Protein 9AVH (pdb70)

Foldseek 3Di:
DAAADPVPDPAQEFQEEEEALALQRLLLLQLQCVVLPHFYEYEAQAEEPPPPCCQWWQQNLCVPPDHDRQKDWDWAQQQPLLVRDTFIFIWTRYRHTRLSRALFFDFQFAQLLQVVLCVQFVNCCSHSVNLLVLQQAAEAEDEELQNDDCVQQADRVSHHDYQQYKYFHNADFPVVVLQCVQAPDVPRPFHDDNHSNNRFNAGKGFTIGSFDLLTRCGSCNRGVPVSVVRPNYHYHYLKAFLEFEWDDDDPNFIARQKTWIANDLVGDIDIGGHPFFYEYANAQQRRLLRCLLHQHEQVVQSVVQPRDHDHHQHLFFWFKAFKKKFKWKFFWPDPRFCACLVQPVVNVVVVVVVCVVRNDDPSSDGFFGMKHAAADDPPDPCCVPDPQLASDGSFHQKMWTKGRAQDDGLDDDDNDGGIIITMIMRLRDPFIGGWADPHSRSNDDIHDHRSPPVDPVNLVRSLVSSVVVVVSCPDDSNPNITDAIDDQQRVFDSDSVRNSSSCSPRMHTSNLTAQNQEEGYPPDSNHQAHSLQHGPRYPRYGYQYRNHHNGRRSDDCSSNSSSSSSVNSVSSCVVVVD

Secondary structure (DSSP, 8-state):
--B-SGGG-S-SEEEEEEE--STTHHHHHHHHTTTS-S-EEEE-SSB--TT-HHHH-GGGGGGGSSS-TTEEEEEPSPBGGGTTB--EEEEE-BTTGGGGTS--B-----HHHHHHHHHHHT-GGGSHHHHHHHHHHHEEE---TT----BTTB-GGG----SEEEB--SS--SSHHHHHHHHHSTT-SS-B-S-TTSS--BEEEE--BSEETTEE--HIIIIIHHHTTSTTEEEE-S-EEEEEEEEEEETTEEEEEEEEEESSTTSPPEEEEEEEEEEE-SHHHHHHHHHHHTTEE-HHHHHHHT---SEE-TTTTEEEB--EEEEEEEEES-S-SSHHHHH-HHHHHHHHHHHHHHS-SGGG--S-SEEEEEPPPTT-GGGGTS---S-STT--SEEEEEESS---SSS---SS--EEEEEEEESS----EEEE-S-S-TTSPPEEE--TT-SHHHHHHHHHHHHHHHHHTTSHHHHTTEEEEEHHHHTS-S-HHHHHHHHHHH-EE-S--B-TT-B--TT-SSSSB-TTSBBTT-BSEEE-SGGG-SS--SS-SHHHHHHHHHHHHHHHHHHHT-

B-factor: mean 24.91, std 9.13, range [13.62, 105.34]

Nearest PDB structures (foldseek):
  3fim-assembly1_B  TM=9.823E-01  e=3.870E-81  Pleurotus eryngii
  5oc1-assembly1_A  TM=9.824E-01  e=1.717E-80  Pleurotus eryngii
  4h7u-assembly1_A  TM=9.313E-01  e=2.466E-66  Macropsalliota meleagris
  8bxl-assembly3_E  TM=9.093E-01  e=8.106E-56  Penicillium expansum
  5ncc-assembly4_D  TM=8.676E-01  e=2.692E-47  Chlorella variabilis

Radius of gyration: 22.84 Å; Cα contacts (8 Å, |Δi|>4): 1502; chains: 1; bounding box: 56×47×68 Å

Structure (mmCIF, N/CA/C/O backbone):
data_9AVH
#
_entry.id   9AVH
#
_cell.length_a   56.035
_cell.length_b   82.746
_cell.length_c   116.837
_cell.angle_alpha   90.000
_cell.angle_beta   90.000
_cell.angle_gamma   90.000
#
_symmetry.space_group_name_H-M   'P 21 21 21'
#
loop_
_entity.id
_entity.type
_entity.pdbx_description
1 polymer 'Aryl Alcohol Oxidase'
2 non-polymer 'FLAVIN-ADENINE DINUCLEOTIDE'
3 non-polymer '4-METHOXYBENZOIC ACID'
4 non-polymer GLYCEROL
5 non-polymer 'SULFATE ION'
6 water water
#
loop_
_atom_site.group_PDB
_atom_site.id
_atom_site.type_symbol
_atom_site.label_atom_id
_atom_site.label_alt_id
_atom_site.label_comp_id
_atom_site.label_asym_id
_atom_site.label_entity_id
_atom_site.label_seq_id
_atom_site.pdbx_PDB_ins_code
_atom_site.Cartn_x
_atom_site.Cartn_y
_atom_site.Cartn_z
_atom_site.occupancy
_atom_site.B_iso_or_equiv
_atom_site.auth_seq_id
_atom_site.auth_comp_id
_atom_site.auth_asym_id
_atom_site.auth_atom_id
_atom_site.pdbx_PDB_model_num
ATOM 1 N N . THR A 1 3 ? 12.522 8.844 -44.825 1.000 53.507 2 THR A N 1
ATOM 2 C CA . THR A 1 3 ? 12.318 10.124 -45.556 1.000 49.711 2 THR A CA 1
ATOM 3 C C . THR A 1 3 ? 10.990 10.105 -46.323 1.000 40.940 2 THR A C 1
ATOM 4 O O . THR A 1 3 ? 10.462 9.069 -46.723 1.000 40.562 2 THR A O 1
ATOM 8 N N . PHE A 1 4 ? 10.498 11.320 -46.566 1.000 34.507 3 PHE A N 1
ATOM 9 C CA . PHE A 1 4 ? 9.163 11.589 -47.062 1.000 26.332 3 PHE A CA 1
ATOM 10 C C . PHE A 1 4 ? 9.285 12.395 -48.339 1.000 25.630 3 PHE A C 1
ATOM 11 O O . PHE A 1 4 ? 10.265 13.094 -48.475 1.000 26.954 3 PHE A O 1
ATOM 19 N N . PHE A 1 5 ? 8.271 12.421 -49.189 1.000 26.370 4 PHE A N 1
ATOM 20 C CA . PHE A 1 5 ? 8.253 13.405 -50.259 1.000 25.455 4 PHE A CA 1
ATOM 21 C C . PHE A 1 5 ? 7.885 14.770 -49.689 1.000 24.826 4 PHE A C 1
ATOM 22 O O . PHE A 1 5 ? 7.115 14.818 -48.738 1.000 22.674 4 PHE A O 1
ATOM 30 N N . THR A 1 6 ? 8.392 15.862 -50.290 1.000 22.722 5 THR A N 1
ATOM 31 C CA . THR A 1 6 ? 8.069 17.217 -49.842 1.000 24.632 5 THR A CA 1
ATOM 32 C C . THR A 1 6 ? 7.417 18.044 -50.951 1.000 24.693 5 THR A C 1
ATOM 33 O O . THR A 1 6 ? 7.003 19.177 -50.707 1.000 22.503 5 THR A O 1
ATOM 37 N N . ASP A 1 7 ? 7.299 17.478 -52.154 1.000 27.646 6 ASP A N 1
ATOM 38 C CA . ASP A 1 7 ? 6.709 18.186 -53.273 1.000 32.414 6 ASP A CA 1
ATOM 39 C C . ASP A 1 7 ? 6.047 17.206 -54.239 1.000 28.703 6 ASP A C 1
ATOM 40 O O . ASP A 1 7 ? 6.543 16.102 -54.477 1.000 30.000 6 ASP A O 1
ATOM 45 N N . ALA A 1 8 ? 4.964 17.695 -54.838 1.000 29.796 7 ALA A N 1
ATOM 46 C CA . ALA A 1 8 ? 4.115 16.947 -55.750 1.000 31.594 7 ALA A CA 1
ATOM 47 C C . ALA A 1 8 ? 4.926 16.385 -56.918 1.000 31.321 7 ALA A C 1
ATOM 48 O O . ALA A 1 8 ? 4.608 15.303 -57.408 1.000 29.166 7 ALA A O 1
ATOM 50 N N . SER A 1 9 ? 5.971 17.123 -57.334 1.000 32.664 8 SER A N 1
ATOM 51 C CA . SER A 1 9 ? 6.773 16.748 -58.491 1.000 34.725 8 SER A CA 1
ATOM 52 C C . SER A 1 9 ? 7.580 15.480 -58.212 1.000 33.928 8 SER A C 1
ATOM 53 O O . SER A 1 9 ? 8.049 14.838 -59.149 1.000 36.836 8 SER A O 1
ATOM 56 N N . GLN A 1 10 ? 7.719 15.098 -56.936 1.000 29.981 9 GLN A N 1
ATOM 57 C CA . GLN A 1 10 ? 8.448 13.885 -56.580 1.000 27.149 9 GLN A CA 1
ATOM 58 C C . GLN A 1 10 ? 7.554 12.641 -56.605 1.000 26.976 9 GLN A C 1
ATOM 59 O O . GLN A 1 10 ? 8.076 11.540 -56.552 1.000 28.934 9 GLN A O 1
ATOM 65 N N . LEU A 1 11 ? 6.224 12.784 -56.646 1.000 26.456 10 LEU A N 1
ATOM 66 C CA . LEU A 1 11 ? 5.343 11.633 -56.448 1.000 26.834 10 LEU A CA 1
ATOM 67 C C . LEU A 1 11 ? 5.448 10.674 -57.627 1.000 30.519 10 LEU A C 1
ATOM 68 O O . LEU A 1 11 ? 5.572 11.116 -58.751 1.000 28.602 10 LEU A O 1
ATOM 73 N N . PRO A 1 12 ? 5.263 9.352 -57.444 1.000 32.332 11 PRO A N 1
ATOM 74 C CA . PRO A 1 12 ? 5.312 8.434 -58.581 1.000 33.712 11 PRO A CA 1
ATOM 75 C C . PRO A 1 12 ? 4.046 8.403 -59.441 1.000 34.183 11 PRO A C 1
ATOM 76 O O . PRO A 1 12 ? 4.086 7.879 -60.549 1.000 38.708 11 PRO A O 1
ATOM 80 N N . ALA A 1 13 ? 2.944 8.979 -58.950 1.000 28.388 12 ALA A N 1
ATOM 81 C CA . ALA A 1 13 ? 1.643 8.945 -59.604 1.000 27.113 12 ALA A CA 1
ATOM 82 C C . ALA A 1 13 ? 0.824 10.156 -59.165 1.000 27.389 12 ALA A C 1
ATOM 83 O O . ALA A 1 13 ? 1.135 10.746 -58.118 1.000 26.951 12 ALA A O 1
ATOM 85 N N . THR A 1 14 ? -0.277 10.432 -59.890 1.000 24.646 13 THR A N 1
ATOM 86 C CA . THR A 1 14 ? -1.250 11.435 -59.490 1.000 26.830 13 THR A CA 1
ATOM 87 C C . THR A 1 14 ? -2.593 10.788 -59.167 1.000 26.892 13 THR A C 1
ATOM 88 O O . THR A 1 14 ? -3.526 11.509 -58.827 1.000 25.700 13 THR A O 1
ATOM 92 N N . VAL A 1 15 ? -2.666 9.448 -59.256 1.000 23.938 14 VAL A N 1
ATOM 93 C CA . VAL A 1 15 ? -3.885 8.695 -59.007 1.000 24.312 14 VAL A CA 1
ATOM 94 C C . VAL A 1 15 ? -3.555 7.549 -58.049 1.000 22.532 14 VAL A C 1
ATOM 95 O O . VAL A 1 15 ? -2.579 6.831 -58.236 1.000 22.581 14 VAL A O 1
ATOM 99 N N . TYR A 1 16 ? -4.395 7.394 -57.032 1.000 20.707 15 TYR A N 1
ATOM 100 C CA . TYR A 1 16 ? -4.205 6.423 -55.973 1.000 19.461 15 TYR A CA 1
ATOM 101 C C . TYR A 1 16 ? -5.568 5.842 -55.622 1.000 19.473 15 TYR A C 1
ATOM 102 O O . TYR A 1 16 ? -6.607 6.441 -55.883 1.000 18.521 15 TYR A O 1
ATOM 111 N N . ASP A 1 17 ? -5.569 4.626 -55.032 1.000 19.594 16 ASP A N 1
ATOM 112 C CA . ASP A 1 17 ? -6.814 4.038 -54.562 1.000 20.292 16 ASP A CA 1
ATOM 113 C C . ASP A 1 17 ? -7.435 4.935 -53.491 1.000 19.338 16 ASP A C 1
ATOM 114 O O . ASP A 1 17 ? -8.629 5.225 -53.508 1.000 18.071 16 ASP A O 1
ATOM 119 N N . PHE A 1 18 ? -6.626 5.292 -52.497 1.000 18.760 17 PHE A N 1
ATOM 120 C CA . PHE A 1 18 ? -7.092 6.143 -51.405 1.000 18.638 17 PHE A CA 1
ATOM 121 C C . PHE A 1 18 ? -6.132 7.307 -51.213 1.000 17.918 17 PHE A C 1
ATOM 122 O O . PHE A 1 18 ? -4.921 7.167 -51.393 1.000 17.837 17 PHE A O 1
ATOM 130 N N . ILE A 1 19 ? -6.702 8.451 -50.849 1.000 17.448 18 ILE A N 1
ATOM 131 C CA . ILE A 1 19 ? -5.932 9.567 -50.342 1.000 19.815 18 ILE A CA 1
ATOM 132 C C . ILE A 1 19 ? -6.387 9.834 -48.913 1.000 17.397 18 ILE A C 1
ATOM 133 O O . ILE A 1 19 ? -7.588 9.941 -48.641 1.000 19.794 18 ILE A O 1
ATOM 138 N N . VAL A 1 20 ? -5.425 9.844 -48.004 1.000 17.984 19 VAL A N 1
ATOM 139 C CA . VAL A 1 20 ? -5.678 10.159 -46.595 1.000 17.002 19 VAL A CA 1
ATOM 140 C C . VAL A 1 20 ? -5.032 11.500 -46.311 1.000 17.326 19 VAL A C 1
ATOM 141 O O . VAL A 1 20 ? -3.836 11.703 -46.567 1.000 18.114 19 VAL A O 1
ATOM 145 N N . VAL A 1 21 ? -5.830 12.408 -45.748 1.000 18.373 20 VAL A N 1
ATOM 146 C CA . VAL A 1 21 ? -5.351 13.734 -45.441 1.000 16.661 20 VAL A CA 1
ATOM 147 C C . VAL A 1 21 ? -5.103 13.825 -43.941 1.000 16.391 20 VAL A C 1
ATOM 148 O O . VAL A 1 21 ? -6.056 13.736 -43.196 1.000 18.654 20 VAL A O 1
ATOM 152 N N . GLY A 1 22 ? -3.843 13.981 -43.533 1.000 17.936 21 GLY A N 1
ATOM 153 C CA . GLY A 1 22 ? -3.488 14.181 -42.130 1.000 18.577 21 GLY A CA 1
ATOM 154 C C . GLY A 1 22 ? -2.778 12.958 -41.568 1.000 18.089 21 GLY A C 1
A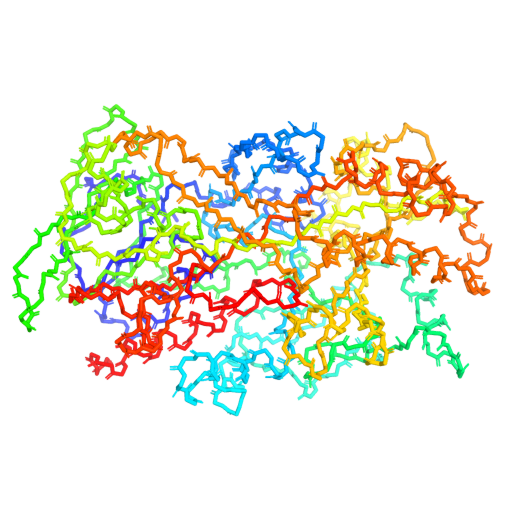TOM 155 O O . GLY A 1 22 ? -3.428 11.934 -41.319 1.000 20.266 21 GLY A O 1
ATOM 156 N N . ALA A 1 23 ? -1.441 13.056 -41.412 1.000 16.225 22 ALA A N 1
ATOM 157 C CA . ALA A 1 23 ? -0.617 11.974 -40.884 1.000 14.816 22 ALA A CA 1
ATOM 158 C C . ALA A 1 23 ? -0.585 12.035 -39.360 1.000 16.833 22 ALA A C 1
ATOM 159 O O . ALA A 1 23 ? 0.481 12.066 -38.755 1.000 17.124 22 ALA A O 1
ATOM 161 N N . GLY A 1 24 ? -1.769 12.026 -38.760 1.000 16.553 23 GLY A N 1
ATOM 162 C CA . GLY A 1 24 ? -1.897 12.284 -37.342 1.000 17.604 23 GLY A CA 1
ATOM 163 C C . GLY A 1 24 ? -2.293 11.023 -36.588 1.000 18.244 23 GLY A C 1
ATOM 164 O O . GLY A 1 24 ? -2.007 9.898 -37.004 1.000 16.645 23 GLY A O 1
ATOM 165 N N . ASN A 1 25 ? -2.959 11.240 -35.463 1.000 20.112 24 ASN A N 1
ATOM 166 C CA . ASN A 1 25 ? -3.317 10.175 -34.532 1.000 19.969 24 ASN A CA 1
ATOM 167 C C . ASN A 1 25 ? -4.112 9.090 -35.256 1.000 20.285 24 ASN A C 1
ATOM 168 O O . ASN A 1 25 ? -3.738 7.908 -35.183 1.000 20.668 24 ASN A O 1
ATOM 173 N N . ALA A 1 26 ? -5.153 9.502 -36.009 1.000 18.506 25 ALA A N 1
ATOM 174 C CA . ALA A 1 26 ? -6.009 8.573 -36.740 1.000 16.813 25 ALA A CA 1
ATOM 175 C C . ALA A 1 26 ? -5.477 8.270 -38.136 1.000 16.965 25 ALA A C 1
ATOM 176 O O . ALA A 1 26 ? -5.546 7.118 -38.618 1.000 16.685 25 ALA A O 1
ATOM 178 N N . GLY A 1 27 ? -4.972 9.298 -38.803 1.000 17.763 26 GLY A N 1
ATOM 179 C CA . GLY A 1 27 ? -4.649 9.179 -40.218 1.000 16.159 26 GLY A CA 1
ATOM 180 C C . GLY A 1 27 ? -3.549 8.151 -40.447 1.000 16.352 26 GLY A C 1
ATOM 181 O O . GLY A 1 27 ? -3.541 7.450 -41.466 1.000 16.114 26 GLY A O 1
ATOM 182 N N . ASN A 1 28 ? -2.590 8.098 -39.533 1.000 16.828 27 ASN A N 1
ATOM 183 C CA . ASN A 1 28 ? -1.504 7.137 -39.699 1.000 18.466 27 ASN A CA 1
ATOM 184 C C . ASN A 1 28 ? -2.026 5.713 -39.521 1.000 17.885 27 ASN A C 1
ATOM 185 O O . ASN A 1 28 ? -1.476 4.788 -40.117 1.000 17.668 27 ASN A O 1
ATOM 190 N N . VAL A 1 29 ? -2.992 5.510 -38.616 1.000 17.828 28 VAL A N 1
ATOM 191 C CA . VAL A 1 29 ? -3.670 4.222 -38.484 1.000 16.653 28 VAL A CA 1
ATOM 192 C C . VAL A 1 29 ? -4.282 3.831 -39.832 1.000 17.646 28 VAL A C 1
ATOM 193 O O . VAL A 1 29 ? -4.119 2.700 -40.320 1.000 14.558 28 VAL A O 1
ATOM 197 N N . VAL A 1 30 ? -5.060 4.746 -40.411 1.000 18.024 29 VAL A N 1
ATOM 198 C CA . VAL A 1 30 ? -5.726 4.434 -41.670 1.000 17.849 29 VAL A CA 1
ATOM 199 C C . VAL A 1 30 ? -4.713 4.090 -42.754 1.000 19.143 29 VAL A C 1
ATOM 200 O O . VAL A 1 30 ? -4.873 3.090 -43.458 1.000 19.794 29 VAL A O 1
ATOM 204 N N . ALA A 1 31 ? -3.674 4.922 -42.934 1.000 19.076 30 ALA A N 1
ATOM 205 C CA . ALA A 1 31 ? -2.705 4.695 -44.015 1.000 19.838 30 ALA A CA 1
ATOM 206 C C . ALA A 1 31 ? -1.989 3.347 -43.846 1.000 18.718 30 ALA A C 1
ATOM 207 O O . ALA A 1 31 ? -1.805 2.598 -44.806 1.000 19.439 30 ALA A O 1
ATOM 209 N N . ALA A 1 32 ? -1.634 3.013 -42.605 1.000 17.319 31 ALA A N 1
ATOM 210 C CA . ALA A 1 32 ? -0.951 1.759 -42.330 1.000 17.982 31 ALA A CA 1
ATOM 211 C C . ALA A 1 32 ? -1.891 0.579 -42.491 1.000 18.204 31 ALA A C 1
ATOM 212 O O . ALA A 1 32 ? -1.526 -0.386 -43.145 1.000 20.806 31 ALA A O 1
ATOM 214 N N . ARG A 1 33 ? -3.109 0.665 -41.939 1.000 16.893 32 ARG A N 1
ATOM 215 C CA . ARG A 1 33 ? -4.040 -0.460 -42.018 1.000 17.935 32 ARG A CA 1
ATOM 216 C C . ARG A 1 33 ? -4.412 -0.761 -43.468 1.000 18.718 32 ARG A C 1
ATOM 217 O O . ARG A 1 33 ? -4.474 -1.948 -43.863 1.000 19.133 32 ARG A O 1
ATOM 225 N N . LEU A 1 34 ? -4.692 0.294 -44.246 1.000 16.413 33 LEU A N 1
ATOM 226 C CA . LEU A 1 34 ? -5.159 0.089 -45.611 1.000 18.543 33 LEU A CA 1
ATOM 227 C C . LEU A 1 34 ? -4.071 -0.483 -46.512 1.000 18.879 33 LEU A C 1
ATOM 228 O O . LEU A 1 34 ? -4.387 -1.106 -47.543 1.000 21.369 33 LEU A O 1
ATOM 233 N N . THR A 1 35 ? -2.795 -0.241 -46.202 1.000 18.879 34 THR A N 1
ATOM 234 C CA . THR A 1 35 ? -1.721 -0.704 -47.073 1.000 17.172 34 THR A CA 1
ATOM 235 C C . THR A 1 35 ? -1.210 -2.100 -46.695 1.000 18.649 34 THR A C 1
ATOM 236 O O . THR A 1 35 ? -0.231 -2.559 -47.274 1.000 18.320 34 THR A O 1
ATOM 240 N N . GLU A 1 36 ? -1.828 -2.764 -45.713 1.000 18.006 35 GLU A N 1
ATOM 241 C CA . GLU A 1 36 ? -1.360 -4.050 -45.197 1.000 19.054 35 GLU A CA 1
ATOM 242 C C . GLU A 1 36 ? -1.433 -5.184 -46.228 1.000 20.951 35 GLU A C 1
ATOM 243 O O . GLU A 1 36 ? -0.673 -6.150 -46.120 1.000 21.662 35 GLU A O 1
ATOM 249 N N . ASP A 1 37 ? -2.230 -5.022 -47.288 1.000 19.487 36 ASP A N 1
ATOM 250 C CA . ASP A 1 37 ? -2.324 -6.030 -48.338 1.000 20.340 36 ASP A CA 1
ATOM 251 C C . ASP A 1 37 ? -1.174 -5.958 -49.341 1.000 22.291 36 ASP A C 1
ATOM 252 O O . ASP A 1 37 ? -1.074 -6.823 -50.204 1.000 21.423 36 ASP A O 1
ATOM 257 N N . TRP A 1 38 ? -0.304 -4.946 -49.211 1.000 20.639 37 TRP A N 1
ATOM 258 C CA . TRP A 1 38 ? 0.804 -4.686 -50.096 1.000 21.039 37 TRP A CA 1
ATOM 259 C C . TRP A 1 38 ? 0.351 -4.477 -51.535 1.000 23.277 37 TRP A C 1
ATOM 260 O O . TRP A 1 38 ? 1.166 -4.628 -52.425 1.000 24.925 37 TRP A O 1
ATOM 271 N N . LYS A 1 39 ? -0.904 -4.063 -51.748 1.000 20.704 38 LYS A N 1
ATOM 272 C CA . LYS A 1 39 ? -1.448 -3.832 -53.074 1.000 25.475 38 LYS A CA 1
ATOM 273 C C . LYS A 1 39 ? -2.186 -2.482 -53.140 1.000 24.118 38 LYS A C 1
ATOM 274 O O . LYS A 1 39 ? -2.076 -1.774 -54.138 1.000 24.866 38 LYS A O 1
ATOM 280 N N . THR A 1 40 ? -3.004 -2.176 -52.127 1.000 19.077 39 THR A N 1
ATOM 281 C CA . THR A 1 40 ? -3.866 -0.997 -52.140 1.000 20.484 39 THR A CA 1
ATOM 282 C C . THR A 1 40 ? -2.993 0.252 -52.081 1.000 20.122 39 THR A C 1
ATOM 283 O O . THR A 1 40 ? -2.178 0.381 -51.184 1.000 21.500 39 THR A O 1
ATOM 287 N N . THR A 1 41 ? -3.172 1.204 -53.003 1.000 20.635 40 THR A N 1
ATOM 288 C CA . THR A 1 41 ? -2.300 2.369 -53.038 1.000 19.140 40 THR A CA 1
ATOM 289 C C . THR A 1 41 ? -2.944 3.489 -52.236 1.000 18.486 40 THR A C 1
ATOM 290 O O . THR A 1 41 ? -4.128 3.815 -52.360 1.000 18.786 40 THR A O 1
ATOM 294 N N . VAL A 1 42 ? -2.087 4.097 -51.416 1.000 19.656 41 VAL A N 1
ATOM 295 C CA . VAL A 1 42 ? -2.453 5.185 -50.541 1.000 18.460 41 VAL A CA 1
ATOM 296 C C . VAL A 1 42 ? -1.397 6.285 -50.651 1.000 19.094 41 VAL A C 1
ATOM 297 O O . VAL A 1 42 ? -0.199 6.026 -50.611 1.000 19.807 41 VAL A O 1
ATOM 301 N N . LEU A 1 43 ? -1.899 7.505 -50.839 1.000 18.932 42 LEU A N 1
ATOM 302 C CA . LEU A 1 43 ? -1.154 8.725 -50.646 1.000 19.548 42 LEU A CA 1
ATOM 303 C C . LEU A 1 43 ? -1.661 9.371 -49.364 1.000 18.092 42 LEU A C 1
ATOM 304 O O . LEU A 1 43 ? -2.867 9.590 -49.221 1.000 19.210 42 LEU A O 1
ATOM 309 N N . LEU A 1 44 ? -0.718 9.606 -48.459 1.000 16.212 43 LEU A N 1
ATOM 310 C CA . LEU A 1 44 ? -0.941 10.290 -47.194 1.000 16.301 43 LEU A CA 1
ATOM 311 C C . LEU A 1 44 ? -0.321 11.677 -47.319 1.000 17.598 43 LEU A C 1
ATOM 312 O O . LEU A 1 44 ? 0.873 11.787 -47.576 1.000 18.519 43 LEU A O 1
ATOM 317 N N . ILE A 1 45 ? -1.154 12.706 -47.155 1.000 17.511 44 ILE A N 1
ATOM 318 C CA . ILE A 1 45 ? -0.751 14.096 -47.272 1.000 20.508 44 ILE A CA 1
ATOM 319 C C . ILE A 1 45 ? -0.815 14.760 -45.897 1.000 18.335 44 ILE A C 1
ATOM 320 O O . ILE A 1 45 ? -1.859 14.758 -45.238 1.000 20.686 44 ILE A O 1
ATOM 325 N N . GLU A 1 46 ? 0.314 15.350 -45.515 1.000 16.947 45 GLU A N 1
ATOM 326 C CA . GLU A 1 46 ? 0.467 15.985 -44.204 1.000 17.831 45 GLU A CA 1
ATOM 327 C C . GLU A 1 46 ? 1.031 17.397 -44.357 1.000 17.802 45 GLU A C 1
ATOM 328 O O . GLU A 1 46 ? 2.070 17.580 -45.013 1.000 18.099 45 GLU A O 1
ATOM 334 N N . ALA A 1 47 ? 0.413 18.342 -43.614 1.000 18.475 46 ALA A N 1
ATOM 335 C CA . ALA A 1 47 ? 0.755 19.752 -43.676 1.000 19.227 46 ALA A CA 1
ATOM 336 C C . ALA A 1 47 ? 2.129 20.012 -43.067 1.000 20.553 46 ALA A C 1
ATOM 337 O O . ALA A 1 47 ? 2.841 20.910 -43.507 1.000 20.225 46 ALA A O 1
ATOM 339 N N . GLY A 1 48 ? 2.485 19.243 -42.036 1.000 20.185 47 GLY A N 1
ATOM 340 C CA . GLY A 1 48 ? 3.628 19.543 -41.184 1.000 22.648 47 GLY A CA 1
ATOM 341 C C . GLY A 1 48 ? 4.924 18.846 -41.606 1.000 20.006 47 GLY A C 1
ATOM 342 O O . GLY A 1 48 ? 5.025 18.251 -42.683 1.000 20.341 47 GLY A O 1
ATOM 343 N N . ILE A 1 49 ? 5.900 18.925 -40.711 1.000 18.847 48 ILE A N 1
ATOM 344 C CA . ILE A 1 49 ? 7.258 18.462 -40.939 1.000 19.690 48 ILE A CA 1
ATOM 345 C C . ILE A 1 49 ? 7.410 17.019 -40.460 1.000 20.149 48 ILE A C 1
ATOM 346 O O . ILE A 1 49 ? 6.567 16.486 -39.734 1.000 17.918 48 ILE A O 1
ATOM 351 N N . SER A 1 50 ? 8.544 16.434 -40.827 1.000 20.070 49 SER A N 1
ATOM 352 C CA . SER A 1 50 ? 8.957 15.133 -40.363 1.000 23.029 49 SER A CA 1
ATOM 353 C C . SER A 1 50 ? 9.202 15.197 -38.857 1.000 20.264 49 SER A C 1
ATOM 354 O O . SER A 1 50 ? 9.692 16.211 -38.381 1.000 19.424 49 SER A O 1
ATOM 357 N N . HIS A 1 51 ? 8.896 14.110 -38.147 1.000 19.616 50 HIS A N 1
ATOM 358 C CA . HIS A 1 51 ? 9.221 13.989 -36.725 1.000 20.426 50 HIS A CA 1
ATOM 359 C C . HIS A 1 51 ? 10.679 13.601 -36.484 1.000 23.424 50 HIS A C 1
ATOM 360 O O . HIS A 1 51 ? 11.150 13.574 -35.331 1.000 22.338 50 HIS A O 1
ATOM 367 N N . GLU A 1 52 ? 11.394 13.254 -37.557 1.000 23.833 51 GLU A N 1
ATOM 368 C CA . GLU A 1 52 ? 12.678 12.578 -37.417 1.000 26.688 51 GLU A CA 1
ATOM 369 C C . GLU A 1 52 ? 13.704 13.527 -36.825 1.000 27.512 51 GLU A C 1
ATOM 370 O O . GLU A 1 52 ? 13.794 14.668 -37.240 1.000 25.188 51 GLU A O 1
ATOM 376 N N . GLY A 1 53 ? 14.433 13.037 -35.816 1.000 27.908 52 GLY A N 1
ATOM 377 C CA . GLY A 1 53 ? 15.546 13.772 -35.258 1.000 29.463 52 GLY A CA 1
ATOM 378 C C . GLY A 1 53 ? 15.120 14.862 -34.273 1.000 28.301 52 GLY A C 1
ATOM 379 O O . GLY A 1 53 ? 15.978 15.608 -33.823 1.000 30.847 52 GLY A O 1
ATOM 380 N N . ILE A 1 54 ? 13.826 14.965 -33.914 1.000 22.252 53 ILE A N 1
ATOM 381 C CA . ILE A 1 54 ? 13.385 16.036 -33.050 1.000 20.139 53 ILE A CA 1
ATOM 382 C C . ILE A 1 54 ? 13.333 15.491 -31.627 1.000 20.983 53 ILE A C 1
ATOM 383 O O . ILE A 1 54 ? 12.472 14.660 -31.315 1.000 21.345 53 ILE A O 1
ATOM 388 N N . ASP A 1 55 ? 14.226 15.963 -30.753 1.000 20.324 54 ASP A N 1
ATOM 389 C CA . ASP A 1 55 ? 14.271 15.419 -29.391 1.000 22.005 54 ASP A CA 1
ATOM 390 C C . ASP A 1 55 ? 12.979 15.721 -28.625 1.000 20.946 54 ASP A C 1
ATOM 391 O O . ASP A 1 55 ? 12.524 14.943 -27.778 1.000 19.649 54 ASP A O 1
ATOM 396 N N . SER A 1 56 ? 12.391 16.890 -28.881 1.000 19.808 55 SER A N 1
ATOM 397 C CA . SER A 1 56 ? 11.233 17.297 -28.103 1.000 20.633 55 SER A CA 1
ATOM 398 C C . SER A 1 56 ? 9.993 16.484 -28.496 1.000 18.680 55 SER A C 1
ATOM 399 O O . SER A 1 56 ? 8.946 16.662 -27.879 1.000 18.447 55 SER A O 1
ATOM 402 N N . VAL A 1 57 ? 10.065 15.673 -29.561 1.000 17.277 56 VAL A N 1
ATOM 403 C CA . VAL A 1 57 ? 9.032 14.693 -29.863 1.000 17.417 56 VAL A CA 1
ATOM 404 C C . VAL A 1 57 ? 9.401 13.316 -29.261 1.000 18.564 56 VAL A C 1
ATOM 405 O O . VAL A 1 57 ? 8.570 12.673 -28.635 1.000 18.840 56 VAL A O 1
ATOM 409 N N . ALA A 1 58 ? 10.659 12.877 -29.386 1.000 16.961 57 ALA A N 1
ATOM 410 C CA . ALA A 1 58 ? 11.038 11.504 -29.036 1.000 16.485 57 ALA A CA 1
ATOM 411 C C . ALA A 1 58 ? 11.095 11.329 -27.518 1.000 16.034 57 ALA A C 1
ATOM 412 O O . ALA A 1 58 ? 10.775 10.268 -26.979 1.000 17.555 57 ALA A O 1
ATOM 414 N N . VAL A 1 59 ? 11.488 12.402 -26.833 1.000 17.646 58 VAL A N 1
ATOM 415 C CA . VAL A 1 59 ? 11.817 12.340 -25.428 1.000 17.879 58 VAL A CA 1
ATOM 416 C C . VAL A 1 59 ? 10.619 12.797 -24.608 1.000 18.364 58 VAL A C 1
ATOM 417 O O . VAL A 1 59 ? 10.248 13.967 -24.658 1.000 17.293 58 VAL A O 1
ATOM 421 N N . PRO A 1 60 ? 9.998 11.891 -23.812 1.000 17.047 59 PRO A N 1
ATOM 422 C CA . PRO A 1 60 ? 8.783 12.224 -23.078 1.000 17.751 59 PRO A CA 1
ATOM 423 C C . PRO A 1 60 ? 8.960 13.473 -22.237 1.000 18.150 59 PRO A C 1
ATOM 424 O O . PRO A 1 60 ? 8.090 14.344 -22.230 1.000 18.113 59 PRO A O 1
ATOM 428 N N . GLY A 1 61 ? 10.124 13.562 -21.590 1.000 17.379 60 GLY A N 1
ATOM 429 C CA . GLY A 1 61 ? 10.374 14.613 -20.617 1.000 19.124 60 GLY A CA 1
ATOM 430 C C . GLY A 1 61 ? 10.510 16.008 -21.235 1.000 17.642 60 GLY A C 1
ATOM 431 O O . GLY A 1 61 ? 10.590 17.001 -20.508 1.000 17.892 60 GLY A O 1
ATOM 432 N N . LEU A 1 62 ? 10.632 16.092 -22.560 1.000 19.241 61 LEU A N 1
ATOM 433 C CA . LEU A 1 62 ? 10.852 17.379 -23.200 1.000 19.390 61 LEU A CA 1
ATOM 434 C C . LEU A 1 62 ? 9.539 17.939 -23.752 1.000 21.363 61 LEU A C 1
ATOM 435 O O . LEU A 1 62 ? 9.572 18.967 -24.419 1.000 20.172 61 LEU A O 1
ATOM 440 N N . VAL A 1 63 ? 8.416 17.266 -23.479 1.000 19.072 62 VAL A N 1
ATOM 441 C CA . VAL A 1 63 ? 7.149 17.585 -24.115 1.000 18.115 62 VAL A CA 1
ATOM 442 C C . VAL A 1 63 ? 6.780 19.062 -23.922 1.000 19.436 62 VAL A C 1
ATOM 443 O O . VAL A 1 63 ? 6.268 19.687 -24.855 1.000 20.440 62 VAL A O 1
ATOM 447 N N . LEU A 1 64 ? 7.030 19.665 -22.729 1.000 19.208 63 LEU A N 1
ATOM 448 C CA . LEU A 1 64 ? 6.589 21.039 -22.518 1.000 21.320 63 LEU A CA 1
ATOM 449 C C . LEU A 1 64 ? 7.362 22.023 -23.404 1.000 21.687 63 LEU A C 1
ATOM 450 O O . LEU A 1 64 ? 6.921 23.156 -23.622 1.000 22.448 63 LEU A O 1
ATOM 455 N N . ASP A 1 65 ? 8.517 21.613 -23.926 1.000 22.990 64 ASP A N 1
ATOM 456 C CA . ASP A 1 65 ? 9.307 22.498 -24.768 1.000 23.769 64 ASP A CA 1
ATOM 457 C C . ASP A 1 65 ? 8.593 22.864 -26.070 1.000 23.879 64 ASP A C 1
ATOM 458 O O . ASP A 1 65 ? 9.010 23.807 -26.732 1.000 24.245 64 ASP A O 1
ATOM 463 N N . ASN A 1 66 ? 7.547 22.121 -26.468 1.000 21.812 65 ASN A N 1
ATOM 464 C CA . ASN A 1 66 ? 6.897 22.391 -27.745 1.000 21.306 65 ASN A CA 1
ATOM 465 C C . ASN A 1 66 ? 5.809 23.444 -27.594 1.000 22.135 65 ASN A C 1
ATOM 466 O O . ASN A 1 66 ? 5.225 23.817 -28.615 1.000 23.037 65 ASN A O 1
ATOM 471 N N . LEU A 1 67 ? 5.568 23.877 -26.342 1.000 20.931 66 LEU A N 1
ATOM 472 C CA . LEU A 1 67 ? 4.470 24.768 -26.022 1.000 26.018 66 LEU A CA 1
ATOM 473 C C . LEU A 1 67 ? 5.057 26.064 -25.472 1.000 27.128 66 LEU A C 1
ATOM 474 O O . LEU A 1 67 ? 6.042 26.012 -24.756 1.000 24.918 66 LEU A O 1
ATOM 479 N N . PRO A 1 68 ? 4.465 27.248 -25.763 1.000 31.035 67 PRO A N 1
ATOM 480 C CA . PRO A 1 68 ? 3.241 27.351 -26.568 1.000 31.513 67 PRO A CA 1
ATOM 481 C C . PRO A 1 68 ? 3.450 27.400 -28.075 1.000 33.459 67 PRO A C 1
ATOM 482 O O . PRO A 1 68 ? 2.494 27.347 -28.841 1.000 35.077 67 PRO A O 1
ATOM 486 N N . PHE A 1 69 ? 4.710 27.521 -28.501 1.000 29.306 68 PHE A N 1
ATOM 487 C CA . PHE A 1 69 ? 5.009 27.838 -29.883 1.000 29.484 68 PHE A CA 1
ATOM 488 C C . PHE A 1 69 ? 6.244 27.043 -30.270 1.000 27.886 68 PHE A C 1
ATOM 489 O O . PHE A 1 69 ? 7.246 27.102 -29.583 1.000 26.899 68 PHE A O 1
ATOM 497 N N . SER A 1 70 ? 6.179 26.283 -31.352 1.000 23.800 69 SER A N 1
ATOM 498 C CA . SER A 1 70 ? 7.339 25.565 -31.815 1.000 25.392 69 SER A CA 1
ATOM 499 C C . SER A 1 70 ? 7.116 25.126 -33.247 1.000 23.375 69 SER A C 1
ATOM 500 O O . SER A 1 70 ? 6.002 25.139 -33.709 1.000 22.894 69 SER A O 1
ATOM 503 N N . PRO A 1 71 ? 8.148 24.648 -33.949 1.000 28.609 70 PRO A N 1
ATOM 504 C CA . PRO A 1 71 ? 7.960 24.176 -35.322 1.000 28.435 70 PRO A CA 1
ATOM 505 C C . PRO A 1 71 ? 6.985 23.002 -35.467 1.000 27.422 70 PRO A C 1
ATOM 506 O O . PRO A 1 71 ? 6.546 22.741 -36.569 1.000 28.752 70 PRO A O 1
ATOM 510 N N . VAL A 1 72 ? 6.716 22.238 -34.397 1.000 21.771 71 VAL A N 1
ATOM 511 C CA . VAL A 1 72 ? 5.924 21.018 -34.526 1.000 21.108 71 VAL A CA 1
ATOM 512 C C . VAL A 1 72 ? 4.476 21.280 -34.144 1.000 22.326 71 VAL A C 1
ATOM 513 O O . VAL A 1 72 ? 3.673 20.347 -34.099 1.000 23.719 71 VAL A O 1
ATOM 517 N N . MET A 1 73 ? 4.144 22.530 -33.846 1.000 22.354 72 MET A N 1
ATOM 518 C CA . MET A 1 73 ? 2.868 22.839 -33.237 1.000 25.859 72 MET A CA 1
ATOM 519 C C . MET A 1 73 ? 2.170 23.904 -34.066 1.000 24.173 72 MET A C 1
ATOM 520 O O . MET A 1 73 ? 2.806 24.825 -34.555 1.000 28.542 72 MET A O 1
ATOM 525 N N . TRP A 1 74 ? 0.880 23.705 -34.313 1.000 21.572 73 TRP A N 1
ATOM 526 C CA . TRP A 1 74 ? 0.017 24.748 -34.816 1.000 22.708 73 TRP A CA 1
ATOM 527 C C . TRP A 1 74 ? -0.499 25.542 -33.613 1.000 25.255 73 TRP A C 1
ATOM 528 O O . TRP A 1 74 ? -1.006 24.953 -32.663 1.000 25.178 73 TRP A O 1
ATOM 539 N N . ASN A 1 75 ? -0.302 26.862 -33.621 1.000 23.785 74 ASN A N 1
ATOM 540 C CA . ASN A 1 75 ? -0.688 27.693 -32.485 1.000 25.170 74 ASN A CA 1
ATOM 541 C C . ASN A 1 75 ? -1.723 28.700 -32.968 1.000 26.134 74 ASN A C 1
ATOM 542 O O . ASN A 1 75 ? -1.567 29.337 -33.996 1.000 22.615 74 ASN A O 1
ATOM 547 N N . TYR A 1 76 ? -2.789 28.839 -32.215 1.000 26.776 75 TYR A N 1
ATOM 548 C CA . TYR A 1 76 ? -3.732 29.889 -32.508 1.000 27.304 75 TYR A CA 1
ATOM 549 C C . TYR A 1 76 ? -4.449 30.230 -31.212 1.000 28.595 75 TYR A C 1
ATOM 550 O O . TYR A 1 76 ? -4.003 29.854 -30.125 1.000 30.280 75 TYR A O 1
ATOM 559 N N . THR A 1 77 ? -5.470 31.070 -31.307 1.000 25.047 76 THR A N 1
ATOM 560 C CA . THR A 1 77 ? -6.218 31.367 -30.104 1.000 29.319 76 THR A CA 1
ATOM 561 C C . THR A 1 77 ? -7.686 31.309 -30.477 1.000 28.042 76 THR A C 1
ATOM 562 O O . THR A 1 77 ? -8.026 31.389 -31.658 1.000 28.942 76 THR A O 1
ATOM 566 N N . THR A 1 78 ? -8.511 31.160 -29.448 1.000 26.590 77 THR A N 1
ATOM 567 C CA . THR A 1 78 ? -9.943 31.297 -29.556 1.000 25.307 77 THR A CA 1
ATOM 568 C C . THR A 1 78 ? -10.310 32.764 -29.751 1.000 24.644 77 THR A C 1
ATOM 569 O O . THR A 1 78 ? -9.532 33.691 -29.515 1.000 26.436 77 THR A O 1
ATOM 573 N N . VAL A 1 79 ? -11.539 32.956 -30.196 1.000 24.712 78 VAL A N 1
ATOM 574 C CA . VAL A 1 79 ? -12.208 34.222 -30.023 1.000 24.147 78 VAL A CA 1
ATOM 575 C C . VAL A 1 79 ? -12.293 34.444 -28.509 1.000 25.770 78 VAL A C 1
ATOM 576 O O . VAL A 1 79 ? -12.120 33.495 -27.734 1.000 23.965 78 VAL A O 1
ATOM 580 N N . PRO A 1 80 ? -12.590 35.687 -28.053 1.000 26.919 79 PRO A N 1
ATOM 581 C CA . PRO A 1 80 ? -12.779 35.951 -26.631 1.000 25.011 79 PRO A CA 1
ATOM 582 C C . PRO A 1 80 ? -13.837 35.015 -26.062 1.000 24.359 79 PRO A C 1
ATOM 583 O O . PRO A 1 80 ? -14.903 34.828 -26.657 1.000 24.314 79 PRO A O 1
ATOM 587 N N . GLN A 1 81 ? -13.541 34.396 -24.907 1.000 23.501 80 GLN A N 1
ATOM 588 C CA . GLN A 1 81 ? -14.467 33.443 -24.319 1.000 23.118 80 GLN A CA 1
ATOM 589 C C . GLN A 1 81 ? -15.317 34.154 -23.267 1.000 24.288 80 GLN A C 1
ATOM 590 O O . GLN A 1 81 ? -14.816 34.534 -22.223 1.000 20.763 80 GLN A O 1
ATOM 596 N N . ALA A 1 82 ? -16.629 34.252 -23.523 1.000 23.969 81 ALA A N 1
ATOM 597 C CA . ALA A 1 82 ? -17.513 35.103 -22.743 1.000 25.432 81 ALA A CA 1
ATOM 598 C C . ALA A 1 82 ? -17.566 34.683 -21.272 1.000 25.826 81 ALA A C 1
ATOM 599 O O . ALA A 1 82 ? -17.702 35.537 -20.397 1.000 25.098 81 ALA A O 1
ATOM 601 N N . ALA A 1 83 ? -17.477 33.383 -20.979 1.000 23.700 82 ALA A N 1
ATOM 602 C CA . ALA A 1 83 ? -17.562 32.899 -19.609 1.000 22.601 82 ALA A CA 1
ATOM 603 C C . ALA A 1 83 ? -16.205 32.929 -18.900 1.000 22.885 82 ALA A C 1
ATOM 604 O O . ALA A 1 83 ? -16.148 32.668 -17.697 1.000 24.980 82 ALA A O 1
ATOM 606 N N . LEU A 1 84 ? -15.127 33.218 -19.639 1.000 19.305 83 LEU A N 1
ATOM 607 C CA . LEU A 1 84 ? -13.780 33.341 -19.085 1.000 21.165 83 LEU A CA 1
ATOM 608 C C . LEU A 1 84 ? -13.288 34.788 -19.164 1.000 21.490 83 LEU A C 1
ATOM 609 O O . LEU A 1 84 ? -12.156 35.040 -19.548 1.000 22.337 83 LEU A O 1
ATOM 614 N N . ASP A 1 85 ? -14.122 35.727 -18.705 1.000 22.920 84 ASP A N 1
ATOM 615 C CA . ASP A 1 85 ? -13.739 37.132 -18.618 1.000 24.044 84 ASP A CA 1
ATOM 616 C C . ASP A 1 85 ? -13.268 37.643 -19.984 1.000 23.128 84 ASP A C 1
ATOM 617 O O . ASP A 1 85 ? -12.397 38.515 -20.049 1.000 24.034 84 ASP A O 1
ATOM 622 N N . ASN A 1 86 ? -13.821 37.080 -21.072 1.000 24.592 85 ASN A N 1
ATOM 623 C CA . ASN A 1 86 ? -13.499 37.484 -22.437 1.000 26.926 85 ASN A CA 1
ATOM 624 C C . ASN A 1 86 ? -12.032 37.247 -22.792 1.000 26.898 85 ASN A C 1
ATOM 625 O O . ASN A 1 86 ? -11.491 37.820 -23.743 1.000 26.252 85 ASN A O 1
ATOM 630 N N . ARG A 1 87 ? -11.404 36.299 -22.105 1.000 22.791 86 ARG A N 1
ATOM 631 C CA . ARG A 1 87 ? -10.057 35.910 -22.452 1.000 22.121 86 ARG A CA 1
ATOM 632 C C . ARG A 1 87 ? -10.041 35.136 -23.766 1.000 24.587 86 ARG A C 1
ATOM 633 O O . ARG A 1 87 ? -10.814 34.199 -23.927 1.000 24.772 86 ARG A O 1
ATOM 641 N N . PRO A 1 88 ? -9.127 35.472 -24.701 1.000 24.792 87 PRO A N 1
ATOM 642 C CA . PRO A 1 88 ? -8.825 34.603 -25.833 1.000 25.354 87 PRO A CA 1
ATOM 643 C C . PRO A 1 88 ? -7.896 33.533 -25.259 1.000 28.104 87 PRO A C 1
ATOM 644 O O . PRO A 1 88 ? -6.996 33.827 -24.467 1.000 32.085 87 PRO A O 1
ATOM 648 N N . ILE A 1 89 ? -8.172 32.271 -25.578 1.000 23.812 88 ILE A N 1
ATOM 649 C CA . ILE A 1 89 ? -7.447 31.156 -24.980 1.000 23.386 88 ILE A CA 1
ATOM 650 C C . ILE A 1 89 ? -6.548 30.537 -26.030 1.000 22.841 88 ILE A C 1
ATOM 651 O O . ILE A 1 89 ? -6.999 30.330 -27.173 1.000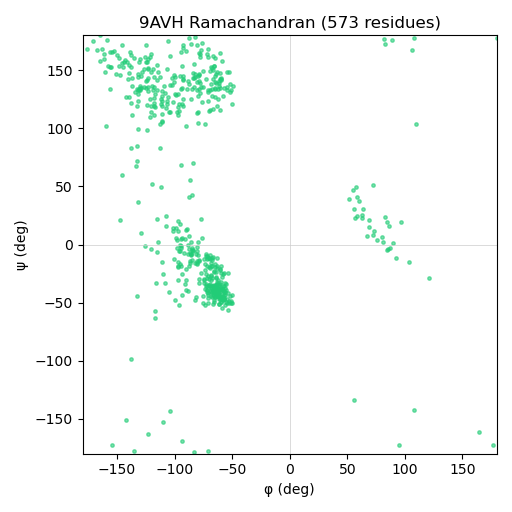 21.772 88 ILE A O 1
ATOM 656 N N . PRO A 1 90 ? -5.278 30.200 -25.692 1.000 22.549 89 PRO A N 1
ATOM 657 C CA . PRO A 1 90 ? -4.396 29.526 -26.643 1.000 24.250 89 PRO A CA 1
ATOM 658 C C . PRO A 1 90 ? -4.907 28.142 -27.022 1.000 23.548 89 PRO A C 1
ATOM 659 O O . PRO A 1 90 ? -5.411 27.392 -26.184 1.000 20.850 89 PRO A O 1
ATOM 663 N N . TYR A 1 91 ? -4.779 27.837 -28.315 1.000 21.825 90 TYR A N 1
ATOM 664 C CA . TYR A 1 91 ? -5.054 26.531 -28.858 1.000 25.161 90 TYR A CA 1
ATOM 665 C C . TYR A 1 91 ? -3.758 26.015 -29.489 1.000 24.299 90 TYR A C 1
ATOM 666 O O . TYR A 1 91 ? -3.027 26.759 -30.140 1.000 25.967 90 TYR A O 1
ATOM 675 N N . ALA A 1 92 ? -3.459 24.753 -29.233 1.000 21.709 91 ALA A N 1
ATOM 676 C CA . ALA A 1 92 ? -2.324 24.072 -29.834 1.000 21.572 91 ALA A CA 1
ATOM 677 C C . ALA A 1 92 ? -2.834 22.734 -30.358 1.000 22.872 91 ALA A C 1
ATOM 678 O O . ALA A 1 92 ? -3.734 22.128 -29.767 1.000 20.327 91 ALA A O 1
ATOM 680 N N . LYS A 1 93 ? -2.272 22.319 -31.492 1.000 18.930 92 LYS A N 1
ATOM 681 C CA . LYS A 1 93 ? -2.411 20.969 -31.978 1.000 18.663 92 LYS A CA 1
ATOM 682 C C . LYS A 1 93 ? -1.152 20.619 -32.770 1.000 18.419 92 LYS A C 1
ATOM 683 O O . LYS A 1 93 ? -0.401 21.514 -33.182 1.000 20.451 92 LYS A O 1
ATOM 689 N N . GLY A 1 94 ? -0.936 19.316 -32.990 1.000 17.334 93 GLY A N 1
ATOM 690 C CA . GLY A 1 94 ? 0.297 18.886 -33.601 1.000 16.076 93 GLY A CA 1
ATOM 691 C C . GLY A 1 94 ? 0.303 19.238 -35.092 1.000 18.757 93 GLY A C 1
ATOM 692 O O . GLY A 1 94 ? -0.749 19.280 -35.717 1.000 21.350 93 GLY A O 1
ATOM 693 N N . ARG A 1 95 ? 1.478 19.633 -35.584 1.000 16.905 94 ARG A N 1
ATOM 694 C CA . ARG A 1 95 ? 1.679 19.901 -37.002 1.000 20.050 94 ARG A CA 1
ATOM 695 C C . ARG A 1 95 ? 2.972 19.218 -37.454 1.000 19.538 94 ARG A C 1
ATOM 696 O O . ARG A 1 95 ? 3.983 19.833 -37.769 1.000 19.627 94 ARG A O 1
ATOM 704 N N . VAL A 1 96 ? 2.926 17.893 -37.446 1.000 20.347 95 VAL A N 1
ATOM 705 C CA . VAL A 1 96 ? 4.106 17.064 -37.582 1.000 19.043 95 VAL A CA 1
ATOM 706 C C . VAL A 1 96 ? 3.616 15.656 -37.901 1.000 19.174 95 VAL A C 1
ATOM 707 O O . VAL A 1 96 ? 2.460 15.345 -37.671 1.000 17.891 95 VAL A O 1
ATOM 711 N N . VAL A 1 97 ? 4.477 14.819 -38.502 1.000 18.934 96 VAL A N 1
ATOM 712 C CA . VAL A 1 97 ? 4.122 13.424 -38.648 1.000 19.090 96 VAL A CA 1
ATOM 713 C C . VAL A 1 97 ? 3.854 12.844 -37.272 1.000 19.272 96 VAL A C 1
ATOM 714 O O . VAL A 1 97 ? 4.671 12.993 -36.363 1.000 18.307 96 VAL A O 1
ATOM 718 N N . GLY A 1 98 ? 2.674 12.204 -37.142 1.000 16.838 97 GLY A N 1
ATOM 719 C CA . GLY A 1 98 ? 2.145 11.717 -35.884 1.000 17.319 97 GLY A CA 1
ATOM 720 C C . GLY A 1 98 ? 1.034 12.629 -35.346 1.000 17.050 97 GLY A C 1
ATOM 721 O O . GLY A 1 98 ? 0.313 12.289 -34.405 1.000 17.795 97 GLY A O 1
ATOM 722 N N . GLY A 1 99 ? 0.955 13.826 -35.919 1.000 16.975 98 GLY A N 1
ATOM 723 C CA . GLY A 1 99 ? -0.009 14.825 -35.524 1.000 15.845 98 GLY A CA 1
ATOM 724 C C . GLY A 1 99 ? 0.088 15.127 -34.035 1.000 14.978 98 GLY A C 1
ATOM 725 O O . GLY A 1 99 ? 1.181 15.265 -33.484 1.000 16.663 98 GLY A O 1
ATOM 726 N N . SER A 1 100 ? -1.063 15.160 -33.388 1.000 15.325 99 SER A N 1
ATOM 727 C CA . SER A 1 100 ? -1.110 15.539 -31.978 1.000 16.425 99 SER A CA 1
ATOM 728 C C . SER A 1 100 ? -0.570 14.410 -31.088 1.000 16.366 99 SER A C 1
ATOM 729 O O . SER A 1 100 ? -0.170 14.668 -29.946 1.000 17.227 99 SER A O 1
ATOM 732 N N . SER A 1 101 ? -0.473 13.172 -31.607 1.000 16.626 100 SER A N 1
ATOM 733 C CA . SER A 1 101 ? 0.105 12.074 -30.835 1.000 16.731 100 SER A CA 1
ATOM 734 C C . SER A 1 101 ? 1.625 12.236 -30.685 1.000 16.744 100 SER A C 1
ATOM 735 O O . SER A 1 101 ? 2.201 11.699 -29.748 1.000 16.666 100 SER A O 1
ATOM 738 N N . SER A 1 102 ? 2.245 13.046 -31.531 1.000 15.338 101 SER A N 1
ATOM 739 C CA . SER A 1 102 ? 3.669 13.345 -31.466 1.000 15.901 101 SER A CA 1
ATOM 740 C C . SER A 1 102 ? 3.985 14.433 -30.447 1.000 17.015 101 SER A C 1
ATOM 741 O O . SER A 1 102 ? 5.151 14.597 -30.077 1.000 18.062 101 SER A O 1
ATOM 744 N N . VAL A 1 103 ? 2.979 15.182 -29.999 1.000 17.839 102 VAL A N 1
ATOM 745 C CA . VAL A 1 103 ? 3.222 16.314 -29.105 1.000 18.402 102 VAL A CA 1
ATOM 746 C C . VAL A 1 103 ? 2.406 16.265 -27.815 1.000 18.375 102 VAL A C 1
ATOM 747 O O . VAL A 1 103 ? 2.510 17.185 -27.003 1.000 16.870 102 VAL A O 1
ATOM 751 N N . ASN A 1 104 ? 1.562 15.243 -27.656 1.000 16.743 103 ASN A N 1
ATOM 752 C CA . ASN A 1 104 ? 0.617 15.200 -26.568 1.000 15.546 103 ASN A CA 1
ATOM 753 C C . ASN A 1 104 ? 1.309 14.657 -25.327 1.000 15.552 103 ASN A C 1
ATOM 754 O O . ASN A 1 104 ? 2.500 14.365 -25.360 1.000 16.515 103 ASN A O 1
ATOM 759 N N . PHE A 1 105 ? 0.555 14.522 -24.246 1.000 15.383 104 PHE A N 1
ATOM 760 C CA . PHE A 1 105 ? 1.130 14.124 -22.982 1.000 16.621 104 PHE A CA 1
ATOM 761 C C . PHE A 1 105 ? 1.143 12.610 -22.774 1.000 15.024 104 PHE A C 1
ATOM 762 O O . PHE A 1 105 ? 1.387 12.152 -21.642 1.000 15.109 104 PHE A O 1
ATOM 770 N N . MET A 1 106 ? 0.876 11.847 -23.840 1.000 15.074 105 MET A N 1
ATOM 771 C CA . MET A 1 106 ? 1.164 10.426 -23.904 1.000 16.583 105 MET A CA 1
ATOM 772 C C . MET A 1 106 ? 0.227 9.550 -23.066 1.000 16.575 105 MET A C 1
ATOM 773 O O . MET A 1 106 ? 0.480 8.369 -22.973 1.000 15.465 105 MET A O 1
ATOM 778 N N . GLU A 1 107 ? -0.887 10.076 -22.540 1.000 16.166 106 GLU A N 1
ATOM 779 C CA . GLU A 1 107 ? -1.690 9.324 -21.594 1.000 17.723 106 GLU A CA 1
ATOM 780 C C . GLU A 1 107 ? -2.774 8.605 -22.383 1.000 17.542 106 GLU A C 1
ATOM 781 O O . GLU A 1 107 ? -3.518 9.238 -23.123 1.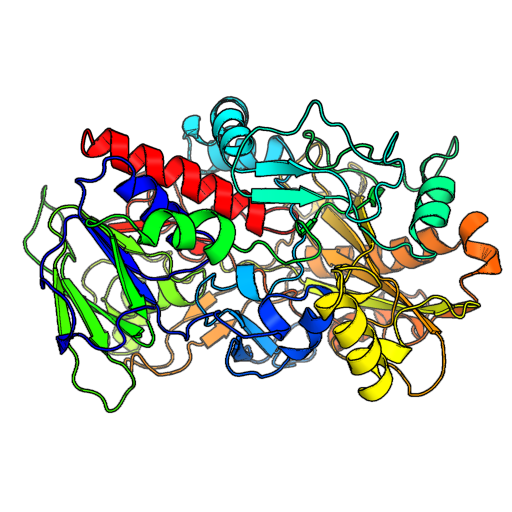000 18.329 106 GLU A O 1
ATOM 787 N N . TYR A 1 108 ? -2.786 7.267 -22.280 1.000 16.045 107 TYR A N 1
ATOM 788 C CA . TYR A 1 108 ? -3.733 6.436 -23.015 1.000 15.698 107 TYR A CA 1
ATOM 789 C C . TYR A 1 108 ? -4.845 5.890 -22.123 1.000 15.567 107 TYR A C 1
ATOM 790 O O . TYR A 1 108 ? -4.588 5.128 -21.172 1.000 17.649 107 TYR A O 1
ATOM 799 N N . THR A 1 109 ? -6.066 6.350 -22.391 1.000 16.859 108 THR A N 1
ATOM 800 C CA . THR A 1 109 ? -7.238 5.929 -21.639 1.000 17.936 108 THR A CA 1
ATOM 801 C C . THR A 1 109 ? -8.350 5.675 -22.657 1.000 17.852 108 THR A C 1
ATOM 802 O O . THR A 1 109 ? -8.855 6.614 -23.262 1.000 15.514 108 THR A O 1
ATOM 806 N N . ARG A 1 110 ? -8.738 4.406 -22.827 1.000 17.985 109 ARG A N 1
ATOM 807 C CA . ARG A 1 110 ? -9.709 4.024 -23.826 1.000 18.202 109 ARG A CA 1
ATOM 808 C C . ARG A 1 110 ? -11.113 4.488 -23.437 1.000 18.850 109 ARG A C 1
ATOM 809 O O . ARG A 1 110 ? -12.008 4.506 -24.278 1.000 20.969 109 ARG A O 1
ATOM 817 N N . SER A 1 111 ? -11.292 4.919 -22.181 1.000 17.493 110 SER A N 1
ATOM 818 C CA . SER A 1 111 ? -12.596 5.282 -21.642 1.000 18.301 110 SER A CA 1
ATOM 819 C C . SER A 1 111 ? -13.368 4.047 -21.156 1.000 18.346 110 SER A C 1
ATOM 820 O O . SER A 1 111 ? -12.916 2.907 -21.269 1.000 18.809 110 SER A O 1
ATOM 823 N N . SER A 1 112 ? -14.498 4.321 -20.502 1.000 20.072 111 SER A N 1
ATOM 824 C CA . SER A 1 112 ? -15.359 3.286 -19.953 1.000 18.989 111 SER A CA 1
ATOM 825 C C . SER A 1 112 ? -15.990 2.467 -21.072 1.000 19.210 111 SER A C 1
ATOM 826 O O . SER A 1 112 ? -16.102 2.914 -22.203 1.000 18.574 111 SER A O 1
ATOM 829 N N . ASN A 1 113 ? -16.488 1.289 -20.718 1.000 20.894 112 ASN A N 1
ATOM 830 C CA . ASN A 1 113 ? -17.300 0.504 -21.637 1.000 19.947 112 ASN A CA 1
ATOM 831 C C . ASN A 1 113 ? -18.506 1.319 -22.117 1.000 19.069 112 ASN A C 1
ATOM 832 O O . ASN A 1 113 ? -18.846 1.277 -23.304 1.000 19.040 112 ASN A O 1
ATOM 837 N N . THR A 1 114 ? -19.078 2.122 -21.217 1.000 17.673 113 THR A N 1
ATOM 838 C CA . THR A 1 114 ? -20.261 2.932 -21.517 1.000 18.011 113 THR A CA 1
ATOM 839 C C . THR A 1 114 ? -19.984 4.013 -22.549 1.000 17.420 113 THR A C 1
ATOM 840 O O . THR A 1 114 ? -20.912 4.439 -23.221 1.000 17.884 113 THR A O 1
ATOM 844 N N . GLU A 1 115 ? -18.727 4.455 -22.719 1.000 18.196 114 GLU A N 1
ATOM 845 C CA . GLU A 1 115 ? -18.396 5.401 -23.764 1.000 18.569 114 GLU A CA 1
ATOM 846 C C . GLU A 1 115 ? -18.779 4.841 -25.143 1.000 17.035 114 GLU A C 1
ATOM 847 O O . GLU A 1 115 ? -19.387 5.550 -25.939 1.000 18.970 114 GLU A O 1
ATOM 853 N N . TYR A 1 116 ? -18.408 3.589 -25.407 1.000 17.654 115 TYR A N 1
ATOM 854 C CA . TYR A 1 116 ? -18.667 2.949 -26.694 1.000 17.664 115 TYR A CA 1
ATOM 855 C C . TYR A 1 116 ? -20.165 2.658 -26.792 1.000 17.722 115 TYR A C 1
ATOM 856 O O . TYR A 1 116 ? -20.774 2.819 -27.837 1.000 17.668 115 TYR A O 1
ATOM 865 N N . ASP A 1 117 ? -20.777 2.238 -25.702 1.000 18.073 116 ASP A N 1
ATOM 866 C CA . ASP A 1 117 ? -22.215 2.015 -25.684 1.000 19.011 116 ASP A CA 1
ATOM 867 C C . ASP A 1 117 ? -22.972 3.283 -26.035 1.000 19.692 116 ASP A C 1
ATOM 868 O O . ASP A 1 117 ? -23.992 3.201 -26.726 1.000 20.698 116 ASP A O 1
ATOM 873 N N . ARG A 1 118 ? -22.494 4.439 -25.542 1.000 17.920 117 ARG A N 1
ATOM 874 C CA . ARG A 1 118 ? -23.078 5.717 -25.899 1.000 18.564 117 ARG A CA 1
ATOM 875 C C . ARG A 1 118 ? -22.895 5.972 -27.404 1.000 18.958 117 ARG A C 1
ATOM 876 O O . ARG A 1 118 ? -23.800 6.495 -28.026 1.000 18.160 117 ARG A O 1
ATOM 884 N N . TRP A 1 119 ? -21.723 5.700 -28.001 1.000 18.544 118 TRP A N 1
ATOM 885 C CA . TRP A 1 119 ? -21.597 5.838 -29.457 1.000 19.001 118 TRP A CA 1
ATOM 886 C C . TRP A 1 119 ? -22.699 5.052 -30.193 1.000 19.796 118 TRP A C 1
ATOM 887 O O . TRP A 1 119 ? -23.264 5.531 -31.177 1.000 20.765 118 TRP A O 1
ATOM 898 N N . ALA A 1 120 ? -22.881 3.785 -29.806 1.000 20.770 119 ALA A N 1
ATOM 899 C CA . ALA A 1 120 ? -23.951 2.938 -30.333 1.000 21.292 119 ALA A CA 1
ATOM 900 C C . ALA A 1 120 ? -25.341 3.580 -30.186 1.000 22.385 119 ALA A C 1
ATOM 901 O O . ALA A 1 120 ? -26.127 3.631 -31.143 1.000 21.292 119 ALA A O 1
ATOM 903 N N . ASN A 1 121 ? -25.635 4.105 -28.995 1.000 21.383 120 ASN A N 1
ATOM 904 C CA . ASN A 1 121 ? -26.948 4.684 -28.742 1.000 23.665 120 ASN A CA 1
ATOM 905 C C . ASN A 1 121 ? -27.153 5.946 -29.578 1.000 21.986 120 ASN A C 1
ATOM 906 O O . ASN A 1 121 ? -28.246 6.208 -30.076 1.000 24.675 120 ASN A O 1
ATOM 911 N N . LEU A 1 122 ? -26.106 6.766 -29.732 1.000 19.754 121 LEU A N 1
ATOM 912 C CA . LEU A 1 122 ? -26.237 8.024 -30.426 1.000 21.034 121 LEU A CA 1
ATOM 913 C C . LEU A 1 122 ? -26.347 7.787 -31.927 1.000 22.630 121 LEU A C 1
ATOM 914 O O . LEU A 1 122 ? -26.938 8.605 -32.627 1.000 26.524 121 LEU A O 1
ATOM 919 N N . THR A 1 123 ? -25.736 6.709 -32.414 1.000 19.982 122 THR A N 1
ATOM 920 C CA . THR A 1 123 ? -25.698 6.466 -33.853 1.000 21.739 122 THR A CA 1
ATOM 921 C C . THR A 1 123 ? -26.785 5.496 -34.304 1.000 22.672 122 THR A C 1
ATOM 922 O O . THR A 1 123 ? -26.983 5.344 -35.510 1.000 23.847 122 THR A O 1
ATOM 926 N N . GLY A 1 124 ? -27.397 4.769 -33.365 1.000 22.783 123 GLY A N 1
ATOM 927 C CA . GLY A 1 124 ? -28.243 3.630 -33.671 1.000 23.590 123 GLY A CA 1
ATOM 928 C C . GLY A 1 124 ? -27.490 2.427 -34.232 1.000 25.662 123 GLY A C 1
ATOM 929 O O . GLY A 1 124 ? -28.105 1.500 -34.740 1.000 26.406 123 GLY A O 1
ATOM 930 N N . ASP A 1 125 ? -26.157 2.390 -34.109 1.000 24.205 124 ASP A N 1
ATOM 931 C CA . ASP A 1 125 ? -25.367 1.337 -34.729 1.000 24.140 124 ASP A CA 1
ATOM 932 C C . ASP A 1 125 ? -24.587 0.560 -33.675 1.000 24.121 124 ASP A C 1
ATOM 933 O O . ASP A 1 125 ? -23.638 1.096 -33.120 1.000 21.447 124 ASP A O 1
ATOM 938 N N . ALA A 1 126 ? -24.926 -0.721 -33.487 1.000 22.898 125 ALA A N 1
ATOM 939 C CA . ALA A 1 126 ? -24.374 -1.534 -32.409 1.000 22.496 125 ALA A CA 1
ATOM 940 C C . ALA A 1 126 ? -22.916 -1.930 -32.705 1.000 22.043 125 ALA A C 1
ATOM 941 O O . ALA A 1 126 ? -22.235 -2.468 -31.856 1.000 23.157 125 ALA A O 1
ATOM 943 N N . GLY A 1 127 ? -22.453 -1.722 -33.935 1.000 21.437 126 GLY A N 1
ATOM 944 C CA . GLY A 1 127 ? -21.048 -1.902 -34.281 1.000 21.353 126 GLY A CA 1
ATOM 945 C C . GLY A 1 127 ? -20.105 -0.999 -33.481 1.000 20.725 126 GLY A C 1
ATOM 946 O O . GLY A 1 127 ? -18.905 -1.284 -33.419 1.000 19.911 126 GLY A O 1
ATOM 947 N N . TRP A 1 128 ? -20.623 0.076 -32.868 1.000 18.698 127 TRP A N 1
ATOM 948 C CA . TRP A 1 128 ? -19.796 0.971 -32.072 1.000 17.782 127 TRP A CA 1
ATOM 949 C C . TRP A 1 128 ? -19.905 0.623 -30.595 1.000 18.770 127 TRP A C 1
ATOM 950 O O . TRP A 1 128 ? -19.172 1.212 -29.796 1.000 19.145 127 TRP A O 1
ATOM 961 N N . SER A 1 129 ? -20.753 -0.360 -30.239 1.000 18.921 128 SER A N 1
ATOM 962 C CA . SER A 1 129 ? -20.899 -0.740 -28.834 1.000 16.953 128 SER A CA 1
ATOM 963 C C . SER A 1 129 ? -19.597 -1.337 -28.295 1.000 18.241 128 SER A C 1
ATOM 964 O O . SER A 1 129 ? -18.758 -1.851 -29.029 1.000 18.156 128 SER A O 1
ATOM 967 N N . TRP A 1 130 ? -19.441 -1.366 -26.962 1.000 17.449 129 TRP A N 1
ATOM 968 C CA . TRP A 1 130 ? -18.244 -1.976 -26.403 1.000 16.886 129 TRP A CA 1
ATOM 969 C C . TRP A 1 130 ? -18.107 -3.453 -26.803 1.000 19.341 129 TRP A C 1
ATOM 970 O O . TRP A 1 130 ? -17.016 -3.944 -27.058 1.000 18.183 129 TRP A O 1
ATOM 981 N N . LYS A 1 131 ? -19.230 -4.171 -26.851 1.000 20.604 130 LYS A N 1
ATOM 982 C CA . LYS A 1 131 ? -19.208 -5.569 -27.236 1.000 22.936 130 LYS A CA 1
ATOM 983 C C . LYS A 1 131 ? -18.434 -5.746 -28.532 1.000 20.779 130 LYS A C 1
ATOM 984 O O . LYS A 1 131 ? -17.611 -6.657 -28.640 1.000 21.621 130 LYS A O 1
ATOM 990 N N . ASN A 1 132 ? -18.670 -4.867 -29.499 1.000 19.187 131 ASN A N 1
ATOM 991 C CA . ASN A 1 132 ? -18.041 -4.973 -30.811 1.000 21.154 131 ASN A CA 1
ATOM 992 C C . ASN A 1 132 ? -16.701 -4.233 -30.901 1.000 19.740 131 ASN A C 1
ATOM 993 O O . ASN A 1 132 ? -15.914 -4.536 -31.792 1.000 21.781 131 ASN A O 1
ATOM 998 N N . MET A 1 133 ? -16.458 -3.251 -30.010 1.000 18.480 132 MET A N 1
ATOM 999 C CA . MET A 1 133 ? -15.273 -2.417 -30.063 1.000 17.966 132 MET A CA 1
ATOM 1000 C C . MET A 1 133 ? -14.099 -3.028 -29.304 1.000 17.994 132 MET A C 1
ATOM 1001 O O . MET A 1 133 ? -12.953 -2.622 -29.519 1.000 18.010 132 MET A O 1
ATOM 1006 N N . GLU A 1 134 ? -14.346 -3.987 -28.400 1.000 17.812 133 GLU A N 1
ATOM 1007 C CA . GLU A 1 134 ? -13.265 -4.542 -27.608 1.000 19.252 133 GLU A CA 1
ATOM 1008 C C . GLU A 1 134 ? -12.186 -5.138 -28.506 1.000 20.960 133 GLU A C 1
ATOM 1009 O O . GLU A 1 134 ? -10.990 -4.978 -28.225 1.000 18.417 133 GLU A O 1
ATOM 1015 N N . GLN A 1 135 ? -12.589 -5.748 -29.640 1.000 19.747 134 GLN A N 1
ATOM 1016 C CA . GLN A 1 135 ? -11.616 -6.338 -30.537 1.000 20.181 134 GLN A CA 1
ATOM 1017 C C . GLN A 1 135 ? -10.627 -5.289 -31.064 1.000 19.765 134 GLN A C 1
ATOM 1018 O O . GLN A 1 135 ? -9.447 -5.597 -31.289 1.000 22.458 134 GLN A O 1
ATOM 1024 N N . TYR A 1 136 ? -11.106 -4.055 -31.257 1.000 19.023 135 TYR A N 1
ATOM 1025 C CA . TYR A 1 136 ? -10.296 -2.984 -31.827 1.000 19.426 135 TYR A CA 1
ATOM 1026 C C . TYR A 1 136 ? -9.368 -2.402 -30.776 1.000 19.126 135 TYR A C 1
ATOM 1027 O O . TYR A 1 136 ? -8.225 -2.075 -31.089 1.000 17.535 135 TYR A O 1
ATOM 1036 N N . TYR A 1 137 ? -9.819 -2.373 -29.512 1.000 18.351 136 TYR A N 1
ATOM 1037 C CA . TYR A 1 137 ? -8.922 -2.036 -28.431 1.000 16.582 136 TYR A CA 1
ATOM 1038 C C . TYR A 1 137 ? -7.759 -3.028 -28.320 1.000 17.708 136 TYR A C 1
ATOM 1039 O O . TYR A 1 137 ? -6.615 -2.612 -28.209 1.000 15.996 136 TYR A O 1
ATOM 1048 N N . LEU A 1 138 ? -8.047 -4.335 -28.358 1.000 16.654 137 LEU A N 1
ATOM 1049 C CA . LEU A 1 138 ? -7.012 -5.324 -28.157 1.000 17.803 137 LEU A CA 1
ATOM 1050 C C . LEU A 1 138 ? -6.037 -5.322 -29.328 1.000 17.821 137 LEU A C 1
ATOM 1051 O O . LEU A 1 138 ? -4.857 -5.619 -29.158 1.000 18.377 137 LEU A O 1
ATOM 1056 N N . LYS A 1 139 ? -6.553 -4.970 -30.518 1.000 17.164 138 LYS A N 1
ATOM 1057 C CA . LYS A 1 139 ? -5.744 -4.873 -31.714 1.000 18.950 138 LYS A CA 1
ATOM 1058 C C . LYS A 1 139 ? -4.824 -3.648 -31.708 1.000 18.135 138 LYS A C 1
ATOM 1059 O O . LYS A 1 139 ? -3.823 -3.636 -32.417 1.000 19.394 138 LYS A O 1
ATOM 1065 N N . ASN A 1 140 ? -5.213 -2.598 -30.967 1.000 16.430 139 ASN A N 1
ATOM 1066 C CA . ASN A 1 140 ? -4.532 -1.316 -31.024 1.000 16.478 139 ASN A CA 1
ATOM 1067 C C . ASN A 1 140 ? -3.268 -1.253 -30.168 1.000 16.770 139 ASN A C 1
ATOM 1068 O O . ASN A 1 140 ? -2.290 -0.603 -30.563 1.000 17.196 139 ASN A O 1
ATOM 1073 N N . SER A 1 141 ? -3.335 -1.757 -28.917 1.000 17.129 140 SER A N 1
ATOM 1074 C CA . SER A 1 141 ? -2.328 -1.472 -27.911 1.000 17.874 140 SER A CA 1
ATOM 1075 C C . SER A 1 141 ? -1.985 -2.735 -27.122 1.000 17.643 140 SER A C 1
ATOM 1076 O O . SER A 1 141 ? -2.739 -3.720 -27.103 1.000 17.588 140 SER A O 1
ATOM 1079 N N . ARG A 1 142 ? -0.850 -2.665 -26.439 1.000 16.992 141 ARG A N 1
ATOM 1080 C CA . ARG A 1 142 ? -0.392 -3.719 -25.548 1.000 17.740 141 ARG A CA 1
ATOM 1081 C C . ARG A 1 142 ? 0.354 -3.105 -24.366 1.000 18.973 141 ARG A C 1
ATOM 1082 O O . ARG A 1 142 ? 0.879 -1.981 -24.419 1.000 19.511 141 ARG A O 1
ATOM 1090 N N . LEU A 1 143 ? 0.398 -3.858 -23.264 1.000 18.585 142 LEU A N 1
ATOM 1091 C CA . LEU A 1 143 ? 1.148 -3.452 -22.093 1.000 20.487 142 LEU A CA 1
ATOM 1092 C C . LEU A 1 143 ? 2.590 -3.964 -22.188 1.000 20.846 142 LEU A C 1
ATOM 1093 O O . LEU A 1 143 ? 2.833 -5.116 -22.548 1.000 20.215 142 LEU A O 1
ATOM 1098 N N . VAL A 1 144 ? 3.534 -3.076 -21.885 1.000 19.055 143 VAL A N 1
ATOM 1099 C CA . VAL A 1 144 ? 4.952 -3.390 -21.868 1.000 18.874 143 VAL A CA 1
ATOM 1100 C C . VAL A 1 144 ? 5.497 -3.024 -20.494 1.000 20.524 143 VAL A C 1
ATOM 1101 O O . VAL A 1 144 ? 4.892 -2.238 -19.776 1.000 19.855 143 VAL A O 1
ATOM 1105 N N . PRO A 1 145 ? 6.629 -3.631 -20.080 1.000 22.800 144 PRO A N 1
ATOM 1106 C CA . PRO A 1 145 ? 7.236 -3.344 -18.773 1.000 24.587 144 PRO A CA 1
ATOM 1107 C C . PRO A 1 145 ? 7.745 -1.913 -18.669 1.000 22.429 144 PRO A C 1
ATOM 1108 O O . PRO A 1 145 ? 8.044 -1.245 -19.655 1.000 21.041 144 PRO A O 1
ATOM 1112 N N . PRO A 1 146 ? 7.817 -1.368 -17.442 1.000 21.679 145 PRO A N 1
ATOM 1113 C CA . PRO A 1 146 ? 8.406 -0.050 -17.223 1.000 21.286 145 PRO A CA 1
ATOM 1114 C C . PRO A 1 146 ? 9.886 -0.126 -17.549 1.000 21.799 145 PRO A C 1
ATOM 1115 O O . PRO A 1 146 ? 10.502 -1.175 -17.388 1.000 20.373 145 PRO A O 1
ATOM 1119 N N . GLN A 1 147 ? 10.438 1.023 -17.924 1.000 21.606 146 GLN A N 1
ATOM 1120 C CA . GLN A 1 147 ? 11.832 1.079 -18.319 1.000 21.864 146 GLN A CA 1
ATOM 1121 C C . GLN A 1 147 ? 12.745 0.601 -17.196 1.000 23.090 146 GLN A C 1
ATOM 1122 O O . GLN A 1 147 ? 13.725 -0.084 -17.469 1.000 26.257 146 GLN A O 1
ATOM 1128 N N . ASP A 1 148 ? 12.423 0.921 -15.947 1.000 21.671 147 ASP A N 1
ATOM 1129 C CA . ASP A 1 148 ? 13.292 0.572 -14.830 1.000 24.078 147 ASP A CA 1
ATOM 1130 C C . ASP A 1 148 ? 13.013 -0.813 -14.246 1.000 25.639 147 ASP A C 1
ATOM 1131 O O . ASP A 1 148 ? 13.611 -1.168 -13.238 1.000 22.920 147 ASP A O 1
ATOM 1136 N N . GLY A 1 149 ? 12.033 -1.556 -14.787 1.000 25.833 148 GLY A N 1
ATOM 1137 C CA . GLY A 1 149 ? 11.728 -2.902 -14.316 1.000 24.614 148 GLY A CA 1
ATOM 1138 C C . GLY A 1 149 ? 11.126 -2.933 -12.906 1.000 24.594 148 GLY A C 1
ATOM 1139 O O . GLY A 1 149 ? 11.214 -3.951 -12.242 1.000 25.194 148 GLY A O 1
ATOM 1140 N N . HIS A 1 150 ? 10.546 -1.826 -12.413 1.000 22.111 149 HIS A N 1
ATOM 1141 C CA . HIS A 1 150 ? 10.005 -1.820 -11.068 1.000 22.086 149 HIS A CA 1
ATOM 1142 C C . HIS A 1 150 ? 8.748 -2.695 -11.061 1.000 24.712 149 HIS A C 1
ATOM 1143 O O . HIS A 1 150 ? 8.189 -3.022 -12.098 1.000 22.210 149 HIS A O 1
ATOM 1150 N N . ASN A 1 151 ? 8.354 -3.100 -9.865 1.000 23.074 150 ASN A N 1
ATOM 1151 C CA . ASN A 1 151 ? 7.266 -4.028 -9.656 1.000 27.271 150 ASN A CA 1
ATOM 1152 C C . ASN A 1 151 ? 5.968 -3.251 -9.788 1.000 24.108 150 ASN A C 1
ATOM 1153 O O . ASN A 1 151 ? 5.710 -2.390 -8.965 1.000 23.189 150 ASN A O 1
ATOM 1158 N N . THR A 1 152 ? 5.158 -3.543 -10.817 1.000 20.730 151 THR A N 1
ATOM 1159 C CA . THR A 1 152 ? 3.902 -2.844 -11.033 1.000 20.174 151 THR A CA 1
ATOM 1160 C C . THR A 1 152 ? 2.716 -3.620 -10.468 1.000 20.898 151 THR A C 1
ATOM 1161 O O . THR A 1 152 ? 1.576 -3.287 -10.803 1.000 21.559 151 THR A O 1
ATOM 1165 N N . THR A 1 153 ? 2.960 -4.670 -9.658 1.000 21.751 152 THR A N 1
ATOM 1166 C CA . THR A 1 153 ? 1.867 -5.430 -9.074 1.000 22.433 152 THR A CA 1
ATOM 1167 C C . THR A 1 153 ? 0.907 -4.466 -8.385 1.000 21.167 152 THR A C 1
ATOM 1168 O O . THR A 1 153 ? 1.342 -3.672 -7.573 1.000 20.883 152 THR A O 1
ATOM 1172 N N . GLY A 1 154 ? -0.382 -4.595 -8.659 1.000 21.352 153 GLY A N 1
ATOM 1173 C CA . GLY A 1 154 ? -1.376 -3.795 -7.964 1.000 22.107 153 GLY A CA 1
ATOM 1174 C C . GLY A 1 154 ? -1.639 -2.431 -8.630 1.000 22.508 153 GLY A C 1
ATOM 1175 O O . GLY A 1 154 ? -2.569 -1.746 -8.212 1.000 23.848 153 GLY A O 1
ATOM 1176 N N . ASP A 1 155 ? -0.909 -2.097 -9.713 1.000 21.453 154 ASP A N 1
ATOM 1177 C CA . ASP A 1 155 ? -1.015 -0.784 -10.351 1.000 20.082 154 ASP A CA 1
ATOM 1178 C C . ASP A 1 155 ? -1.571 -0.884 -11.773 1.000 21.030 154 ASP A C 1
ATOM 1179 O O . ASP A 1 155 ? -1.827 0.140 -12.409 1.000 18.673 154 ASP A O 1
ATOM 1184 N N . VAL A 1 156 ? -1.747 -2.115 -12.260 1.000 19.336 155 VAL A N 1
ATOM 1185 C CA . VAL A 1 156 ? -2.199 -2.360 -13.625 1.000 19.462 155 VAL A CA 1
ATOM 1186 C C . VAL A 1 156 ? -2.726 -3.791 -13.645 1.000 23.209 155 VAL A C 1
ATOM 1187 O O . VAL A 1 156 ? -2.374 -4.586 -12.759 1.000 20.564 155 VAL A O 1
ATOM 1191 N N . ASP A 1 157 ? -3.568 -4.102 -14.635 1.000 21.509 156 ASP A N 1
ATOM 1192 C CA . ASP A 1 157 ? -4.123 -5.437 -14.762 1.000 23.700 156 ASP A CA 1
ATOM 1193 C C . ASP A 1 157 ? -3.807 -5.994 -16.140 1.000 21.651 156 ASP A C 1
ATOM 1194 O O . ASP A 1 157 ? -4.519 -5.705 -17.086 1.000 20.662 156 ASP A O 1
ATOM 1199 N N . PRO A 1 158 ? -2.762 -6.835 -16.294 1.000 24.151 157 PRO A N 1
ATOM 1200 C CA . PRO A 1 158 ? -2.348 -7.292 -17.623 1.000 23.204 157 PRO A CA 1
ATOM 1201 C C . PRO A 1 158 ? -3.463 -7.999 -18.364 1.000 22.397 157 PRO A C 1
ATOM 1202 O O . PRO A 1 158 ? -3.461 -8.019 -19.584 1.000 22.369 157 PRO A O 1
ATOM 1206 N N . SER A 1 159 ? -4.421 -8.569 -17.638 1.000 22.781 158 SER A N 1
ATOM 1207 C CA . SER A 1 159 ? -5.485 -9.302 -18.302 1.000 27.038 158 SER A CA 1
ATOM 1208 C C . SER A 1 159 ? -6.426 -8.391 -19.100 1.000 27.201 158 SER A C 1
ATOM 1209 O O . SER A 1 159 ? -7.170 -8.916 -19.915 1.000 26.733 158 SER A O 1
ATOM 1212 N N . VAL A 1 160 ? -6.379 -7.053 -18.943 1.000 22.504 159 VAL A N 1
ATOM 1213 C CA . VAL A 1 160 ? -7.281 -6.218 -19.727 1.000 23.246 159 VAL A CA 1
ATOM 1214 C C . VAL A 1 160 ? -6.543 -5.448 -20.836 1.000 21.841 159 VAL A C 1
ATOM 1215 O O . VAL A 1 160 ? -7.001 -4.369 -21.225 1.000 23.387 159 VAL A O 1
ATOM 1219 N N . HIS A 1 161 ? -5.388 -5.961 -21.274 1.000 18.021 160 HIS A N 1
ATOM 1220 C CA . HIS A 1 161 ? -4.596 -5.346 -22.327 1.000 18.958 160 HIS A CA 1
ATOM 1221 C C . HIS A 1 161 ? -4.365 -6.338 -23.467 1.000 19.951 160 HIS A C 1
ATOM 1222 O O . HIS A 1 161 ? -4.211 -7.537 -23.255 1.000 20.791 160 HIS A O 1
ATOM 1229 N N . GLY A 1 162 ? -4.200 -5.802 -24.670 1.000 18.842 161 GLY A N 1
ATOM 1230 C CA . GLY A 1 162 ? -4.146 -6.627 -25.867 1.000 18.261 161 GLY A CA 1
ATOM 1231 C C . GLY A 1 162 ? -2.739 -6.804 -26.426 1.000 17.658 161 GLY A C 1
ATOM 1232 O O . GLY A 1 162 ? -1.774 -7.044 -25.692 1.000 17.988 161 GLY A O 1
ATOM 1233 N N . TYR A 1 163 ? -2.666 -6.836 -27.767 1.000 16.856 162 TYR A N 1
ATOM 1234 C CA . TYR A 1 163 ? -1.504 -7.354 -28.462 1.000 17.798 162 TYR A CA 1
ATOM 1235 C C . TYR A 1 163 ? -1.006 -6.363 -29.505 1.000 18.868 162 TYR A C 1
ATOM 1236 O O . TYR A 1 163 ? -0.139 -6.708 -30.298 1.000 19.780 162 TYR A O 1
ATOM 1245 N N . GLY A 1 164 ? -1.539 -5.126 -29.486 1.000 17.991 163 GLY A N 1
ATOM 1246 C CA . GLY A 1 164 ? -1.398 -4.227 -30.616 1.000 16.801 163 GLY A CA 1
ATOM 1247 C C . GLY A 1 164 ? -0.129 -3.383 -30.581 1.000 16.816 163 GLY A C 1
ATOM 1248 O O . GLY A 1 164 ? 0.659 -3.401 -29.623 1.000 18.560 163 GLY A O 1
ATOM 1249 N N . PRO A 1 165 ? 0.078 -2.552 -31.634 1.000 19.230 164 PRO A N 1
ATOM 1250 C CA . PRO A 1 165 ? 1.341 -1.842 -31.799 1.000 19.148 164 PRO A CA 1
ATOM 1251 C C . PRO A 1 165 ? 1.604 -0.665 -30.871 1.000 18.457 164 PRO A C 1
ATOM 1252 O O . PRO A 1 165 ? 2.756 -0.285 -30.713 1.000 20.069 164 PRO A O 1
ATOM 1256 N N . VAL A 1 166 ? 0.555 -0.076 -30.301 1.000 17.896 165 VAL A N 1
ATOM 1257 C CA . VAL A 1 166 ? 0.754 1.056 -29.423 1.000 17.809 165 VAL A CA 1
ATOM 1258 C C . VAL A 1 166 ? 1.158 0.508 -28.059 1.000 16.962 165 VAL A C 1
ATOM 1259 O O . VAL A 1 166 ? 0.351 -0.126 -27.395 1.000 17.687 165 VAL A O 1
ATOM 1263 N N . PRO A 1 167 ? 2.400 0.736 -27.595 1.000 19.442 166 PRO A N 1
ATOM 1264 C CA . PRO A 1 167 ? 2.836 0.210 -26.301 1.000 17.572 166 PRO A CA 1
ATOM 1265 C C . PRO A 1 167 ? 2.487 1.167 -25.170 1.000 17.991 166 PRO A C 1
ATOM 1266 O O . PRO A 1 167 ? 2.727 2.367 -25.269 1.000 19.445 166 PRO A O 1
ATOM 1270 N N . LEU A 1 168 ? 2.007 0.593 -24.074 1.000 16.281 167 LEU A N 1
ATOM 1271 C CA . LEU A 1 168 ? 1.665 1.302 -22.860 1.000 17.365 167 LEU A CA 1
ATOM 1272 C C . LEU A 1 168 ? 2.561 0.782 -21.752 1.000 16.553 167 LEU A C 1
ATOM 1273 O O . LEU A 1 168 ? 2.697 -0.427 -21.615 1.000 18.374 167 LEU A O 1
ATOM 1278 N N . SER A 1 169 ? 3.108 1.702 -20.938 1.000 18.583 168 SER A N 1
ATOM 1279 C CA . SER A 1 169 ? 3.900 1.329 -19.776 1.000 18.112 168 SER A CA 1
ATOM 1280 C C . SER A 1 169 ? 3.541 2.226 -18.600 1.000 18.111 168 SER A C 1
ATOM 1281 O O . SER A 1 169 ? 3.149 3.375 -18.761 1.000 17.968 168 SER A O 1
ATOM 1284 N N . LEU A 1 170 ? 3.727 1.695 -17.390 1.000 16.222 169 LEU A N 1
ATOM 1285 C CA . LEU A 1 170 ? 3.799 2.553 -16.223 1.000 17.259 169 LEU A CA 1
ATOM 1286 C C . LEU A 1 170 ? 5.194 3.184 -16.183 1.000 19.433 169 LEU A C 1
ATOM 1287 O O . LEU A 1 170 ? 6.111 2.745 -16.880 1.000 19.333 169 LEU A O 1
ATOM 1292 N N . VAL A 1 171 ? 5.345 4.242 -15.383 1.000 18.171 170 VAL A N 1
ATOM 1293 C CA . VAL A 1 171 ? 6.499 5.114 -15.523 1.000 17.457 170 VAL A CA 1
ATOM 1294 C C . VAL A 1 171 ? 7.806 4.392 -15.155 1.000 17.434 170 VAL A C 1
ATOM 1295 O O . VAL A 1 171 ? 7.890 3.637 -14.188 1.000 19.589 170 VAL A O 1
ATOM 1299 N N . GLY A 1 172 ? 8.845 4.710 -15.915 1.000 18.105 171 GLY A N 1
ATOM 1300 C CA . GLY A 1 172 ? 10.147 4.087 -15.777 1.000 19.246 171 GLY A CA 1
ATOM 1301 C C . GLY A 1 172 ? 11.153 4.876 -14.942 1.000 19.027 171 GLY A C 1
ATOM 1302 O O . GLY A 1 172 ? 12.352 4.620 -15.051 1.000 20.894 171 GLY A O 1
ATOM 1303 N N . THR A 1 173 ? 10.675 5.798 -14.109 1.000 19.550 172 THR A N 1
ATOM 1304 C CA . THR A 1 173 ? 11.507 6.604 -13.228 1.000 21.138 172 THR A CA 1
ATOM 1305 C C . THR A 1 173 ? 10.589 7.022 -12.096 1.000 21.555 172 THR A C 1
ATOM 1306 O O . THR A 1 173 ? 9.430 7.341 -12.366 1.000 21.131 172 THR A O 1
ATOM 1310 N N . PRO A 1 174 ? 11.005 6.918 -10.822 1.000 22.314 173 PRO A N 1
ATOM 1311 C CA . PRO A 1 174 ? 10.080 7.158 -9.709 1.000 24.289 173 PRO A CA 1
ATOM 1312 C C . PRO A 1 174 ? 9.785 8.622 -9.404 1.000 23.639 173 PRO A C 1
ATOM 1313 O O . PRO A 1 174 ? 10.488 9.529 -9.826 1.000 21.388 173 PRO A O 1
ATOM 1317 N N . ASN A 1 175 ? 8.690 8.822 -8.689 1.000 21.145 174 ASN A N 1
ATOM 1318 C CA . ASN A 1 175 ? 8.262 10.127 -8.231 1.000 21.066 174 ASN A CA 1
ATOM 1319 C C . ASN A 1 175 ? 7.752 9.975 -6.810 1.000 19.553 174 ASN A C 1
ATOM 1320 O O . ASN A 1 175 ? 7.442 8.870 -6.366 1.000 19.979 174 ASN A O 1
ATOM 1325 N N . PRO A 1 176 ? 7.561 11.079 -6.062 1.000 18.494 175 PRO A N 1
ATOM 1326 C CA . PRO A 1 176 ? 7.041 10.946 -4.703 1.000 20.160 175 PRO A CA 1
ATOM 1327 C C . PRO A 1 176 ? 5.520 10.884 -4.574 1.000 18.304 175 PRO A C 1
ATOM 1328 O O . PRO A 1 176 ? 5.015 10.880 -3.454 1.000 21.773 175 PRO A O 1
ATOM 1332 N N . LEU A 1 177 ? 4.795 10.913 -5.704 1.000 17.890 176 LEU A N 1
ATOM 1333 C CA . LEU A 1 177 ? 3.347 11.026 -5.662 1.000 18.221 176 LEU A CA 1
ATOM 1334 C C . LEU A 1 177 ? 2.717 9.632 -5.614 1.000 20.862 176 LEU A C 1
ATOM 1335 O O . LEU A 1 177 ? 1.707 9.448 -4.945 1.000 20.982 176 LEU A O 1
ATOM 1340 N N . ASP A 1 178 ? 3.280 8.676 -6.360 1.000 19.312 177 ASP A N 1
ATOM 1341 C CA . ASP A 1 178 ? 2.614 7.399 -6.574 1.000 19.687 177 ASP A CA 1
ATOM 1342 C C . ASP A 1 178 ? 2.310 6.720 -5.227 1.000 19.755 177 ASP A C 1
ATOM 1343 O O . ASP A 1 178 ? 1.198 6.237 -5.036 1.000 18.618 177 ASP A O 1
ATOM 1348 N N . ALA A 1 179 ? 3.284 6.670 -4.306 1.000 20.167 178 ALA A N 1
ATOM 1349 C CA . ALA A 1 179 ? 3.081 5.927 -3.066 1.000 20.165 178 ALA A CA 1
ATOM 1350 C C . ALA A 1 179 ? 2.072 6.638 -2.184 1.000 20.645 178 ALA A C 1
ATOM 1351 O O . ALA A 1 179 ? 1.331 5.977 -1.461 1.000 20.684 178 ALA A O 1
ATOM 1353 N N . ARG A 1 180 ? 2.065 7.975 -2.214 1.000 21.499 179 ARG A N 1
ATOM 1354 C CA . ARG A 1 180 ? 1.085 8.726 -1.442 1.000 21.913 179 ARG A CA 1
ATOM 1355 C C . ARG A 1 180 ? -0.303 8.537 -2.046 1.000 21.366 179 ARG A C 1
ATOM 1356 O O . ARG A 1 180 ? -1.263 8.429 -1.311 1.000 19.498 179 ARG A O 1
ATOM 1364 N N . MET A 1 181 ? -0.414 8.531 -3.381 1.000 17.894 180 MET A N 1
ATOM 1365 C CA . MET A 1 181 ? -1.690 8.280 -4.021 1.000 17.476 180 MET A CA 1
ATOM 1366 C C . MET A 1 181 ? -2.231 6.908 -3.628 1.000 18.252 180 MET A C 1
ATOM 1367 O O . MET A 1 181 ? -3.397 6.796 -3.260 1.000 19.814 180 MET A O 1
ATOM 1372 N N . ARG A 1 182 ? -1.378 5.876 -3.671 1.000 18.258 181 ARG A N 1
ATOM 1373 C CA . ARG A 1 182 ? -1.809 4.531 -3.308 1.000 21.504 181 ARG A CA 1
ATOM 1374 C C . ARG A 1 182 ? -2.289 4.493 -1.859 1.000 21.076 181 ARG A C 1
ATOM 1375 O O . ARG A 1 182 ? -3.325 3.915 -1.552 1.000 20.405 181 ARG A O 1
ATOM 1383 N N . ALA A 1 183 ? -1.498 5.082 -0.960 1.000 20.549 182 ALA A N 1
ATOM 1384 C CA . ALA A 1 183 ? -1.809 5.019 0.469 1.000 22.041 182 ALA A CA 1
ATOM 1385 C C . ALA A 1 183 ? -3.134 5.734 0.751 1.000 23.387 182 ALA A C 1
ATOM 1386 O O . ALA A 1 183 ? -3.955 5.242 1.531 1.000 21.444 182 ALA A O 1
ATOM 1388 N N . ALA A 1 184 ? -3.371 6.878 0.088 1.000 19.185 183 ALA A N 1
ATOM 1389 C CA . ALA A 1 184 ? -4.561 7.682 0.330 1.000 19.280 183 ALA A CA 1
ATOM 1390 C C . ALA A 1 184 ? -5.825 7.007 -0.202 1.000 19.980 183 ALA A C 1
ATOM 1391 O O . ALA A 1 184 ? -6.910 7.309 0.300 1.000 21.493 183 ALA A O 1
ATOM 1393 N N . THR A 1 185 ? -5.701 6.144 -1.245 1.000 20.134 184 THR A N 1
ATOM 1394 C CA . THR A 1 185 ? -6.866 5.678 -2.009 1.000 18.750 184 THR A CA 1
ATOM 1395 C C . THR A 1 185 ? -7.175 4.203 -1.758 1.000 19.482 184 THR A C 1
ATOM 1396 O O . THR A 1 185 ? -8.326 3.794 -1.954 1.000 20.968 184 THR A O 1
ATOM 1400 N N . GLN A 1 186 ? -6.164 3.428 -1.377 1.000 19.279 185 GLN A N 1
ATOM 1401 C CA . GLN A 1 186 ? -6.302 1.999 -1.134 1.000 21.532 185 GLN A CA 1
ATOM 1402 C C . GLN A 1 186 ? -6.744 1.735 0.308 1.000 25.462 185 GLN A C 1
ATOM 1403 O O . GLN A 1 186 ? -7.199 0.634 0.629 1.000 26.650 185 GLN A O 1
ATOM 1409 N N . ALA A 1 187 ? -6.614 2.739 1.171 1.000 25.476 186 ALA A N 1
ATOM 1410 C CA . ALA A 1 187 ? -7.018 2.593 2.567 1.000 29.224 186 ALA A CA 1
ATOM 1411 C C . ALA A 1 187 ? -8.515 2.272 2.683 1.000 28.572 186 ALA A C 1
ATOM 1412 O O . ALA A 1 187 ? -9.373 2.839 1.979 1.000 23.709 186 ALA A O 1
ATOM 1414 N N . PRO A 1 188 ? -8.904 1.406 3.651 1.000 30.522 187 PRO A N 1
ATOM 1415 C CA . PRO A 1 188 ? -10.320 1.205 3.963 1.000 27.813 187 PRO A CA 1
ATOM 1416 C C . PRO A 1 188 ? -10.903 2.579 4.254 1.000 27.093 187 PRO A C 1
ATOM 1417 O O . PRO A 1 188 ? -10.277 3.407 4.912 1.000 30.947 187 PRO A O 1
ATOM 1421 N N . GLY A 1 189 ? -12.078 2.821 3.697 1.000 26.630 188 GLY A N 1
ATOM 1422 C CA . GLY A 1 189 ? -12.800 4.049 3.962 1.000 33.408 188 GLY A CA 1
ATOM 1423 C C . GLY A 1 189 ? -12.233 5.276 3.237 1.000 32.818 188 GLY A C 1
ATOM 1424 O O . GLY A 1 189 ? -12.741 6.368 3.464 1.000 33.043 188 GLY A O 1
ATOM 1425 N N . ALA A 1 190 ? -11.202 5.123 2.386 1.000 30.874 189 ALA A N 1
ATOM 1426 C CA . ALA A 1 190 ? -10.674 6.257 1.627 1.000 25.084 189 ALA A CA 1
ATOM 1427 C C . ALA A 1 190 ? -11.823 7.004 0.961 1.000 23.255 189 ALA A C 1
ATOM 1428 O O . ALA A 1 190 ? -12.692 6.420 0.315 1.000 24.336 189 ALA A O 1
ATOM 1430 N N . GLU A 1 191 ? -11.774 8.334 1.032 1.000 22.212 190 GLU A N 1
ATOM 1431 C CA . GLU A 1 191 ? -12.772 9.171 0.393 1.000 24.721 190 GLU A CA 1
ATOM 1432 C C . GLU A 1 191 ? -12.681 9.016 -1.123 1.000 22.351 190 GLU A C 1
ATOM 1433 O O . GLU A 1 191 ? -13.688 9.066 -1.806 1.000 22.934 190 GLU A O 1
ATOM 1439 N N . PHE A 1 192 ? -11.456 8.915 -1.645 1.000 19.499 191 PHE A N 1
ATOM 1440 C CA . PHE A 1 192 ? -11.232 8.730 -3.085 1.000 18.810 191 PHE A CA 1
ATOM 1441 C C . PHE A 1 192 ? -10.692 7.320 -3.306 1.000 20.254 191 PHE A C 1
ATOM 1442 O O . PHE A 1 192 ? -9.602 7.019 -2.864 1.000 21.704 191 PHE A O 1
ATOM 1450 N N . PRO A 1 193 ? -11.436 6.389 -3.942 1.000 21.699 192 PRO A N 1
ATOM 1451 C CA . PRO A 1 193 ? -10.971 5.015 -4.094 1.000 20.232 192 PRO A CA 1
ATOM 1452 C C . PRO A 1 193 ? -9.824 4.870 -5.085 1.000 21.409 192 PRO A C 1
ATOM 1453 O O . PRO A 1 193 ? -9.595 5.761 -5.904 1.000 20.381 192 PRO A O 1
ATOM 1457 N N . PHE A 1 194 ? -9.207 3.686 -5.067 1.000 20.029 193 PHE A N 1
ATOM 1458 C CA . PHE A 1 194 ? -8.134 3.330 -5.996 1.000 19.148 193 PHE A CA 1
ATOM 1459 C C . PHE A 1 194 ? -8.671 2.559 -7.198 1.000 20.498 193 PHE A C 1
ATOM 1460 O O . PHE A 1 194 ? -9.606 1.783 -7.063 1.000 20.371 193 PHE A O 1
ATOM 1468 N N . GLN A 1 195 ? -8.075 2.789 -8.374 1.000 18.733 194 GLN A N 1
ATOM 1469 C CA . GLN A 1 195 ? -8.468 2.089 -9.598 1.000 20.004 194 GLN A CA 1
ATOM 1470 C C . GLN A 1 195 ? -7.278 1.278 -10.104 1.000 18.863 194 GLN A C 1
ATOM 1471 O O . GLN A 1 195 ? -6.291 1.849 -10.583 1.000 18.629 194 GLN A O 1
ATOM 1477 N N . LEU A 1 196 ? -7.404 -0.061 -10.023 1.000 21.423 195 LEU A N 1
ATOM 1478 C CA . LEU A 1 196 ? -6.355 -1.000 -10.429 1.000 19.292 195 LEU A CA 1
ATOM 1479 C C . LEU A 1 196 ? -5.967 -0.805 -11.896 1.000 19.044 195 LEU A C 1
ATOM 1480 O O . LEU A 1 196 ? -4.792 -0.862 -12.236 1.000 19.909 195 LEU A O 1
ATOM 1485 N N . ASP A 1 197 ? -6.970 -0.599 -12.746 1.000 19.238 196 ASP A N 1
ATOM 1486 C CA . ASP A 1 197 ? -6.712 -0.445 -14.175 1.000 18.738 196 ASP A CA 1
ATOM 1487 C C . ASP A 1 197 ? -7.875 0.259 -14.866 1.000 18.219 196 ASP A C 1
ATOM 1488 O O . ASP A 1 197 ? -8.891 -0.335 -15.223 1.000 18.330 196 ASP A O 1
ATOM 1493 N N . MET A 1 198 ? -7.648 1.543 -15.114 1.000 18.413 197 MET A N 1
ATOM 1494 C CA . MET A 1 198 ? -8.614 2.438 -15.711 1.000 18.224 197 MET A CA 1
ATOM 1495 C C . MET A 1 198 ? -8.905 2.058 -17.164 1.000 18.213 197 MET A C 1
ATOM 1496 O O . MET A 1 198 ? -9.857 2.580 -17.753 1.000 18.506 197 MET A O 1
ATOM 1501 N N . ASN A 1 199 ? -8.106 1.160 -17.727 1.000 17.710 198 ASN A N 1
ATOM 1502 C CA . ASN A 1 199 ? -8.371 0.685 -19.078 1.000 16.158 198 ASN A CA 1
ATOM 1503 C C . ASN A 1 199 ? -9.095 -0.665 -19.035 1.000 17.575 198 ASN A C 1
ATOM 1504 O O . ASN A 1 199 ? -9.245 -1.324 -20.065 1.000 16.927 198 ASN A O 1
ATOM 1509 N N . GLY A 1 200 ? -9.625 -1.050 -17.874 1.000 17.620 199 GLY A N 1
ATOM 1510 C CA . GLY A 1 200 ? -10.374 -2.298 -17.798 1.000 19.936 199 GLY A CA 1
ATOM 1511 C C . GLY A 1 200 ? -11.893 -2.136 -17.791 1.000 20.116 199 GLY A C 1
ATOM 1512 O O . GLY A 1 200 ? -12.608 -3.126 -17.548 1.000 21.055 199 GLY A O 1
ATOM 1513 N N . GLY A 1 201 ? -12.404 -0.931 -18.085 1.000 18.712 200 GLY A N 1
ATOM 1514 C CA . GLY A 1 201 ? -13.841 -0.782 -18.271 1.000 20.159 200 GLY A CA 1
ATOM 1515 C C . GLY A 1 201 ? -14.501 0.202 -17.321 1.000 20.137 200 GLY A C 1
ATOM 1516 O O . GLY A 1 201 ? -15.546 0.779 -17.668 1.000 19.098 200 GLY A O 1
ATOM 1517 N N . ASP A 1 202 ? -13.909 0.337 -16.124 1.000 21.497 201 ASP A N 1
ATOM 1518 C CA . ASP A 1 202 ? -14.332 1.276 -15.098 1.000 21.287 201 ASP A CA 1
ATOM 1519 C C . ASP A 1 202 ? -13.164 2.216 -14.754 1.000 20.409 201 ASP A C 1
ATOM 1520 O O . ASP A 1 202 ? -12.067 1.771 -14.430 1.000 20.262 201 ASP A O 1
ATOM 1525 N N . MET A 1 203 ? -13.392 3.524 -14.840 1.000 18.394 202 MET A N 1
ATOM 1526 C CA . MET A 1 203 ? -12.320 4.480 -14.668 1.000 18.089 202 MET A CA 1
ATOM 1527 C C . MET A 1 203 ? -12.354 5.069 -13.259 1.000 18.420 202 MET A C 1
ATOM 1528 O O . MET A 1 203 ? -11.407 5.738 -12.867 1.000 18.642 202 MET A O 1
ATOM 1533 N N . ILE A 1 204 ? -13.438 4.848 -12.519 1.000 18.297 203 ILE A N 1
ATOM 1534 C CA . ILE A 1 204 ? -13.647 5.572 -11.274 1.000 20.517 203 ILE A CA 1
ATOM 1535 C C . ILE A 1 204 ? -12.537 5.247 -10.285 1.000 20.290 203 ILE A C 1
ATOM 1536 O O . ILE A 1 204 ? -12.201 4.081 -10.045 1.000 19.583 203 ILE A O 1
ATOM 1541 N N . GLY A 1 205 ? -12.012 6.318 -9.668 1.000 20.768 204 GLY A N 1
ATOM 1542 C CA . GLY A 1 205 ? -10.931 6.230 -8.700 1.000 20.585 204 GLY A CA 1
ATOM 1543 C C . GLY A 1 205 ? -9.620 6.756 -9.274 1.000 20.217 204 GLY A C 1
ATOM 1544 O O . GLY A 1 205 ? -9.583 7.212 -10.422 1.000 18.181 204 GLY A O 1
ATOM 1545 N N . PHE A 1 206 ? -8.585 6.746 -8.429 1.000 18.357 205 PHE A N 1
ATOM 1546 C CA . PHE A 1 206 ? -7.247 7.156 -8.798 1.000 17.775 205 PHE A CA 1
ATOM 1547 C C . PHE A 1 206 ? -6.444 5.947 -9.259 1.000 19.648 205 PHE A C 1
ATOM 1548 O O . PHE A 1 206 ? -6.357 4.978 -8.531 1.000 18.435 205 PHE A O 1
ATOM 1556 N N . GLY A 1 207 ? -5.877 6.018 -10.464 1.000 18.648 206 GLY A N 1
ATOM 1557 C CA . GLY A 1 207 ? -4.986 4.994 -10.984 1.000 19.112 206 GLY A CA 1
ATOM 1558 C C . GLY A 1 207 ? -3.660 5.592 -11.430 1.000 17.660 206 GLY A C 1
ATOM 1559 O O . GLY A 1 207 ? -3.589 6.806 -11.707 1.000 17.171 206 GLY A O 1
ATOM 1560 N N . ILE A 1 208 ? -2.653 4.710 -11.551 1.000 18.583 207 ILE A N 1
ATOM 1561 C CA . ILE A 1 208 ? -1.325 5.069 -12.013 1.000 17.611 207 ILE A CA 1
ATOM 1562 C C . ILE A 1 208 ? -1.428 5.193 -13.534 1.000 17.968 207 ILE A C 1
ATOM 1563 O O . ILE A 1 208 ? -1.953 4.316 -14.212 1.000 18.214 207 ILE A O 1
ATOM 1568 N N . VAL A 1 209 ? -0.937 6.296 -14.068 1.000 17.268 208 VAL A N 1
ATOM 1569 C CA . VAL A 1 209 ? -1.135 6.565 -15.492 1.000 17.903 208 VAL A CA 1
ATOM 1570 C C . VAL A 1 209 ? -0.386 5.543 -16.355 1.000 16.750 208 VAL A C 1
ATOM 1571 O O . VAL A 1 209 ? 0.689 5.052 -16.007 1.000 16.846 208 VAL A O 1
ATOM 1575 N N . GLN A 1 210 ? -0.946 5.278 -17.548 1.000 17.585 209 GLN A N 1
ATOM 1576 C CA . GLN A 1 210 ? -0.376 4.383 -18.543 1.000 17.579 209 GLN A CA 1
ATOM 1577 C C . GLN A 1 210 ? -0.046 5.197 -19.790 1.000 16.943 209 GLN A C 1
ATOM 1578 O O . GLN A 1 210 ? -0.909 5.900 -20.247 1.000 16.996 209 GLN A O 1
ATOM 1584 N N . SER A 1 211 ? 1.243 5.249 -20.182 1.000 17.122 210 SER A N 1
ATOM 1585 C CA . SER A 1 211 ? 1.733 6.194 -21.185 1.000 17.441 210 SER A CA 1
ATOM 1586 C C . SER A 1 211 ? 2.235 5.456 -22.423 1.000 16.423 210 SER A C 1
ATOM 1587 O O . SER A 1 211 ? 2.780 4.337 -22.298 1.000 15.838 210 SER A O 1
ATOM 1590 N N . THR A 1 212 ? 2.206 6.148 -23.586 1.000 15.065 211 THR A N 1
ATOM 1591 C CA . THR A 1 212 ? 2.645 5.542 -24.828 1.000 15.461 211 THR A CA 1
ATOM 1592 C C . THR A 1 212 ? 4.169 5.660 -24.943 1.000 16.392 211 THR A C 1
ATOM 1593 O O . THR A 1 212 ? 4.684 6.457 -25.722 1.000 17.269 211 THR A O 1
ATOM 1597 N N . ILE A 1 213 ? 4.878 4.909 -24.109 1.000 17.500 212 ILE A N 1
ATOM 1598 C CA . ILE A 1 213 ? 6.330 5.042 -23.944 1.000 16.760 212 ILE A CA 1
ATOM 1599 C C . ILE A 1 213 ? 6.886 3.630 -23.820 1.000 18.438 212 ILE A C 1
ATOM 1600 O O . ILE A 1 213 ? 6.406 2.866 -22.996 1.000 19.522 212 ILE A O 1
ATOM 1605 N N . LEU A 1 214 ? 7.875 3.345 -24.658 1.000 18.629 213 LEU A N 1
ATOM 1606 C CA . LEU A 1 214 ? 8.607 2.101 -24.708 1.000 18.408 213 LEU A CA 1
ATOM 1607 C C . LEU A 1 214 ? 10.084 2.428 -24.877 1.000 18.239 213 LEU A C 1
ATOM 1608 O O . LEU A 1 214 ? 10.435 3.262 -25.712 1.000 17.410 213 LEU A O 1
ATOM 1613 N N . ASN A 1 215 ? 10.947 1.737 -24.130 1.000 19.149 214 ASN A N 1
ATOM 1614 C CA . ASN A 1 215 ? 12.377 2.028 -24.126 1.000 19.177 214 ASN A CA 1
ATOM 1615 C C . ASN A 1 215 ? 12.636 3.527 -23.877 1.000 19.907 214 ASN A C 1
ATOM 1616 O O . ASN A 1 215 ? 13.561 4.124 -24.453 1.000 21.686 214 ASN A O 1
ATOM 1621 N N . GLY A 1 216 ? 11.829 4.106 -22.970 1.000 18.943 215 GLY A N 1
ATOM 1622 C CA . GLY A 1 216 ? 11.918 5.502 -22.565 1.000 19.434 215 GLY A CA 1
ATOM 1623 C C . GLY A 1 216 ? 11.552 6.506 -23.659 1.000 17.332 215 GLY A C 1
ATOM 1624 O O . GLY A 1 216 ? 11.732 7.701 -23.449 1.000 18.784 215 GLY A O 1
ATOM 1625 N N . GLU A 1 217 ? 11.049 6.038 -24.797 1.000 17.351 216 GLU A N 1
ATOM 1626 C CA . GLU A 1 217 ? 10.808 6.889 -25.956 1.000 18.000 216 GLU A CA 1
ATOM 1627 C C . GLU A 1 217 ? 9.306 7.008 -26.226 1.000 16.419 216 GLU A C 1
ATOM 1628 O O . GLU A 1 217 ? 8.561 6.040 -26.104 1.000 18.128 216 GLU A O 1
ATOM 1634 N N . ARG A 1 218 ? 8.861 8.181 -26.671 1.000 16.206 217 ARG A N 1
ATOM 1635 C CA . ARG A 1 218 ? 7.482 8.351 -27.113 1.000 16.176 217 ARG A CA 1
ATOM 1636 C C . ARG A 1 218 ? 7.169 7.512 -28.356 1.000 17.635 217 ARG A C 1
ATOM 1637 O O . ARG A 1 218 ? 7.778 7.668 -29.403 1.000 20.206 217 ARG A O 1
ATOM 1645 N N . MET A 1 219 ? 6.120 6.709 -28.278 1.000 18.796 218 MET A N 1
ATOM 1646 C CA . MET A 1 219 ? 5.712 5.893 -29.412 1.000 19.795 218 MET A CA 1
ATOM 1647 C C . MET A 1 219 ? 4.363 6.425 -29.907 1.000 17.514 218 MET A C 1
ATOM 1648 O O . MET A 1 219 ? 3.286 5.929 -29.559 1.000 18.382 218 MET A O 1
ATOM 1653 N N . HIS A 1 220 ? 4.466 7.478 -30.722 1.000 16.692 219 HIS A N 1
ATOM 1654 C CA . HIS A 1 220 ? 3.339 8.150 -31.316 1.000 16.718 219 HIS A CA 1
ATOM 1655 C C . HIS A 1 220 ? 2.913 7.369 -32.546 1.000 18.189 219 HIS A C 1
ATOM 1656 O O . HIS A 1 220 ? 3.461 6.314 -32.853 1.000 17.721 219 HIS A O 1
ATOM 1663 N N . SER A 1 221 ? 1.850 7.860 -33.199 1.000 16.217 220 SER A N 1
ATOM 1664 C CA . SER A 1 221 ? 1.247 7.090 -34.269 1.000 18.613 220 SER A CA 1
ATOM 1665 C C . SER A 1 221 ? 2.203 6.954 -35.448 1.000 18.434 220 SER A C 1
ATOM 1666 O O . SER A 1 221 ? 2.082 6.001 -36.216 1.000 18.876 220 SER A O 1
ATOM 1669 N N . GLY A 1 222 ? 3.182 7.864 -35.570 1.000 16.872 221 GLY A N 1
ATOM 1670 C CA . GLY A 1 222 ? 4.177 7.761 -36.626 1.000 18.737 221 GLY A CA 1
ATOM 1671 C C . GLY A 1 222 ? 5.178 6.631 -36.396 1.000 18.905 221 GLY A C 1
ATOM 1672 O O . GLY A 1 222 ? 5.677 6.058 -37.365 1.000 19.471 221 GLY A O 1
ATOM 1673 N N . LYS A 1 223 ? 5.417 6.304 -35.116 1.000 16.420 222 LYS A N 1
ATOM 1674 C CA . LYS A 1 223 ? 6.252 5.200 -34.710 1.000 18.891 222 LYS A CA 1
ATOM 1675 C C . LYS A 1 223 ? 5.485 3.877 -34.744 1.000 19.306 222 LYS A C 1
ATOM 1676 O O . LYS A 1 223 ? 6.049 2.894 -35.225 1.000 19.884 222 LYS A O 1
ATOM 1682 N N . ALA A 1 224 ? 4.269 3.842 -34.165 1.000 19.658 223 ALA A N 1
ATOM 1683 C CA . ALA A 1 224 ? 3.473 2.623 -34.004 1.000 19.773 223 ALA A CA 1
ATOM 1684 C C . ALA A 1 224 ? 2.911 2.132 -35.331 1.000 21.191 223 ALA A C 1
ATOM 1685 O O . ALA A 1 224 ? 2.804 0.919 -35.545 1.000 21.022 223 ALA A O 1
ATOM 1687 N N . PHE A 1 225 ? 2.540 3.078 -36.208 1.000 19.497 224 PHE A N 1
ATOM 1688 C CA . PHE A 1 225 ? 1.822 2.747 -37.416 1.000 18.322 224 PHE A CA 1
ATOM 1689 C C . PHE A 1 225 ? 2.622 3.101 -38.668 1.000 18.262 224 PHE A C 1
ATOM 1690 O O . PHE A 1 225 ? 2.816 2.246 -39.521 1.000 17.951 224 PHE A O 1
ATOM 1698 N N . LEU A 1 226 ? 3.011 4.366 -38.821 1.000 18.058 225 LEU A N 1
ATOM 1699 C CA . LEU A 1 226 ? 3.474 4.834 -40.122 1.000 18.591 225 LEU A CA 1
ATOM 1700 C C . LEU A 1 226 ? 4.864 4.298 -40.469 1.000 20.049 225 LEU A C 1
ATOM 1701 O O . LEU A 1 226 ? 5.043 3.766 -41.574 1.000 19.115 225 LEU A O 1
ATOM 1706 N N . GLU A 1 227 ? 5.848 4.462 -39.574 1.000 21.110 226 GLU A N 1
ATOM 1707 C CA . GLU A 1 227 ? 7.223 4.080 -39.903 1.000 24.117 226 GLU A CA 1
ATOM 1708 C C . GLU A 1 227 ? 7.299 2.628 -40.366 1.000 25.296 226 GLU A C 1
ATOM 1709 O O . GLU A 1 227 ? 7.817 2.373 -41.447 1.000 23.093 226 GLU A O 1
ATOM 1715 N N . PRO A 1 228 ? 6.738 1.638 -39.645 1.000 25.049 227 PRO A N 1
ATOM 1716 C CA . PRO A 1 228 ? 6.734 0.260 -40.147 1.000 28.070 227 PRO A CA 1
ATOM 1717 C C . PRO A 1 228 ? 6.103 0.094 -41.523 1.000 25.459 227 PRO A C 1
ATOM 1718 O O . PRO A 1 228 ? 6.563 -0.712 -42.312 1.000 28.293 227 PRO A O 1
ATOM 1722 N N . ALA A 1 229 ? 5.073 0.882 -41.835 1.000 22.083 228 ALA A N 1
ATOM 1723 C CA . ALA A 1 229 ? 4.352 0.718 -43.088 1.000 21.322 228 ALA A CA 1
ATOM 1724 C C . ALA A 1 229 ? 5.080 1.370 -44.259 1.000 23.878 228 ALA A C 1
ATOM 1725 O O . ALA A 1 229 ? 4.791 1.055 -45.409 1.000 20.340 228 ALA A O 1
ATOM 1727 N N . MET A 1 230 ? 6.035 2.255 -43.970 1.000 23.550 229 MET A N 1
ATOM 1728 C CA . MET A 1 230 ? 6.731 2.989 -45.012 1.000 26.017 229 MET A CA 1
ATOM 1729 C C . MET A 1 230 ? 7.703 2.141 -45.839 1.000 26.328 229 MET A C 1
ATOM 1730 O O . MET A 1 230 ? 8.105 2.589 -46.897 1.000 26.570 229 MET A O 1
ATOM 1735 N N . SER A 1 231 ? 8.009 0.905 -45.457 1.000 26.737 230 SER A N 1
ATOM 1736 C CA . SER A 1 231 ? 8.766 0.056 -46.375 1.000 32.335 230 SER A CA 1
ATOM 1737 C C . SER A 1 231 ? 7.860 -0.565 -47.443 1.000 29.317 230 SER A C 1
ATOM 1738 O O . SER A 1 231 ? 8.324 -1.275 -48.343 1.000 31.551 230 SER A O 1
ATOM 1741 N N . ARG A 1 232 ? 6.554 -0.306 -47.385 1.000 23.867 231 ARG A N 1
ATOM 1742 C CA . ARG A 1 232 ? 5.663 -0.901 -48.370 1.000 22.100 231 ARG A CA 1
ATOM 1743 C C . ARG A 1 232 ? 5.714 -0.100 -49.656 1.000 23.288 231 ARG A C 1
ATOM 1744 O O . ARG A 1 232 ? 5.643 1.129 -49.620 1.000 23.779 231 ARG A O 1
ATOM 1752 N N . PRO A 1 233 ? 5.706 -0.747 -50.834 1.000 23.665 232 PRO A N 1
ATOM 1753 C CA . PRO A 1 233 ? 5.749 -0.009 -52.095 1.000 26.719 232 PRO A CA 1
ATOM 1754 C C . PRO A 1 233 ? 4.472 0.756 -52.419 1.000 24.207 232 PRO A C 1
ATOM 1755 O O . PRO A 1 233 ? 4.495 1.631 -53.287 1.000 22.393 232 PRO A O 1
ATOM 1759 N N . ASN A 1 234 ? 3.375 0.358 -51.776 1.000 21.551 233 ASN A N 1
ATOM 1760 C CA . ASN A 1 234 ? 2.037 0.834 -52.080 1.000 18.974 233 ASN A CA 1
ATOM 1761 C C . ASN A 1 234 ? 1.650 2.009 -51.170 1.000 19.692 233 ASN A C 1
ATOM 1762 O O . ASN A 1 234 ? 0.614 2.616 -51.383 1.000 20.823 233 ASN A O 1
ATOM 1767 N N . LEU A 1 235 ? 2.523 2.410 -50.242 1.000 18.754 234 LEU A N 1
ATOM 1768 C CA . LEU A 1 235 ? 2.300 3.597 -49.406 1.000 17.849 234 LEU A CA 1
ATOM 1769 C C . LEU A 1 235 ? 3.258 4.694 -49.836 1.000 20.442 234 LEU A C 1
ATOM 1770 O O . LEU A 1 235 ? 4.488 4.475 -49.951 1.000 22.775 234 LEU A O 1
ATOM 1775 N N . HIS A 1 236 ? 2.680 5.879 -50.049 1.000 19.311 235 HIS A N 1
ATOM 1776 C CA . HIS A 1 236 ? 3.428 7.078 -50.344 1.000 19.908 235 HIS A CA 1
ATOM 1777 C C . HIS A 1 236 ? 2.989 8.202 -49.409 1.000 19.421 235 HIS A C 1
ATOM 1778 O O . HIS A 1 236 ? 1.794 8.420 -49.202 1.000 19.856 235 HIS A O 1
ATOM 1785 N N . VAL A 1 237 ? 3.966 8.911 -48.853 1.000 20.102 236 VAL A N 1
ATOM 1786 C CA . VAL A 1 237 ? 3.697 9.938 -47.861 1.000 19.476 236 VAL A CA 1
ATOM 1787 C C . VAL A 1 237 ? 4.284 11.268 -48.326 1.000 18.761 236 VAL A C 1
ATOM 1788 O O . VAL A 1 237 ? 5.497 11.359 -48.508 1.000 20.037 236 VAL A O 1
ATOM 1792 N N . LEU A 1 238 ? 3.409 12.268 -48.476 1.000 18.005 237 LEU A N 1
ATOM 1793 C CA . LEU A 1 238 ? 3.811 13.616 -48.840 1.000 17.181 237 LEU A CA 1
ATOM 1794 C C . LEU A 1 238 ? 3.670 14.517 -47.620 1.000 17.788 237 LEU A C 1
ATOM 1795 O O . LEU A 1 238 ? 2.561 14.706 -47.149 1.000 20.210 237 LEU A O 1
ATOM 1800 N N . ILE A 1 239 ? 4.774 15.099 -47.140 1.000 18.847 238 ILE A N 1
ATOM 1801 C CA . ILE A 1 239 ? 4.707 16.019 -46.013 1.000 19.093 238 ILE A CA 1
ATOM 1802 C C . ILE A 1 239 ? 4.888 17.461 -46.476 1.000 20.102 238 ILE A C 1
ATOM 1803 O O . ILE A 1 239 ? 5.085 17.721 -47.653 1.000 20.049 238 ILE A O 1
ATOM 1808 N N . GLU A 1 240 ? 4.742 18.408 -45.537 1.000 18.874 239 GLU A N 1
ATOM 1809 C CA . GLU A 1 240 ? 4.940 19.822 -45.846 1.000 20.516 239 GLU A CA 1
ATOM 1810 C C . GLU A 1 240 ? 3.967 20.383 -46.883 1.000 21.344 239 GLU A C 1
ATOM 1811 O O . GLU A 1 240 ? 4.265 21.403 -47.507 1.000 21.091 239 GLU A O 1
ATOM 1817 N N . ASN A 1 241 ? 2.801 19.742 -47.053 1.000 19.175 240 ASN A N 1
ATOM 1818 C CA . ASN A 1 241 ? 1.788 20.170 -48.001 1.000 19.970 240 ASN A CA 1
ATOM 1819 C C . ASN A 1 241 ? 0.423 20.204 -47.318 1.000 20.738 240 ASN A C 1
ATOM 1820 O O . ASN A 1 241 ? -0.003 19.216 -46.712 1.000 20.440 240 ASN A O 1
ATOM 1825 N N . THR A 1 242 ? -0.274 21.336 -47.462 1.000 20.122 241 THR A N 1
ATOM 1826 C CA . THR A 1 242 ? -1.592 21.555 -46.885 1.000 20.797 241 THR A CA 1
ATOM 1827 C C . THR A 1 242 ? -2.655 21.319 -47.944 1.000 20.546 241 THR A C 1
ATOM 1828 O O . THR A 1 242 ? -2.570 21.906 -49.017 1.000 20.289 241 THR A O 1
ATOM 1832 N N . VAL A 1 243 ? -3.654 20.495 -47.629 1.000 20.324 242 VAL A N 1
ATOM 1833 C CA . VAL A 1 243 ? -4.820 20.349 -48.482 1.000 20.126 242 VAL A CA 1
ATOM 1834 C C . VAL A 1 243 ? -5.656 21.624 -48.398 1.000 22.475 242 VAL A C 1
ATOM 1835 O O . VAL A 1 243 ? -6.040 22.048 -47.310 1.000 22.367 242 VAL A O 1
ATOM 1839 N N . THR A 1 244 ? -5.903 22.249 -49.566 1.000 20.126 243 THR A N 1
ATOM 1840 C CA . THR A 1 244 ? -6.601 23.516 -49.635 1.000 20.186 243 THR A CA 1
ATOM 1841 C C . THR A 1 244 ? -8.102 23.312 -49.789 1.000 21.275 243 THR A C 1
ATOM 1842 O O . THR A 1 244 ? -8.877 24.140 -49.331 1.000 24.697 243 THR A O 1
ATOM 1846 N N . ARG A 1 245 ? -8.508 22.250 -50.494 1.000 20.291 244 ARG A N 1
ATOM 1847 C CA . ARG A 1 245 ? -9.907 21.922 -50.666 1.000 20.775 244 ARG A CA 1
ATOM 1848 C C . ARG A 1 245 ? -9.976 20.611 -51.442 1.000 19.723 244 ARG A C 1
ATOM 1849 O O . ARG A 1 245 ? -8.968 20.161 -51.974 1.000 20.983 244 ARG A O 1
ATOM 1857 N N . LEU A 1 246 ? -11.179 20.049 -51.473 1.000 17.963 245 LEU A N 1
ATOM 1858 C CA . LEU A 1 246 ? -11.524 18.912 -52.305 1.000 19.967 245 LEU A CA 1
ATOM 1859 C C . LEU A 1 246 ? -12.237 19.483 -53.515 1.000 22.172 245 LEU A C 1
ATOM 1860 O O . LEU A 1 246 ? -12.917 20.497 -53.396 1.000 23.473 245 LEU A O 1
ATOM 1865 N N . ILE A 1 247 ? -11.998 18.860 -54.655 1.000 24.630 246 ILE A N 1
ATOM 1866 C CA . ILE A 1 247 ? -12.566 19.291 -55.912 1.000 25.836 246 ILE A CA 1
ATOM 1867 C C . ILE A 1 247 ? -13.578 18.239 -56.351 1.000 25.862 246 ILE A C 1
ATOM 1868 O O . ILE A 1 247 ? -13.332 17.048 -56.282 1.000 27.108 246 ILE A O 1
ATOM 1873 N N . GLN A 1 248 ? -14.757 18.720 -56.736 1.000 26.113 247 GLN A N 1
ATOM 1874 C CA . GLN A 1 248 ? -15.876 17.872 -57.060 1.000 25.698 247 GLN A CA 1
ATOM 1875 C C . GLN A 1 248 ? -15.559 17.109 -58.338 1.000 27.063 247 GLN A C 1
ATOM 1876 O O . GLN A 1 248 ? -15.037 17.677 -59.291 1.000 26.507 247 GLN A O 1
ATOM 1882 N N . THR A 1 249 ? -15.914 15.827 -58.346 1.000 27.254 248 THR A N 1
ATOM 1883 C CA . THR A 1 249 ? -15.717 14.965 -59.502 1.000 27.734 248 THR A CA 1
ATOM 1884 C C . THR A 1 249 ? -17.086 14.394 -59.884 1.000 29.486 248 THR A C 1
ATOM 1885 O O . THR A 1 249 ? -18.096 14.910 -59.423 1.000 30.740 248 THR A O 1
ATOM 1889 N N . LYS A 1 250 ? -17.118 13.320 -60.685 1.000 35.385 249 LYS A N 1
ATOM 1890 C CA . LYS A 1 250 ? -18.357 12.784 -61.242 1.000 37.542 249 LYS A CA 1
ATOM 1891 C C . LYS A 1 250 ? -19.304 12.272 -60.161 1.000 36.036 249 LYS A C 1
ATOM 1892 O O . LYS A 1 250 ? -18.882 11.770 -59.124 1.000 35.777 249 LYS A O 1
ATOM 1898 N N . THR A 1 251 ? -20.609 12.383 -60.417 1.000 31.099 250 THR A N 1
ATOM 1899 C CA . THR A 1 251 ? -21.621 11.798 -59.557 1.000 29.905 250 THR A CA 1
ATOM 1900 C C . THR A 1 251 ? -21.434 10.282 -59.480 1.000 31.300 250 THR A C 1
ATOM 1901 O O . THR A 1 251 ? -21.157 9.608 -60.479 1.000 27.586 250 THR A O 1
ATOM 1905 N N . THR A 1 252 ? -21.650 9.750 -58.285 1.000 30.264 251 THR A N 1
ATOM 1906 C CA . THR A 1 252 ? -21.510 8.325 -58.032 1.000 33.712 251 THR A CA 1
ATOM 1907 C C . THR A 1 252 ? -22.683 7.945 -57.144 1.000 35.118 251 THR A C 1
ATOM 1908 O O . THR A 1 252 ? -22.924 8.569 -56.109 1.000 32.997 251 THR A O 1
ATOM 1912 N N . ASN A 1 253 ? -23.487 7.007 -57.635 1.000 38.771 252 ASN A N 1
ATOM 1913 C CA . ASN A 1 253 ? -24.633 6.525 -56.895 1.000 40.625 252 ASN A CA 1
ATOM 1914 C C . ASN A 1 253 ? -25.587 7.682 -56.618 1.000 39.661 252 ASN A C 1
ATOM 1915 O O . ASN A 1 253 ? -26.175 7.758 -55.552 1.000 36.863 252 ASN A O 1
ATOM 1920 N N . GLY A 1 254 ? -25.731 8.591 -57.588 1.000 34.507 253 GLY A N 1
ATOM 1921 C CA . GLY A 1 254 ? -26.664 9.693 -57.448 1.000 36.449 253 GLY A CA 1
ATOM 1922 C C . GLY A 1 254 ? -26.213 10.767 -56.454 1.000 37.383 253 GLY A C 1
ATOM 1923 O O . GLY A 1 254 ? -26.994 11.661 -56.163 1.000 34.453 253 GLY A O 1
ATOM 1924 N N . LEU A 1 255 ? -24.969 10.716 -55.939 1.000 28.051 254 LEU A N 1
ATOM 1925 C CA . LEU A 1 255 ? -24.506 11.767 -55.040 1.000 29.710 254 LEU A CA 1
ATOM 1926 C C . LEU A 1 255 ? -23.247 12.395 -55.603 1.000 26.843 254 LEU A C 1
ATOM 1927 O O . LEU A 1 255 ? -22.427 11.709 -56.196 1.000 26.564 254 LEU A O 1
ATOM 1932 N N . PRO A 1 256 ? -22.996 13.690 -55.310 1.000 24.632 255 PRO A N 1
ATOM 1933 C CA . PRO A 1 256 ? -21.753 14.335 -55.715 1.000 24.285 255 PRO A CA 1
ATOM 1934 C C . PRO A 1 256 ? -20.581 13.665 -55.011 1.000 25.077 255 PRO A C 1
ATOM 1935 O O . PRO A 1 256 ? -20.731 13.192 -53.887 1.000 25.478 255 PRO A O 1
ATOM 1939 N N . SER A 1 257 ? -19.444 13.607 -55.704 1.000 23.694 256 SER A N 1
ATOM 1940 C CA . SER A 1 257 ? -18.238 13.037 -55.140 1.000 24.947 256 SER A CA 1
ATOM 1941 C C . SER A 1 257 ? -17.153 14.098 -55.237 1.000 24.860 256 SER A C 1
ATOM 1942 O O . SER A 1 257 ? -17.233 14.996 -56.065 1.000 23.486 256 SER A O 1
ATOM 1945 N N . PHE A 1 258 ? -16.142 13.962 -54.383 1.000 22.525 257 PHE A N 1
ATOM 1946 C CA . PHE A 1 258 ? -15.036 14.884 -54.283 1.000 23.173 257 PHE A CA 1
ATOM 1947 C C . PHE A 1 258 ? -13.735 14.101 -54.252 1.000 26.399 257 PHE A C 1
ATOM 1948 O O . PHE A 1 258 ? -13.082 14.041 -53.204 1.000 25.050 257 PHE A O 1
ATOM 1956 N N . MET A 1 259 ? -13.356 13.518 -55.400 1.000 25.382 258 MET A N 1
ATOM 1957 C CA . MET A 1 259 ? -12.281 12.539 -55.424 1.000 26.755 258 MET A CA 1
ATOM 1958 C C . MET A 1 259 ? -10.956 13.207 -55.760 1.000 27.156 258 MET A C 1
ATOM 1959 O O . MET A 1 259 ? -9.908 12.556 -55.727 1.000 25.128 258 MET A O 1
ATOM 1964 N N . LYS A 1 260 ? -11.002 14.510 -56.030 1.000 24.530 259 LYS A N 1
ATOM 1965 C CA . LYS A 1 260 ? -9.791 15.266 -56.268 1.000 25.054 259 LYS A CA 1
ATOM 1966 C C . LYS A 1 260 ? -9.42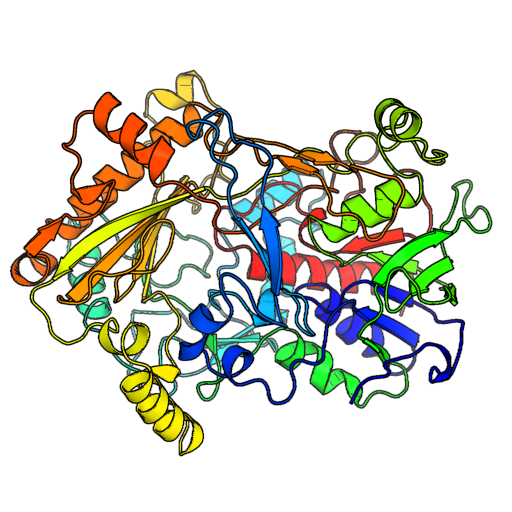8 16.072 -55.017 1.000 22.259 259 LYS A C 1
ATOM 1967 O O . LYS A 1 260 ? -10.281 16.672 -54.369 1.000 25.818 259 LYS A O 1
ATOM 1973 N N . VAL A 1 261 ? -8.131 16.047 -54.716 1.000 20.682 260 VAL A N 1
ATOM 1974 C CA . VAL A 1 261 ? -7.552 16.683 -53.550 1.000 20.738 260 VAL A CA 1
ATOM 1975 C C . VAL A 1 261 ? -6.519 17.695 -54.036 1.000 20.784 260 VAL A C 1
ATOM 1976 O O . VAL A 1 261 ? -5.516 17.357 -54.691 1.000 21.816 260 VAL A O 1
ATOM 1980 N N . GLU A 1 262 ? -6.775 18.955 -53.683 1.000 20.219 261 GLU A N 1
ATOM 1981 C CA . GLU A 1 262 ? -5.884 20.038 -54.031 1.000 20.001 261 GLU A CA 1
ATOM 1982 C C . GLU A 1 262 ? -5.016 20.387 -52.827 1.000 21.500 261 GLU A C 1
ATOM 1983 O O . GLU A 1 262 ? -5.503 20.445 -51.692 1.000 23.398 261 GLU A O 1
ATOM 1989 N N . PHE A 1 263 ? -3.738 20.668 -53.096 1.000 20.737 262 PHE A N 1
ATOM 1990 C CA . PHE A 1 263 ? -2.820 20.990 -52.011 1.000 22.853 262 PHE A CA 1
ATOM 1991 C C . PHE A 1 263 ? -1.705 21.889 -52.511 1.000 19.322 262 PHE A C 1
ATOM 1992 O O . PHE A 1 263 ? -1.478 22.025 -53.718 1.000 20.920 262 PHE A O 1
ATOM 2000 N N . ALA A 1 264 ? -0.999 22.461 -51.541 1.000 21.316 263 ALA A N 1
ATOM 2001 C CA . ALA A 1 264 ? 0.134 23.344 -51.769 1.000 22.507 263 ALA A CA 1
ATOM 2002 C C . ALA A 1 264 ? 1.036 23.380 -50.543 1.000 22.998 263 ALA A C 1
ATOM 2003 O O . ALA A 1 264 ? 0.541 23.236 -49.446 1.000 22.779 263 ALA A O 1
ATOM 2005 N N . ARG A 1 265 ? 2.335 23.672 -50.735 1.000 24.784 264 ARG A N 1
ATOM 2006 C CA . ARG A 1 265 ? 3.259 23.836 -49.618 1.000 26.721 264 ARG A CA 1
ATOM 2007 C C . ARG A 1 265 ? 2.876 25.006 -48.718 1.000 28.416 264 ARG A C 1
ATOM 2008 O O . ARG A 1 265 ? 2.986 24.905 -47.495 1.000 24.217 264 ARG A O 1
ATOM 2016 N N . ASP A 1 266 ? 2.394 26.098 -49.322 1.000 25.022 265 ASP A N 1
ATOM 2017 C CA . ASP A 1 266 ? 2.058 27.306 -48.581 1.000 27.353 265 ASP A CA 1
ATOM 2018 C C . ASP A 1 266 ? 1.202 28.190 -49.478 1.000 24.259 265 ASP A C 1
ATOM 2019 O O . ASP A 1 266 ? 0.917 27.824 -50.625 1.000 20.572 265 ASP A O 1
ATOM 2024 N N . ALA A 1 267 ? 0.804 29.346 -48.949 1.000 23.232 266 ALA A N 1
ATOM 2025 C CA . ALA A 1 267 ? -0.185 30.184 -49.607 1.000 24.183 266 ALA A CA 1
ATOM 2026 C C . ALA A 1 267 ? 0.310 30.702 -50.956 1.000 23.786 266 ALA A C 1
ATOM 2027 O O . ALA A 1 267 ? -0.496 30.950 -51.851 1.000 23.927 266 ALA A O 1
ATOM 2029 N N . LEU A 1 268 ? 1.620 30.875 -51.104 1.000 24.830 267 LEU A N 1
ATOM 2030 C CA . LEU A 1 268 ? 2.167 31.458 -52.324 1.000 28.663 267 LEU A CA 1
ATOM 2031 C C . LEU A 1 268 ? 2.530 30.394 -53.355 1.000 29.381 267 LEU A C 1
ATOM 2032 O O . LEU A 1 268 ? 2.837 30.720 -54.499 1.000 31.062 267 LEU A O 1
ATOM 2037 N N . SER A 1 269 ? 2.442 29.119 -52.964 1.000 25.075 268 SER A N 1
ATOM 2038 C CA . SER A 1 269 ? 2.887 28.012 -53.800 1.000 27.446 268 SER A CA 1
ATOM 2039 C C . SER A 1 269 ? 1.807 27.597 -54.800 1.000 27.101 268 SER A C 1
ATOM 2040 O O . SER A 1 269 ? 0.609 27.705 -54.549 1.000 29.428 268 SER A O 1
ATOM 2043 N N . ALA A 1 270 ? 2.242 27.132 -55.968 1.000 28.823 269 ALA A N 1
ATOM 2044 C CA . ALA A 1 270 ? 1.323 26.612 -56.971 1.000 32.465 269 ALA A CA 1
ATOM 2045 C C . ALA A 1 270 ? 0.594 25.397 -56.384 1.000 29.003 269 ALA A C 1
ATOM 2046 O O . ALA A 1 270 ? 1.219 24.605 -55.685 1.000 30.513 269 ALA A O 1
ATOM 2048 N N . ARG A 1 271 ? -0.707 25.299 -56.658 1.000 29.404 270 ARG A N 1
ATOM 2049 C CA . ARG A 1 271 ? -1.531 24.202 -56.177 1.000 29.429 270 ARG A CA 1
ATOM 2050 C C . ARG A 1 271 ? -1.363 23.007 -57.104 1.000 31.331 270 ARG A C 1
ATOM 2051 O O . ARG A 1 271 ? -1.258 23.174 -58.315 1.000 28.739 270 ARG A O 1
ATOM 2059 N N . SER A 1 272 ? -1.389 21.806 -56.526 1.000 28.645 271 SER A N 1
ATOM 2060 C CA . SER A 1 272 ? -1.447 20.571 -57.287 1.000 26.050 271 SER A CA 1
ATOM 2061 C C . SER A 1 272 ? -2.686 19.777 -56.914 1.000 25.855 271 SER A C 1
ATOM 2062 O O . SER A 1 272 ? -3.323 20.033 -55.887 1.000 21.956 271 SER A O 1
ATOM 2065 N N . VAL A 1 273 ? -3.007 18.808 -57.775 1.000 22.531 272 VAL A N 1
ATOM 2066 C CA . VAL A 1 273 ? -4.177 17.970 -57.593 1.000 25.005 272 VAL A CA 1
ATOM 2067 C C . VAL A 1 273 ? -3.768 16.502 -57.748 1.000 26.661 272 VAL A C 1
ATOM 2068 O O . VAL A 1 273 ? -3.058 16.152 -58.691 1.000 23.907 272 VAL A O 1
ATOM 2072 N N . VAL A 1 274 ? -4.235 15.660 -56.809 1.000 23.486 273 VAL A N 1
ATOM 2073 C CA . VAL A 1 274 ? -4.189 14.219 -56.979 1.000 23.611 273 VAL A CA 1
ATOM 2074 C C . VAL A 1 274 ? -5.616 13.677 -56.890 1.000 22.904 273 VAL A C 1
ATOM 2075 O O . VAL A 1 274 ? -6.511 14.338 -56.378 1.000 23.063 273 VAL A O 1
ATOM 2079 N N . THR A 1 275 ? -5.819 12.452 -57.390 1.000 19.955 274 THR A N 1
ATOM 2080 C CA . THR A 1 275 ? -7.136 11.846 -57.487 1.000 21.001 274 THR A CA 1
ATOM 2081 C C . THR A 1 275 ? -7.149 10.495 -56.767 1.000 19.934 274 THR A C 1
ATOM 2082 O O . THR A 1 275 ? -6.228 9.716 -56.925 1.000 21.742 274 THR A O 1
ATOM 2086 N N . ALA A 1 276 ? -8.253 10.204 -56.073 1.000 21.096 275 ALA A N 1
ATOM 2087 C CA . ALA A 1 276 ? -8.499 8.884 -55.513 1.000 22.463 275 ALA A CA 1
ATOM 2088 C C . ALA A 1 276 ? -9.494 8.179 -56.412 1.000 21.500 275 ALA A C 1
ATOM 2089 O O . ALA A 1 276 ? -10.433 8.828 -56.859 1.000 23.208 275 ALA A O 1
ATOM 2091 N N . THR A 1 277 ? -9.320 6.856 -56.593 1.000 21.203 276 THR A N 1
ATOM 2092 C CA . THR A 1 277 ? -10.289 6.072 -57.332 1.000 22.371 276 THR A CA 1
ATOM 2093 C C . THR A 1 277 ? -11.300 5.403 -56.403 1.000 21.202 276 THR A C 1
ATOM 2094 O O . THR A 1 277 ? -12.368 5.024 -56.871 1.000 21.410 276 THR A O 1
ATOM 2098 N N . LYS A 1 278 ? -11.032 5.288 -55.089 1.000 20.337 277 LYS A N 1
ATOM 2099 C CA . LYS A 1 278 ? -11.980 4.607 -54.218 1.000 19.555 277 LYS A CA 1
ATOM 2100 C C . LYS A 1 278 ? -12.538 5.571 -53.179 1.000 20.585 277 LYS A C 1
ATOM 2101 O O . LYS A 1 278 ? -13.725 5.883 -53.187 1.000 20.936 277 LYS A O 1
ATOM 2107 N N . GLU A 1 279 ? -11.682 6.098 -52.310 1.000 19.848 278 GLU A N 1
ATOM 2108 C CA . GLU A 1 279 ? -12.167 7.091 -51.352 1.000 18.141 278 GLU A CA 1
ATOM 2109 C C . GLU A 1 279 ? -11.093 8.108 -50.999 1.000 18.033 278 GLU A C 1
ATOM 2110 O O . GLU A 1 279 ? -9.891 7.803 -50.978 1.000 19.233 278 GLU A O 1
ATOM 2116 N N . VAL A 1 280 ? -11.577 9.306 -50.613 1.000 16.967 279 VAL A N 1
ATOM 2117 C CA . VAL A 1 280 ? -10.772 10.259 -49.882 1.000 18.548 279 VAL A CA 1
ATOM 2118 C C . VAL A 1 280 ? -11.166 10.117 -48.411 1.000 16.203 279 VAL A C 1
ATOM 2119 O O . VAL A 1 280 ? -12.351 10.068 -48.092 1.000 16.173 279 VAL A O 1
ATOM 2123 N N . VAL A 1 281 ? -10.171 9.976 -47.554 1.000 17.024 280 VAL A N 1
ATOM 2124 C CA . VAL A 1 281 ? -10.356 9.946 -46.111 1.000 17.574 280 VAL A CA 1
ATOM 2125 C C . VAL A 1 281 ? -9.762 11.229 -45.532 1.000 17.754 280 VAL A C 1
ATOM 2126 O O . VAL A 1 281 ? -8.574 11.494 -45.670 1.000 18.905 280 VAL A O 1
ATOM 2130 N N . LEU A 1 282 ? -10.594 11.984 -44.810 1.000 18.615 281 LEU A N 1
ATOM 2131 C CA . LEU A 1 282 ? -10.159 13.146 -44.059 1.000 17.537 281 LEU A CA 1
ATOM 2132 C C . LEU A 1 282 ? -9.821 12.741 -42.629 1.000 17.966 281 LEU A C 1
ATOM 2133 O O . LEU A 1 282 ? -10.678 12.232 -41.926 1.000 17.289 281 LEU A O 1
ATOM 2138 N N . SER A 1 283 ? -8.549 12.965 -42.255 1.000 17.241 282 SER A N 1
ATOM 2139 C CA . SER A 1 283 ? -8.032 12.699 -40.919 1.000 17.524 282 SER A CA 1
ATOM 2140 C C . SER A 1 283 ? -7.246 13.912 -40.440 1.000 16.818 282 SER A C 1
ATOM 2141 O O . SER A 1 283 ? -6.234 13.791 -39.742 1.000 18.161 282 SER A O 1
ATOM 2144 N N . ALA A 1 284 ? -7.738 15.098 -40.808 1.000 16.846 283 ALA A N 1
ATOM 2145 C CA . ALA A 1 284 ? -7.053 16.343 -40.530 1.000 16.676 283 ALA A CA 1
ATOM 2146 C C . ALA A 1 284 ? -7.442 16.879 -39.150 1.000 16.167 283 ALA A C 1
ATOM 2147 O O . ALA A 1 284 ? -7.035 17.965 -38.769 1.000 17.841 283 ALA A O 1
ATOM 2149 N N . GLY A 1 285 ? -8.191 16.102 -38.371 1.000 17.956 284 GLY A N 1
ATOM 2150 C CA . GLY A 1 285 ? -8.474 16.477 -36.990 1.000 18.426 284 GLY A CA 1
ATOM 2151 C C . GLY A 1 285 ? -9.726 17.352 -36.864 1.000 17.657 284 GLY A C 1
ATOM 2152 O O . GLY A 1 285 ? -10.311 17.802 -37.851 1.000 18.488 284 GLY A O 1
ATOM 2153 N N . SER A 1 286 ? -10.083 17.652 -35.632 1.000 16.425 285 SER A N 1
ATOM 2154 C CA . SER A 1 286 ? -11.333 18.345 -35.314 1.000 17.516 285 SER A CA 1
ATOM 2155 C C . SER A 1 286 ? -11.347 19.795 -35.789 1.000 17.781 285 SER A C 1
ATOM 2156 O O . SER A 1 286 ? -12.416 20.396 -35.817 1.000 20.275 285 SER A O 1
ATOM 2159 N N . ILE A 1 287 ? -10.180 20.399 -36.074 1.000 19.181 286 ILE A N 1
ATOM 2160 C CA . ILE A 1 287 ? -10.141 21.742 -36.647 1.000 19.831 286 ILE A CA 1
ATOM 2161 C C . ILE A 1 287 ? -9.906 21.670 -38.162 1.000 21.488 286 ILE A C 1
ATOM 2162 O O . ILE A 1 287 ? -10.624 22.291 -38.949 1.000 22.332 286 ILE A O 1
ATOM 2167 N N . GLY A 1 288 ? -8.925 20.882 -38.593 1.000 20.665 287 GLY A N 1
ATOM 2168 C CA . GLY A 1 288 ? -8.585 20.800 -40.013 1.000 19.271 287 GLY A CA 1
ATOM 2169 C C . GLY A 1 288 ? -9.695 20.215 -40.883 1.000 18.795 287 GLY A C 1
ATOM 2170 O O . GLY A 1 288 ? -9.883 20.676 -42.013 1.000 20.066 287 GLY A O 1
ATOM 2171 N N . THR A 1 289 ? -10.369 19.158 -40.417 1.000 18.010 288 THR A N 1
ATOM 2172 C CA . THR A 1 289 ? -11.342 18.429 -41.235 1.000 19.092 288 THR A CA 1
ATOM 2173 C C . THR A 1 289 ? -12.556 19.321 -41.542 1.000 20.031 288 THR A C 1
ATOM 2174 O O . THR A 1 289 ? -12.944 19.463 -42.708 1.000 18.021 288 THR A O 1
ATOM 2178 N N . PRO A 1 290 ? -13.212 19.969 -40.559 1.000 19.878 289 PRO A N 1
ATOM 2179 C CA . PRO A 1 290 ? -14.275 20.907 -40.905 1.000 18.672 289 PRO A CA 1
ATOM 2180 C C . PRO A 1 290 ? -13.821 22.068 -41.791 1.000 20.080 289 PRO A C 1
ATOM 2181 O O . PRO A 1 290 ? -14.592 22.529 -42.638 1.000 20.156 289 PRO A O 1
ATOM 2185 N N . GLN A 1 291 ? -12.573 22.524 -41.645 1.000 18.979 290 GLN A N 1
ATOM 2186 C CA . GLN A 1 291 ? -12.106 23.626 -42.470 1.000 20.430 290 GLN A CA 1
ATOM 2187 C C . GLN A 1 291 ? -12.005 23.173 -43.916 1.000 21.067 290 GLN A C 1
ATOM 2188 O O . GLN A 1 291 ? -12.448 23.879 -44.810 1.000 20.342 290 GLN A O 1
ATOM 2194 N N . ILE A 1 292 ? -11.436 21.990 -44.157 1.000 18.332 291 ILE A N 1
ATOM 2195 C CA . ILE A 1 292 ? -11.430 21.428 -45.513 1.000 20.260 291 ILE A CA 1
ATOM 2196 C C . ILE A 1 292 ? -12.850 21.257 -46.064 1.000 18.778 291 ILE A C 1
ATOM 2197 O O . ILE A 1 292 ? -13.107 21.549 -47.245 1.000 19.768 291 ILE A O 1
ATOM 2202 N N . LEU A 1 293 ? -13.759 20.693 -45.279 1.000 19.198 292 LEU A N 1
ATOM 2203 C CA . LEU A 1 293 ? -15.121 20.446 -45.740 1.000 19.591 292 LEU A CA 1
ATOM 2204 C C . LEU A 1 293 ? -15.785 21.765 -46.144 1.000 20.168 292 LEU A C 1
ATOM 2205 O O . LEU A 1 293 ? -16.262 21.909 -47.273 1.000 21.026 292 LEU A O 1
ATOM 2210 N N . MET A 1 294 ? -15.697 22.762 -45.271 1.000 19.949 293 MET A N 1
ATOM 2211 C CA . MET A 1 294 ? -16.308 24.061 -45.534 1.000 21.328 293 MET A CA 1
ATOM 2212 C C . MET A 1 294 ? -15.729 24.705 -46.804 1.000 21.206 293 MET A C 1
ATOM 2213 O O . MET A 1 294 ? -16.476 25.208 -47.625 1.000 21.790 293 MET A O 1
ATOM 2218 N N . LEU A 1 295 ? -14.406 24.673 -46.991 1.000 20.175 294 LEU A N 1
ATOM 2219 C CA . LEU A 1 295 ? -13.786 25.309 -48.137 1.000 20.909 294 LEU A CA 1
ATOM 2220 C C . LEU A 1 295 ? -14.139 24.557 -49.415 1.000 21.798 294 LEU A C 1
ATOM 2221 O O . LEU A 1 295 ? -14.109 25.163 -50.489 1.000 21.141 294 LEU A O 1
ATOM 2226 N N . SER A 1 296 ? -14.552 23.295 -49.278 1.000 19.766 295 SER A N 1
ATOM 2227 C CA . SER A 1 296 ? -14.981 22.446 -50.383 1.000 20.963 295 SER A CA 1
ATOM 2228 C C . SER A 1 296 ? -16.444 22.664 -50.732 1.000 21.295 295 SER A C 1
ATOM 2229 O O . SER A 1 296 ? -16.920 22.066 -51.700 1.000 23.457 295 SER A O 1
ATOM 2232 N N . GLY A 1 297 ? -17.135 23.502 -49.939 1.000 21.512 296 GLY A N 1
ATOM 2233 C CA . GLY A 1 297 ? -18.549 23.797 -50.124 1.000 23.342 296 GLY A CA 1
ATOM 2234 C C . GLY A 1 297 ? -19.477 22.756 -49.522 1.000 25.035 296 GLY A C 1
ATOM 2235 O O . GLY A 1 297 ? -20.611 22.636 -49.968 1.000 25.179 296 GLY A O 1
ATOM 2236 N N . ILE A 1 298 ? -18.974 22.016 -48.516 1.000 22.580 297 ILE A N 1
ATOM 2237 C CA . ILE A 1 298 ? -19.733 21.039 -47.770 1.000 21.595 297 ILE A CA 1
ATOM 2238 C C . ILE A 1 298 ? -19.919 21.589 -46.361 1.000 21.516 297 ILE A C 1
ATOM 2239 O O . ILE A 1 298 ? -18.978 21.652 -45.603 1.000 23.931 297 ILE A O 1
ATOM 2244 N N . GLY A 1 299 ? -21.124 22.039 -46.021 1.000 19.644 298 GLY A N 1
ATOM 2245 C CA . GLY A 1 299 ? -21.330 22.675 -44.732 1.000 20.702 298 GLY A CA 1
ATOM 2246 C C . GLY A 1 299 ? -22.642 23.441 -44.702 1.000 22.703 298 GLY A C 1
ATOM 2247 O O . GLY A 1 299 ? -23.497 23.246 -45.559 1.000 22.790 298 GLY A O 1
ATOM 2248 N N . ASP A 1 300 ? -22.749 24.361 -43.747 1.000 23.707 299 ASP A N 1
ATOM 2249 C CA . ASP A 1 300 ? -23.970 25.129 -43.583 1.000 25.228 299 ASP A CA 1
ATOM 2250 C C . ASP A 1 300 ? -24.149 26.091 -44.758 1.000 24.175 299 ASP A C 1
ATOM 2251 O O . ASP A 1 300 ? -23.355 27.014 -44.945 1.000 21.106 299 ASP A O 1
ATOM 2256 N N . ARG A 1 301 ? -25.203 25.877 -45.541 1.000 25.875 300 ARG A N 1
ATOM 2257 C CA . ARG A 1 301 ? -25.370 26.614 -46.789 1.000 30.359 300 ARG A CA 1
ATOM 2258 C C . ARG A 1 301 ? -25.384 28.117 -46.513 1.000 31.683 300 ARG A C 1
ATOM 2259 O O . ARG A 1 301 ? -24.654 28.857 -47.170 1.000 29.382 300 ARG A O 1
ATOM 2267 N N . GLU A 1 302 ? -26.166 28.552 -45.505 1.000 32.263 301 GLU A N 1
ATOM 2268 C CA . GLU A 1 302 ? -26.366 29.982 -45.261 1.000 35.478 301 GLU A CA 1
ATOM 2269 C C . GLU A 1 302 ? -25.063 30.647 -44.832 1.000 33.335 301 GLU A C 1
ATOM 2270 O O . GLU A 1 302 ? -24.680 31.677 -45.371 1.000 31.269 301 GLU A O 1
ATOM 2276 N N . GLU A 1 303 ? -24.385 30.039 -43.852 1.000 26.846 302 GLU A N 1
ATOM 2277 C CA . GLU A 1 303 ? -23.156 30.584 -43.310 1.000 30.725 302 GLU A CA 1
ATOM 2278 C C . GLU A 1 303 ? -22.039 30.599 -44.347 1.000 29.210 302 GLU A C 1
ATOM 2279 O O . GLU A 1 303 ? -21.289 31.565 -44.435 1.000 31.355 302 GLU A O 1
ATOM 2285 N N . LEU A 1 304 ? -21.910 29.538 -45.137 1.000 27.055 303 LEU A N 1
ATOM 2286 C CA . LEU A 1 304 ? -20.824 29.472 -46.098 1.000 27.813 303 LEU A CA 1
ATOM 2287 C C . LEU A 1 304 ? -21.053 30.450 -47.254 1.000 25.570 303 LEU A C 1
ATOM 2288 O O . LEU A 1 304 ? -20.100 31.038 -47.750 1.000 26.255 303 LEU A O 1
ATOM 2293 N N . THR A 1 305 ? -22.306 30.573 -47.708 1.000 29.206 304 THR A N 1
ATOM 2294 C CA . THR A 1 305 ? -22.650 31.528 -48.754 1.000 29.754 304 THR A CA 1
ATOM 2295 C C . THR A 1 305 ? -22.250 32.934 -48.306 1.000 30.515 304 THR A C 1
ATOM 2296 O O . THR A 1 305 ? -21.697 33.705 -49.092 1.000 34.197 304 THR A O 1
ATOM 2300 N N . ALA A 1 306 ? -22.464 33.258 -47.025 1.000 29.158 305 ALA A N 1
ATOM 2301 C CA . ALA A 1 306 ? -22.133 34.587 -46.519 1.000 32.544 305 ALA A CA 1
ATOM 2302 C C . ALA A 1 306 ? -20.634 34.860 -46.602 1.000 33.373 305 ALA A C 1
ATOM 2303 O O . ALA A 1 306 ? -20.235 35.994 -46.800 1.000 39.074 305 ALA A O 1
ATOM 2305 N N . ILE A 1 307 ? -19.811 33.820 -46.445 1.000 33.186 306 ILE A N 1
ATOM 2306 C CA . ILE A 1 307 ? -18.356 33.917 -46.466 1.000 35.147 306 ILE A CA 1
ATOM 2307 C C . ILE A 1 307 ? -17.869 33.959 -47.917 1.000 35.162 306 ILE A C 1
ATOM 2308 O O . ILE A 1 307 ? -16.724 34.293 -48.180 1.000 41.362 306 ILE A O 1
ATOM 2313 N N . GLY A 1 308 ? -18.744 33.585 -48.852 1.000 34.091 307 GLY A N 1
ATOM 2314 C CA . GLY A 1 308 ? -18.429 33.626 -50.265 1.000 33.965 307 GLY A CA 1
ATOM 2315 C C . GLY A 1 308 ? -17.972 32.267 -50.793 1.000 34.862 307 GLY A C 1
ATOM 2316 O O . GLY A 1 308 ? -17.327 32.202 -51.823 1.000 33.219 307 GLY A O 1
ATOM 2317 N N . VAL A 1 309 ? -18.282 31.182 -50.081 1.000 33.565 308 VAL A N 1
ATOM 2318 C CA . VAL A 1 309 ? -18.036 29.849 -50.608 1.000 32.273 308 VAL A CA 1
ATOM 2319 C C . VAL A 1 309 ? -19.223 29.448 -51.477 1.000 31.631 308 VAL A C 1
ATOM 2320 O O . VAL A 1 309 ? -20.371 29.623 -51.071 1.000 31.196 308 VAL A O 1
ATOM 2324 N N . ASN A 1 310 ? -18.920 28.910 -52.667 1.000 36.109 309 ASN A N 1
ATOM 2325 C CA . ASN A 1 310 ? -19.898 28.201 -53.480 1.000 36.886 309 ASN A CA 1
ATOM 2326 C C . ASN A 1 310 ? -20.217 26.876 -52.794 1.000 35.870 309 ASN A C 1
ATOM 2327 O O . ASN A 1 310 ? -19.339 26.024 -52.636 1.000 34.034 309 ASN A O 1
ATOM 2332 N N . VAL A 1 311 ? -21.459 26.729 -52.346 1.000 34.652 310 VAL A N 1
ATOM 2333 C CA . VAL A 1 311 ? -21.858 25.597 -51.534 1.000 38.656 310 VAL A CA 1
ATOM 2334 C C . VAL A 1 311 ? -22.446 24.531 -52.445 1.000 47.929 310 VAL A C 1
ATOM 2335 O O . VAL A 1 311 ? -23.309 24.834 -53.265 1.000 55.590 310 VAL A O 1
ATOM 2339 N N . THR A 1 312 ? -22.019 23.285 -52.229 1.000 38.000 311 THR A N 1
ATOM 2340 C CA . THR A 1 312 ? -22.400 22.177 -53.087 1.000 42.334 311 THR A CA 1
ATOM 2341 C C . THR A 1 312 ? -23.215 21.150 -52.313 1.000 39.038 311 THR A C 1
ATOM 2342 O O . THR A 1 312 ? -24.104 20.535 -52.871 1.000 38.779 311 THR A O 1
ATOM 2346 N N . VAL A 1 313 ? -22.934 20.967 -51.025 1.000 30.138 312 VAL A N 1
ATOM 2347 C CA . VAL A 1 313 ? -23.699 20.045 -50.220 1.000 27.382 312 VAL A CA 1
ATOM 2348 C C . VAL A 1 313 ? -24.040 20.766 -48.936 1.000 27.477 312 VAL A C 1
ATOM 2349 O O . VAL A 1 313 ? -23.150 21.209 -48.240 1.000 24.098 312 VAL A O 1
ATOM 2353 N N . ASP A 1 314 ? -25.333 20.917 -48.680 1.000 24.929 313 ASP A N 1
ATOM 2354 C CA . ASP A 1 314 ? -25.811 21.509 -47.454 1.000 28.710 313 ASP A CA 1
ATOM 2355 C C . ASP A 1 314 ? -25.747 20.456 -46.353 1.000 30.676 313 ASP A C 1
ATOM 2356 O O . ASP A 1 314 ? -26.550 19.529 -46.283 1.000 31.095 313 ASP A O 1
ATOM 2361 N N . ASN A 1 315 ? -24.744 20.605 -45.493 1.000 26.830 314 ASN A N 1
ATOM 2362 C CA . ASN A 1 315 ? -24.486 19.679 -44.418 1.000 23.938 314 ASN A CA 1
ATOM 2363 C C . ASN A 1 315 ? -24.287 20.541 -43.181 1.000 24.296 314 ASN A C 1
ATOM 2364 O O . ASN A 1 315 ? -23.159 20.949 -42.895 1.000 25.834 314 ASN A O 1
ATOM 2369 N N . PRO A 1 316 ? -25.375 20.925 -42.493 1.000 27.263 315 PRO A N 1
ATOM 2370 C CA . PRO A 1 316 ? -25.282 21.970 -41.468 1.000 27.277 315 PRO A CA 1
ATOM 2371 C C . PRO A 1 316 ? -24.491 21.641 -40.195 1.000 26.974 315 PRO A C 1
ATOM 2372 O O . PRO A 1 316 ? -24.165 22.552 -39.424 1.000 24.484 315 PRO A O 1
ATOM 2376 N N . ALA A 1 317 ? -24.146 20.372 -39.980 1.000 23.269 316 ALA A N 1
ATOM 2377 C CA . ALA A 1 317 ? -23.432 19.973 -38.773 1.000 21.476 316 ALA A CA 1
ATOM 2378 C C . ALA A 1 317 ? -21.930 20.263 -38.869 1.000 20.772 316 ALA A C 1
ATOM 2379 O O . ALA A 1 317 ? -21.232 20.169 -37.862 1.000 20.122 316 ALA A O 1
ATOM 2381 N N . VAL A 1 318 ? -21.428 20.544 -40.075 1.000 20.483 317 VAL A N 1
ATOM 2382 C CA . VAL A 1 318 ? -20.000 20.735 -40.283 1.000 19.494 317 VAL A CA 1
ATOM 2383 C C . VAL A 1 318 ? -19.523 21.957 -39.489 1.000 22.015 317 VAL A C 1
ATOM 2384 O O . VAL A 1 318 ? -19.934 23.083 -39.770 1.000 21.284 317 VAL A O 1
ATOM 2388 N N . GLY A 1 319 ? -18.584 21.706 -38.550 1.000 19.590 318 GLY A N 1
ATOM 2389 C CA . GLY A 1 319 ? -18.002 22.738 -37.702 1.000 20.640 318 GLY A CA 1
ATOM 2390 C C . GLY A 1 319 ? -18.832 23.055 -36.466 1.000 19.710 318 GLY A C 1
ATOM 2391 O O . GLY A 1 319 ? -18.445 23.877 -35.636 1.000 22.691 318 GLY A O 1
ATOM 2392 N N . LYS A 1 320 ? -20.002 22.442 -36.350 1.000 21.629 319 LYS A N 1
ATOM 2393 C CA . LYS A 1 320 ? -20.819 22.651 -35.169 1.000 20.752 319 LYS A CA 1
ATOM 2394 C C . LYS A 1 320 ? -20.515 21.566 -34.142 1.000 20.725 319 LYS A C 1
ATOM 2395 O O . LYS A 1 320 ? -19.836 20.581 -34.436 1.000 21.539 319 LYS A O 1
ATOM 2401 N N . HIS A 1 321 ? -21.077 21.755 -32.948 1.000 20.163 320 HIS A N 1
ATOM 2402 C CA . HIS A 1 321 ? -20.976 20.780 -31.870 1.000 20.772 320 HIS A CA 1
ATOM 2403 C C . HIS A 1 321 ? -19.523 20.596 -31.428 1.000 19.838 320 HIS A C 1
ATOM 2404 O O . HIS A 1 321 ? -19.157 19.504 -31.001 1.000 21.098 320 HIS A O 1
ATOM 2411 N N . LEU A 1 322 ? -18.692 21.639 -31.542 1.000 19.316 321 LEU A N 1
ATOM 2412 C CA . LEU A 1 322 ? -17.337 21.563 -31.027 1.000 19.539 321 LEU A CA 1
ATOM 2413 C C . LEU A 1 322 ? -17.390 21.356 -29.513 1.000 21.193 321 LEU A C 1
ATOM 2414 O O . LEU A 1 322 ? -17.986 22.181 -28.817 1.000 20.481 321 LEU A O 1
ATOM 2419 N N . LYS A 1 323 ? -16.719 20.303 -29.028 1.000 18.871 322 LYS A N 1
ATOM 2420 C CA . LYS A 1 323 ? -16.615 20.013 -27.604 1.000 18.499 322 LYS A CA 1
ATOM 2421 C C . LYS A 1 323 ? -15.141 20.054 -27.238 1.000 18.183 322 LYS A C 1
ATOM 2422 O O . LYS A 1 323 ? -14.292 19.799 -28.086 1.000 18.164 322 LYS A O 1
ATOM 2428 N N . ASP A 1 324 ? -14.842 20.400 -25.985 1.000 17.603 323 ASP A N 1
ATOM 2429 C CA . ASP A 1 324 ? -13.466 20.384 -25.512 1.000 18.327 323 ASP A CA 1
ATOM 2430 C C . ASP A 1 324 ? -13.539 20.230 -24.003 1.000 17.521 323 ASP A C 1
ATOM 2431 O O . ASP A 1 324 ? -14.626 20.371 -23.454 1.000 19.298 323 ASP A O 1
ATOM 2436 N N . HIS A 1 325 ? -12.411 19.898 -23.381 1.000 17.971 324 HIS A N 1
ATOM 2437 C CA . HIS A 1 325 ? -12.333 19.746 -21.930 1.000 19.216 324 HIS A CA 1
ATOM 2438 C C . HIS A 1 325 ? -11.692 20.994 -21.325 1.000 18.203 324 HIS A C 1
ATOM 2439 O O . HIS A 1 325 ? -10.574 21.335 -21.693 1.000 19.151 324 HIS A O 1
ATOM 2446 N N . PRO A 1 326 ? -12.365 21.709 -20.396 1.000 17.093 325 PRO A N 1
ATOM 2447 C CA . PRO A 1 326 ? -11.740 22.804 -19.647 1.000 18.815 325 PRO A CA 1
ATOM 2448 C C . PRO A 1 326 ? -10.900 22.215 -18.525 1.000 19.130 325 PRO A C 1
ATOM 2449 O O . PRO A 1 326 ? -11.283 21.204 -17.953 1.000 18.681 325 PRO A O 1
ATOM 2453 N N . ILE A 1 327 ? -9.779 22.875 -18.226 1.000 19.294 326 ILE A N 1
ATOM 2454 C CA . ILE A 1 327 ? -8.873 22.469 -17.167 1.000 17.622 326 ILE A CA 1
ATOM 2455 C C . ILE A 1 327 ? -8.446 23.710 -16.396 1.000 18.333 326 ILE A C 1
ATOM 2456 O O . ILE A 1 327 ? -8.277 24.783 -16.990 1.000 17.749 326 ILE A O 1
ATOM 2461 N N . MET A 1 328 ? -8.288 23.575 -15.060 1.000 16.682 327 MET A N 1
ATOM 2462 C CA . MET A 1 328 ? -7.618 24.600 -14.285 1.000 19.332 327 MET A CA 1
ATOM 2463 C C . MET A 1 328 ? -6.729 23.941 -13.235 1.000 20.414 327 MET A C 1
ATOM 2464 O O . MET A 1 328 ? -7.091 22.913 -12.674 1.000 19.949 327 MET A O 1
ATOM 2469 N N . ALA A 1 329 ? -5.555 24.535 -12.997 1.000 17.620 328 ALA A N 1
ATOM 2470 C CA . ALA A 1 329 ? -4.591 23.938 -12.088 1.000 19.027 328 ALA A CA 1
ATOM 2471 C C . ALA A 1 329 ? -4.914 24.335 -10.645 1.000 18.568 328 ALA A C 1
ATOM 2472 O O . ALA A 1 329 ? -5.319 25.463 -10.390 1.000 18.356 328 ALA A O 1
ATOM 2474 N N . ASN A 1 330 ? -4.696 23.394 -9.725 1.000 16.246 329 ASN A N 1
ATOM 2475 C CA . ASN A 1 330 ? -4.619 23.616 -8.282 1.000 17.700 329 ASN A CA 1
ATOM 2476 C C . ASN A 1 330 ? -3.184 23.353 -7.837 1.000 18.338 329 ASN A C 1
ATOM 2477 O O . ASN A 1 330 ? -2.740 22.208 -7.848 1.000 17.461 329 ASN A O 1
ATOM 2482 N N . TYR A 1 331 ? -2.429 24.438 -7.582 1.000 17.648 330 TYR A N 1
ATOM 2483 C CA . TYR A 1 331 ? -1.023 24.316 -7.268 1.000 17.535 330 TYR A CA 1
ATOM 2484 C C . TYR A 1 331 ? -0.847 24.229 -5.756 1.000 17.338 330 TYR A C 1
ATOM 2485 O O . TYR A 1 331 ? -1.478 24.978 -5.032 1.000 18.795 330 TYR A O 1
ATOM 2494 N N . PHE A 1 332 ? 0.107 23.387 -5.349 1.000 19.314 331 PHE A N 1
ATOM 2495 C CA . PHE A 1 332 ? 0.453 23.230 -3.952 1.000 19.535 331 PHE A CA 1
ATOM 2496 C C . PHE A 1 332 ? 1.964 23.281 -3.811 1.000 20.698 331 PHE A C 1
ATOM 2497 O O . PHE A 1 332 ? 2.695 22.642 -4.536 1.000 19.576 331 PHE A O 1
ATOM 2505 N N . GLN A 1 333 ? 2.426 24.045 -2.840 1.000 22.159 332 GLN A N 1
ATOM 2506 C CA . GLN A 1 333 ? 3.829 23.983 -2.485 1.000 24.150 332 GLN A CA 1
ATOM 2507 C C . GLN A 1 333 ? 4.028 22.732 -1.641 1.000 21.587 332 GLN A C 1
ATOM 2508 O O . GLN A 1 333 ? 3.205 22.441 -0.771 1.000 22.131 332 GLN A O 1
ATOM 2514 N N . VAL A 1 334 ? 5.135 22.027 -1.886 1.000 20.323 333 VAL A N 1
ATOM 2515 C CA . VAL A 1 334 ? 5.372 20.747 -1.251 1.000 20.627 333 VAL A CA 1
ATOM 2516 C C . VAL A 1 334 ? 6.729 20.743 -0.570 1.000 25.746 333 VAL A C 1
ATOM 2517 O O . VAL A 1 334 ? 7.640 21.479 -0.942 1.000 21.466 333 VAL A O 1
ATOM 2521 N N . ASN A 1 335 ? 6.776 19.920 0.505 1.000 27.155 334 ASN A N 1
ATOM 2522 C CA . ASN A 1 335 ? 7.876 19.822 1.445 1.000 26.291 334 ASN A CA 1
ATOM 2523 C C . ASN A 1 335 ? 8.716 18.676 0.905 1.000 27.375 334 ASN A C 1
ATOM 2524 O O . ASN A 1 335 ? 8.687 17.566 1.426 1.000 27.426 334 ASN A O 1
ATOM 2529 N N . SER A 1 336 ? 9.329 18.919 -0.248 1.000 24.583 335 SER A N 1
ATOM 2530 C CA . SER A 1 336 ? 9.968 17.871 -1.005 1.000 23.682 335 SER A CA 1
ATOM 2531 C C . SER A 1 336 ? 10.955 18.515 -1.952 1.000 25.320 335 SER A C 1
ATOM 2532 O O . SER A 1 336 ? 10.706 19.618 -2.438 1.000 25.766 335 SER A O 1
ATOM 2535 N N . ASN A 1 337 ? 12.039 17.796 -2.228 1.000 23.434 336 ASN A N 1
ATOM 2536 C CA . ASN A 1 337 ? 12.992 18.195 -3.247 1.000 26.905 336 ASN A CA 1
ATOM 2537 C C . ASN A 1 337 ? 13.004 17.167 -4.384 1.000 28.267 336 ASN A C 1
ATOM 2538 O O . ASN A 1 337 ? 13.993 17.082 -5.098 1.000 26.112 336 ASN A O 1
ATOM 2543 N N . GLU A 1 338 ? 11.924 16.375 -4.537 1.000 25.802 337 GLU A N 1
ATOM 2544 C CA . GLU A 1 338 ? 11.857 15.297 -5.522 1.000 26.183 337 GLU A CA 1
ATOM 2545 C C . GLU A 1 338 ? 10.923 15.651 -6.692 1.000 24.316 337 GLU A C 1
ATOM 2546 O O . GLU A 1 338 ? 10.484 14.762 -7.433 1.000 20.282 337 GLU A O 1
ATOM 2552 N N . THR A 1 339 ? 10.571 16.934 -6.866 1.000 21.057 338 THR A N 1
ATOM 2553 C CA . THR A 1 339 ? 9.686 17.321 -7.960 1.000 21.493 338 THR A CA 1
ATOM 2554 C C . THR A 1 339 ? 10.513 17.539 -9.212 1.000 22.323 338 THR A C 1
ATOM 2555 O O . THR A 1 339 ? 11.749 17.544 -9.140 1.000 20.368 338 THR A O 1
ATOM 2559 N N . TYR A 1 340 ? 9.837 17.756 -10.357 1.000 19.325 339 TYR A N 1
ATOM 2560 C CA . TYR A 1 340 ? 10.534 18.053 -11.600 1.000 20.577 339 TYR A CA 1
ATOM 2561 C C . TYR A 1 340 ? 10.659 19.551 -11.907 1.000 18.711 339 TYR A C 1
ATOM 2562 O O . TYR A 1 340 ? 10.920 19.943 -13.056 1.000 20.660 339 TYR A O 1
ATOM 2571 N N . ASP A 1 341 ? 10.476 20.407 -10.911 1.000 18.943 340 ASP A N 1
ATOM 2572 C CA . ASP A 1 341 ? 10.431 21.837 -11.172 1.000 19.000 340 ASP A CA 1
ATOM 2573 C C . ASP A 1 341 ? 11.787 22.377 -11.648 1.000 23.599 340 ASP A C 1
ATOM 2574 O O . ASP A 1 341 ? 11.850 23.289 -12.474 1.000 21.313 340 ASP A O 1
ATOM 2579 N N . ASP A 1 342 ? 12.882 21.830 -11.119 1.000 23.745 341 ASP A N 1
ATOM 2580 C CA . ASP A 1 342 ? 14.205 22.299 -11.535 1.000 25.748 341 ASP A CA 1
ATOM 2581 C C . ASP A 1 342 ? 14.469 22.002 -12.997 1.000 25.480 341 ASP A C 1
ATOM 2582 O O . ASP A 1 342 ? 15.123 22.775 -13.701 1.000 25.860 341 ASP A O 1
ATOM 2587 N N . ILE A 1 343 ? 13.968 20.856 -13.463 1.000 23.331 342 ILE A N 1
ATOM 2588 C CA . ILE A 1 343 ? 14.083 20.498 -14.867 1.000 22.839 342 ILE A CA 1
ATOM 2589 C C . ILE A 1 343 ? 13.380 21.507 -15.755 1.000 25.364 342 ILE A C 1
ATOM 2590 O O . ILE A 1 343 ? 13.894 21.858 -16.812 1.000 24.816 342 ILE A O 1
ATOM 2595 N N . PHE A 1 344 ? 12.178 21.949 -15.365 1.000 24.169 343 PHE A N 1
ATOM 2596 C CA . PHE A 1 344 ? 11.437 22.930 -16.147 1.000 23.525 343 PHE A CA 1
ATOM 2597 C C . PHE A 1 344 ? 12.171 24.270 -16.173 1.000 22.466 343 PHE A C 1
ATOM 2598 O O . PHE A 1 344 ? 12.250 24.921 -17.221 1.000 21.646 343 PHE A O 1
ATOM 2606 N N . ARG A 1 345 ? 12.638 24.692 -14.991 1.000 20.818 344 ARG A N 1
ATOM 2607 C CA . ARG A 1 345 ? 13.177 26.023 -14.793 1.000 22.097 344 ARG A CA 1
ATOM 2608 C C . ARG A 1 345 ? 14.609 26.178 -15.301 1.000 24.705 344 ARG A C 1
ATOM 2609 O O . ARG A 1 345 ? 14.986 27.293 -15.607 1.000 25.948 344 ARG A O 1
ATOM 2617 N N . ASP A 1 346 ? 15.416 25.118 -15.290 1.000 22.584 345 ASP A N 1
ATOM 2618 C CA . ASP A 1 346 ? 16.849 25.230 -15.538 1.000 25.213 345 ASP A CA 1
ATOM 2619 C C . ASP A 1 346 ? 17.259 24.376 -16.737 1.000 25.858 345 ASP A C 1
ATOM 2620 O O . ASP A 1 346 ? 17.289 23.149 -16.668 1.000 24.481 345 ASP A O 1
ATOM 2625 N N . ARG A 1 347 ? 17.606 25.040 -17.840 1.000 25.933 346 ARG A N 1
ATOM 2626 C CA . ARG A 1 347 ? 17.937 24.355 -19.070 1.000 25.549 346 ARG A CA 1
ATOM 2627 C C . ARG A 1 347 ? 19.174 23.468 -18.900 1.000 26.278 346 ARG A C 1
ATOM 2628 O O . ARG A 1 347 ? 19.276 22.435 -19.558 1.000 26.403 346 ARG A O 1
ATOM 2636 N N . ASP A 1 348 ? 20.102 23.841 -18.018 1.000 25.815 347 ASP A N 1
ATOM 2637 C CA . ASP A 1 348 ? 21.272 23.003 -17.801 1.000 29.131 347 ASP A CA 1
ATOM 2638 C C . ASP A 1 348 ? 20.898 21.676 -17.130 1.000 26.583 347 ASP A C 1
ATOM 2639 O O . ASP A 1 348 ? 21.432 20.627 -17.498 1.000 23.043 347 ASP A O 1
ATOM 2644 N N . VAL A 1 349 ? 19.989 21.735 -16.150 1.000 25.246 348 VAL A N 1
ATOM 2645 C CA . VAL A 1 349 ? 19.427 20.566 -15.499 1.000 23.529 348 VAL A CA 1
ATOM 2646 C C . VAL A 1 349 ? 18.738 19.667 -16.532 1.000 23.336 348 VAL A C 1
ATOM 2647 O O . VAL A 1 349 ? 19.056 18.481 -16.617 1.000 23.725 348 VAL A O 1
ATOM 2651 N N . SER A 1 350 ? 17.804 20.232 -17.300 1.000 21.504 349 SER A N 1
ATOM 2652 C CA . SER A 1 350 ? 17.141 19.511 -18.377 1.000 22.018 349 SER A CA 1
ATOM 2653 C C . SER A 1 350 ? 18.159 18.847 -19.311 1.000 22.068 349 SER A C 1
ATOM 2654 O O . SER A 1 350 ? 18.021 17.683 -19.659 1.000 20.752 349 SER A O 1
ATOM 2657 N N . ASN A 1 351 ? 19.164 19.600 -19.757 1.000 23.858 350 ASN A N 1
ATOM 2658 C CA . ASN A 1 351 ? 20.146 19.084 -20.703 1.000 23.689 350 ASN A CA 1
ATOM 2659 C C . ASN A 1 351 ? 20.946 17.927 -20.126 1.000 19.458 350 ASN A C 1
ATOM 2660 O O . ASN A 1 351 ? 21.310 17.020 -20.856 1.000 23.358 350 ASN A O 1
ATOM 2665 N N . THR A 1 352 ? 21.224 17.947 -18.835 1.000 21.014 351 THR A N 1
ATOM 2666 C CA . THR A 1 352 ? 21.994 16.896 -18.203 1.000 21.815 351 THR A CA 1
ATOM 2667 C C . THR A 1 352 ? 21.166 15.606 -18.133 1.000 21.297 351 THR A C 1
ATOM 2668 O O . THR A 1 352 ? 21.667 14.508 -18.393 1.000 20.636 351 THR A O 1
ATOM 2672 N N . PHE A 1 353 ? 19.868 15.731 -17.800 1.000 19.717 352 PHE A N 1
ATOM 2673 C CA . PHE A 1 353 ? 19.000 14.570 -17.813 1.000 18.319 352 PHE A CA 1
ATOM 2674 C C . PHE A 1 353 ? 18.740 14.107 -19.247 1.000 18.738 352 PHE A C 1
ATOM 2675 O O . PHE A 1 353 ? 18.583 12.901 -19.445 1.000 19.325 352 PHE A O 1
ATOM 2683 N N . LEU A 1 354 ? 18.748 15.019 -20.226 1.000 18.384 353 LEU A N 1
ATOM 2684 C CA . LEU A 1 354 ? 18.667 14.626 -21.639 1.000 18.399 353 LEU A CA 1
ATOM 2685 C C . LEU A 1 354 ? 19.875 13.765 -22.039 1.000 19.936 353 LEU A C 1
ATOM 2686 O O . LEU A 1 354 ? 19.765 12.796 -22.818 1.000 19.928 353 LEU A O 1
ATOM 2691 N N . ALA A 1 355 ? 21.065 14.168 -21.579 1.000 21.390 354 ALA A N 1
ATOM 2692 C CA . ALA A 1 355 ? 22.270 13.426 -21.873 1.000 23.610 354 ALA A CA 1
ATOM 2693 C C . ALA A 1 355 ? 22.148 12.021 -21.292 1.000 22.857 354 ALA A C 1
ATOM 2694 O O . ALA A 1 355 ? 22.530 11.063 -21.954 1.000 19.636 354 ALA A O 1
ATOM 2696 N N . GLN A 1 356 ? 21.616 11.893 -20.066 1.000 21.897 355 GLN A N 1
ATOM 2697 C CA . GLN A 1 356 ? 21.420 10.571 -19.496 1.000 22.245 355 GLN A CA 1
ATOM 2698 C C . GLN A 1 356 ? 20.487 9.719 -20.373 1.000 23.257 355 GLN A C 1
ATOM 2699 O O . GLN A 1 356 ? 20.770 8.555 -20.623 1.000 21.853 355 GLN A O 1
ATOM 2705 N N . TRP A 1 357 ? 19.371 10.316 -20.818 1.000 22.497 356 TRP A N 1
ATOM 2706 C CA . TRP A 1 357 ? 18.418 9.681 -21.713 1.000 20.411 356 TRP A CA 1
ATOM 2707 C C . TRP A 1 357 ? 19.094 9.227 -23.007 1.000 21.547 356 TRP A C 1
ATOM 2708 O O . TRP A 1 357 ? 18.868 8.113 -23.486 1.000 20.110 356 TRP A O 1
ATOM 2719 N N . LYS A 1 358 ? 19.914 10.094 -23.603 1.000 21.450 357 LYS A N 1
ATOM 2720 C CA . LYS A 1 358 ? 20.547 9.733 -24.862 1.000 23.200 357 LYS A CA 1
ATOM 2721 C C . LYS A 1 358 ? 21.543 8.603 -24.634 1.000 24.055 357 LYS A C 1
ATOM 2722 O O . LYS A 1 358 ? 21.732 7.800 -25.528 1.000 24.417 357 LYS A O 1
ATOM 2728 N N . GLN A 1 359 ? 22.113 8.522 -23.436 1.000 21.408 358 GLN A N 1
ATOM 2729 C CA . GLN A 1 359 ? 23.107 7.509 -23.096 1.000 28.152 358 GLN A CA 1
ATOM 2730 C C . GLN A 1 359 ? 22.476 6.131 -22.872 1.000 25.504 358 GLN A C 1
ATOM 2731 O O . GLN A 1 359 ? 22.952 5.147 -23.417 1.000 24.657 358 GLN A O 1
ATOM 2737 N N . ASN A 1 360 ? 21.432 6.018 -22.041 1.000 22.080 359 ASN A N 1
ATOM 2738 C CA . ASN A 1 360 ? 20.869 4.703 -21.800 1.000 24.340 359 ASN A CA 1
ATOM 2739 C C . ASN A 1 360 ? 19.364 4.739 -21.547 1.000 22.678 359 ASN A C 1
ATOM 2740 O O . ASN A 1 360 ? 18.837 3.797 -20.985 1.000 22.861 359 ASN A O 1
ATOM 2745 N N . ARG A 1 361 ? 18.675 5.801 -21.979 1.000 22.575 360 ARG A N 1
ATOM 2746 C CA . ARG A 1 361 ? 17.213 5.837 -21.962 1.000 21.089 360 ARG A CA 1
ATOM 2747 C C . ARG A 1 361 ? 16.681 5.634 -20.543 1.000 22.449 360 ARG A C 1
ATOM 2748 O O . ARG A 1 361 ? 15.667 4.936 -20.361 1.000 24.132 360 ARG A O 1
ATOM 2756 N N . THR A 1 362 ? 17.340 6.262 -19.548 1.000 20.382 361 THR A N 1
ATOM 2757 C CA . THR A 1 362 ? 16.841 6.264 -18.181 1.000 21.675 361 THR A CA 1
ATOM 2758 C C . THR A 1 362 ? 16.704 7.691 -17.649 1.000 19.811 361 THR A C 1
ATOM 2759 O O . THR A 1 362 ? 17.106 8.667 -18.274 1.000 19.922 361 THR A O 1
ATOM 2763 N N . GLY A 1 363 ? 16.084 7.757 -16.477 1.000 19.088 362 GLY A N 1
ATOM 2764 C CA . GLY A 1 363 ? 16.033 8.952 -15.669 1.000 19.844 362 GLY A CA 1
ATOM 2765 C C . GLY A 1 363 ? 14.766 9.756 -15.924 1.000 18.756 362 GLY A C 1
ATOM 2766 O O . GLY A 1 363 ? 13.860 9.300 -16.640 1.000 17.939 362 GLY A O 1
ATOM 2767 N N . PRO A 1 364 ? 14.680 10.977 -15.343 1.000 20.646 363 PRO A N 1
ATOM 2768 C CA . PRO A 1 364 ? 13.454 11.785 -15.402 1.000 20.079 363 PRO A CA 1
ATOM 2769 C C . PRO A 1 364 ? 12.876 12.031 -16.811 1.000 19.192 363 PRO A C 1
ATOM 2770 O O . PRO A 1 364 ? 11.650 12.212 -16.979 1.000 18.987 363 PRO A O 1
ATOM 2774 N N . MET A 1 365 ? 13.728 11.964 -17.831 1.000 17.493 364 MET A N 1
ATOM 2775 C CA . MET A 1 365 ? 13.274 12.246 -19.191 1.000 19.285 364 MET A CA 1
ATOM 2776 C C . MET A 1 365 ? 12.339 11.167 -19.736 1.000 20.104 364 MET A C 1
ATOM 2777 O O . MET A 1 365 ? 11.747 11.354 -20.809 1.000 18.705 364 MET A O 1
ATOM 2782 N N . VAL A 1 366 ? 12.203 10.042 -19.028 1.000 18.535 365 VAL A N 1
ATOM 2783 C CA . VAL A 1 366 ? 11.298 8.995 -19.490 1.000 17.506 365 VAL A CA 1
ATOM 2784 C C . VAL A 1 366 ? 9.881 9.213 -18.947 1.000 17.388 365 VAL A C 1
ATOM 2785 O O . VAL A 1 366 ? 8.971 8.487 -19.323 1.000 17.439 365 VAL A O 1
ATOM 2789 N N . ALA A 1 367 ? 9.686 10.160 -18.035 1.000 16.917 366 ALA A N 1
ATOM 2790 C CA . ALA A 1 367 ? 8.375 10.409 -17.471 1.000 17.702 366 ALA A CA 1
ATOM 2791 C C . ALA A 1 367 ? 7.500 11.306 -18.333 1.000 19.309 366 ALA A C 1
ATOM 2792 O O . ALA A 1 367 ? 7.961 12.298 -18.893 1.000 20.644 366 ALA A O 1
ATOM 2794 N N . SER A 1 368 ? 6.194 10.983 -18.338 1.000 17.338 367 SER A N 1
ATOM 2795 C CA . SER A 1 368 ? 5.170 11.868 -18.847 1.000 19.310 367 SER A CA 1
ATOM 2796 C C . SER A 1 368 ? 4.906 12.982 -17.842 1.000 18.922 367 SER A C 1
ATOM 2797 O O . SER A 1 368 ? 5.346 12.898 -16.684 1.000 21.259 367 SER A O 1
ATOM 2800 N N . PRO A 1 369 ? 4.063 13.970 -18.227 1.000 19.636 368 PRO A N 1
ATOM 2801 C CA . PRO A 1 369 ? 3.702 15.098 -17.361 1.000 20.104 368 PRO A CA 1
ATOM 2802 C C . PRO A 1 369 ? 2.694 14.814 -16.245 1.000 19.719 368 PRO A C 1
ATOM 2803 O O . PRO A 1 369 ? 2.288 15.727 -15.548 1.000 20.040 368 PRO A O 1
ATOM 2807 N N . SER A 1 370 ? 2.294 13.560 -16.040 1.000 19.498 369 SER A N 1
ATOM 2808 C CA . SER A 1 370 ? 1.401 13.285 -14.940 1.000 19.898 369 SER A CA 1
ATOM 2809 C C . SER A 1 370 ? 1.800 11.945 -14.364 1.000 18.624 369 SER A C 1
ATOM 2810 O O . SER A 1 370 ? 2.459 11.176 -15.055 1.000 18.424 369 SER A O 1
ATOM 2813 N N . THR A 1 371 ? 1.414 11.706 -13.104 1.000 17.051 370 THR A N 1
ATOM 2814 C CA . THR A 1 371 ? 1.764 10.473 -12.414 1.000 17.099 370 THR A CA 1
ATOM 2815 C C . THR A 1 371 ? 0.552 9.564 -12.235 1.000 18.781 370 THR A C 1
ATOM 2816 O O . THR A 1 371 ? 0.673 8.317 -12.147 1.000 22.040 370 THR A O 1
ATOM 2820 N N . GLY A 1 372 ? -0.602 10.199 -12.059 1.000 18.528 371 GLY A N 1
ATOM 2821 C CA . GLY A 1 372 ? -1.817 9.490 -11.719 1.000 18.787 371 GLY A CA 1
ATOM 2822 C C . GLY A 1 372 ? -3.039 10.299 -12.140 1.000 17.921 371 GLY A C 1
ATOM 2823 O O . GLY A 1 372 ? -2.994 11.517 -12.263 1.000 19.470 371 GLY A O 1
ATOM 2824 N N . LEU A 1 373 ? -4.127 9.600 -12.418 1.000 17.737 372 LEU A N 1
ATOM 2825 C CA . LEU A 1 373 ? -5.357 10.194 -12.915 1.000 17.204 372 LEU A CA 1
ATOM 2826 C C . LEU A 1 373 ? -6.494 9.684 -12.050 1.000 18.037 372 LEU A C 1
ATOM 2827 O O . LEU A 1 373 ? -6.599 8.486 -11.838 1.000 19.725 372 LEU A O 1
ATOM 2832 N N . GLY A 1 374 ? -7.365 10.587 -11.605 1.000 18.207 373 GLY A N 1
ATOM 2833 C CA . GLY A 1 374 ? -8.528 10.175 -10.848 1.000 18.691 373 GLY A CA 1
ATOM 2834 C C . GLY A 1 374 ? -9.814 10.643 -11.493 1.000 17.515 373 GLY A C 1
ATOM 2835 O O . GLY A 1 374 ? -9.924 11.799 -11.890 1.000 19.604 373 GLY A O 1
ATOM 2836 N N . PHE A 1 375 ? -10.777 9.728 -11.625 1.000 17.473 374 PHE A N 1
ATOM 2837 C CA . PHE A 1 375 ? -12.038 10.010 -12.280 1.000 18.344 374 PHE A CA 1
ATOM 2838 C C . PHE A 1 375 ? -13.167 9.852 -11.260 1.000 18.615 374 PHE A C 1
ATOM 2839 O O . PHE A 1 375 ? -13.246 8.796 -10.621 1.000 20.312 374 PHE A O 1
ATOM 2847 N N . PHE A 1 376 ? -14.037 10.872 -11.162 1.000 18.131 375 PHE A N 1
ATOM 2848 C CA . PHE A 1 376 ? -15.111 10.912 -10.176 1.000 19.237 375 PHE A CA 1
ATOM 2849 C C . PHE A 1 376 ? -16.395 11.454 -10.772 1.000 18.725 375 PHE A C 1
ATOM 2850 O O . PHE A 1 376 ? -16.416 12.296 -11.679 1.000 18.659 375 PHE A O 1
ATOM 2858 N N . ARG A 1 377 ? -17.499 10.931 -10.237 1.000 20.348 376 ARG A N 1
ATOM 2859 C CA . ARG A 1 377 ? -18.826 11.394 -10.591 1.000 20.957 376 ARG A CA 1
ATOM 2860 C C . ARG A 1 377 ? -19.369 12.333 -9.524 1.000 23.452 376 ARG A C 1
ATOM 2861 O O . ARG A 1 377 ? -19.132 12.166 -8.334 1.000 24.285 376 ARG A O 1
ATOM 2869 N N . LEU A 1 378 ? -20.146 13.320 -9.944 1.000 24.664 377 LEU A N 1
ATOM 2870 C CA . LEU A 1 378 ? -21.043 13.976 -9.004 1.000 27.611 377 LEU A CA 1
ATOM 2871 C C . LEU A 1 378 ? -22.025 12.940 -8.437 1.000 28.085 377 LEU A C 1
ATOM 2872 O O . LEU A 1 378 ? -22.497 12.045 -9.126 1.000 31.061 377 LEU A O 1
ATOM 2877 N N . PRO A 1 379 ? -22.468 13.079 -7.178 1.000 37.460 378 PRO A N 1
ATOM 2878 C CA . PRO A 1 379 ? -23.473 12.155 -6.630 1.000 42.426 378 PRO A CA 1
ATOM 2879 C C . PRO A 1 379 ? -24.722 12.018 -7.512 1.000 39.798 378 PRO A C 1
ATOM 2880 O O . PRO A 1 379 ? -25.184 13.001 -8.075 1.000 41.888 378 PRO A O 1
ATOM 2884 N N . ASP A 1 380 ? -25.239 10.795 -7.683 1.000 42.046 379 ASP A N 1
ATOM 2885 C CA . ASP A 1 380 ? -26.496 10.591 -8.396 1.000 47.698 379 ASP A CA 1
ATOM 2886 C C . ASP A 1 380 ? -27.568 11.528 -7.845 1.000 45.909 379 ASP A C 1
ATOM 2887 O O . ASP A 1 380 ? -28.193 12.269 -8.589 1.000 42.714 379 ASP A O 1
ATOM 2892 N N . ASN A 1 381 ? -27.734 11.538 -6.524 1.000 42.802 380 ASN A N 1
ATOM 2893 C CA . ASN A 1 381 ? -28.756 12.363 -5.893 1.000 47.738 380 ASN A CA 1
ATOM 2894 C C . ASN A 1 381 ? -28.335 13.832 -5.832 1.000 43.494 380 ASN A C 1
ATOM 2895 O O . ASN A 1 381 ? -28.862 14.558 -5.005 1.000 39.847 380 ASN A O 1
ATOM 2900 N N . ASP A 1 382 ? -27.403 14.282 -6.685 1.000 43.227 381 ASP A N 1
ATOM 2901 C CA . ASP A 1 382 ? -26.926 15.663 -6.644 1.000 41.428 381 ASP A CA 1
ATOM 2902 C C . ASP A 1 382 ? -27.929 16.585 -7.323 1.000 40.947 381 ASP A C 1
ATOM 2903 O O . ASP A 1 382 ? -28.443 16.239 -8.375 1.000 39.597 381 ASP A O 1
ATOM 2908 N N . THR A 1 383 ? -28.046 17.817 -6.804 1.000 43.901 382 THR A N 1
ATOM 2909 C CA . THR A 1 383 ? -29.067 18.793 -7.177 1.000 42.495 382 THR A CA 1
ATOM 2910 C C . THR A 1 383 ? -29.014 19.202 -8.648 1.000 37.779 382 THR A C 1
ATOM 2911 O O . THR A 1 383 ? -30.044 19.507 -9.220 1.000 35.221 382 THR A O 1
ATOM 2915 N N . ILE A 1 384 ? -27.814 19.349 -9.219 1.000 32.326 383 ILE A N 1
ATOM 2916 C CA . ILE A 1 384 ? -27.634 19.863 -10.570 1.000 29.317 383 ILE A CA 1
ATOM 2917 C C . ILE A 1 384 ? -28.347 18.988 -11.614 1.000 24.546 383 ILE A C 1
ATOM 2918 O O . ILE A 1 384 ? -28.666 19.458 -12.713 1.000 27.673 383 ILE A O 1
ATOM 2923 N N . PHE A 1 385 ? -28.567 17.707 -11.305 1.000 25.268 384 PHE A N 1
ATOM 2924 C CA . PHE A 1 385 ? -29.220 16.804 -12.251 1.000 27.812 384 PHE A CA 1
ATOM 2925 C C . PHE A 1 385 ? -30.750 16.958 -12.271 1.000 31.694 384 PHE A C 1
ATOM 2926 O O . PHE A 1 385 ? -31.415 16.216 -12.996 1.000 27.995 384 PHE A O 1
ATOM 2934 N N . GLU A 1 386 ? -31.300 17.898 -11.483 1.000 35.620 385 GLU A N 1
ATOM 2935 C CA . GLU A 1 386 ? -32.664 18.380 -11.693 1.000 35.758 385 GLU A CA 1
ATOM 2936 C C . GLU A 1 386 ? -32.786 19.152 -13.004 1.000 33.446 385 GLU A C 1
ATOM 2937 O O . GLU A 1 386 ? -33.807 19.058 -13.694 1.000 31.180 385 GLU A O 1
ATOM 2943 N N . ARG A 1 387 ? -31.716 19.886 -13.345 1.000 30.554 386 ARG A N 1
ATOM 2944 C CA . ARG A 1 387 ? -31.701 20.868 -14.415 1.000 34.718 386 ARG A CA 1
ATOM 2945 C C . ARG A 1 387 ? -30.837 20.424 -15.596 1.000 29.987 386 ARG A C 1
ATOM 2946 O O . ARG A 1 387 ? -30.898 21.035 -16.651 1.000 28.342 386 ARG A O 1
ATOM 2954 N N . PHE A 1 388 ? -29.985 19.402 -15.412 1.000 26.190 387 PHE A N 1
ATOM 2955 C CA . PHE A 1 388 ? -29.116 18.897 -16.461 1.000 25.686 387 PHE A CA 1
ATOM 2956 C C . PHE A 1 388 ? -29.204 17.376 -16.553 1.000 24.593 387 PHE A C 1
ATOM 2957 O O . PHE A 1 388 ? -29.165 16.682 -15.544 1.000 24.126 387 PHE A O 1
ATOM 2965 N N . ALA A 1 389 ? -29.343 16.888 -17.775 1.000 24.421 388 ALA A N 1
ATOM 2966 C CA . ALA A 1 389 ? -29.174 15.480 -18.071 1.000 26.281 388 ALA A CA 1
ATOM 2967 C C . ALA A 1 389 ? -27.695 15.134 -17.885 1.000 26.144 388 ALA A C 1
ATOM 2968 O O . ALA A 1 389 ? -26.831 16.004 -18.003 1.000 24.801 388 ALA A O 1
ATOM 2970 N N . ASP A 1 390 ? -27.433 13.872 -17.562 1.000 26.343 389 ASP A N 1
ATOM 2971 C CA . ASP A 1 390 ? -26.063 13.410 -17.389 1.000 26.232 389 ASP A CA 1
ATOM 2972 C C . ASP A 1 390 ? -25.274 13.587 -18.682 1.000 24.711 389 ASP A C 1
ATOM 2973 O O . ASP A 1 390 ? -25.523 12.916 -19.675 1.000 19.939 389 ASP A O 1
ATOM 2978 N N . PRO A 1 391 ? -24.234 14.439 -18.707 1.000 21.900 390 PRO A N 1
ATOM 2979 C CA . PRO A 1 391 ? -23.474 14.645 -19.941 1.000 20.587 390 PRO A CA 1
ATOM 2980 C C . PRO A 1 391 ? -22.375 13.592 -20.148 1.000 19.677 390 PRO A C 1
ATOM 2981 O O . PRO A 1 391 ? -21.708 13.595 -21.176 1.000 18.993 390 PRO A O 1
ATOM 2985 N N . SER A 1 392 ? -22.221 12.686 -19.167 1.000 19.424 391 SER A N 1
ATOM 2986 C CA . SER A 1 392 ? -21.241 11.601 -19.204 1.000 20.185 391 SER A CA 1
ATOM 2987 C C . SER A 1 392 ? -21.857 10.359 -19.842 1.000 19.711 391 SER A C 1
ATOM 2988 O O . SER A 1 392 ? -23.070 10.236 -19.941 1.000 19.742 391 SER A O 1
ATOM 2991 N N . PRO A 1 393 ? -21.030 9.361 -20.208 1.000 21.726 392 PRO A N 1
ATOM 2992 C CA . PRO A 1 393 ? -21.527 8.053 -20.660 1.000 21.797 392 PRO A CA 1
ATOM 2993 C C . PRO A 1 393 ? -22.311 7.261 -19.616 1.000 21.846 392 PRO A C 1
ATOM 2994 O O . PRO A 1 393 ? -22.971 6.306 -19.946 1.000 21.501 392 PRO A O 1
ATOM 2998 N N . GLY A 1 394 ? -22.164 7.598 -18.345 1.000 22.278 393 GLY A N 1
ATOM 2999 C CA . GLY A 1 394 ? -22.825 6.843 -17.291 1.000 22.598 393 GLY A CA 1
ATOM 3000 C C . GLY A 1 394 ? -21.795 6.027 -16.544 1.000 24.546 393 GLY A C 1
ATOM 3001 O O . GLY A 1 394 ? -20.656 6.477 -16.391 1.000 25.519 393 GLY A O 1
ATOM 3002 N N . GLU A 1 395 ? -22.190 4.805 -16.157 1.000 21.416 394 GLU A N 1
ATOM 3003 C CA . GLU A 1 395 ? -21.435 3.993 -15.228 1.000 24.684 394 GLU A CA 1
ATOM 3004 C C . GLU A 1 395 ? -20.011 3.749 -15.724 1.000 20.854 394 GLU A C 1
ATOM 3005 O O . GLU A 1 395 ? -19.772 3.456 -16.906 1.000 22.230 394 GLU A O 1
ATOM 3011 N N . GLY A 1 396 ? -19.083 3.925 -14.784 1.000 20.790 395 GLY A N 1
ATOM 3012 C CA . GLY A 1 396 ? -17.655 3.719 -15.005 1.000 20.292 395 GLY A CA 1
ATOM 3013 C C . GLY A 1 396 ? -16.942 4.938 -15.597 1.000 19.998 395 GLY A C 1
ATOM 3014 O O . GLY A 1 396 ? -15.723 4.892 -15.740 1.000 19.264 395 GLY A O 1
ATOM 3015 N N . ALA A 1 397 ? -17.673 6.011 -15.922 1.000 19.277 396 ALA A N 1
ATOM 3016 C CA . ALA A 1 397 ? -17.093 7.243 -16.446 1.000 19.289 396 ALA A CA 1
ATOM 3017 C C . ALA A 1 397 ? -17.310 8.382 -15.449 1.000 21.024 396 ALA A C 1
ATOM 3018 O O . ALA A 1 397 ? -18.298 8.419 -14.727 1.000 22.201 396 ALA A O 1
ATOM 3020 N N . GLY A 1 398 ? -16.371 9.320 -15.405 1.000 21.924 397 GLY A N 1
ATOM 3021 C CA . GLY A 1 398 ? -16.478 10.434 -14.477 1.000 20.396 397 GLY A CA 1
ATOM 3022 C C . GLY A 1 398 ? -17.113 11.654 -15.123 1.000 19.479 397 GLY A C 1
ATOM 3023 O O . GLY A 1 398 ? -17.198 11.749 -16.342 1.000 20.353 397 GLY A O 1
ATOM 3024 N N . HIS A 1 399 ? -17.512 12.606 -14.275 1.000 18.560 398 HIS A N 1
ATOM 3025 C CA . HIS A 1 399 ? -17.753 13.982 -14.679 1.000 17.935 398 HIS A CA 1
ATOM 3026 C C . HIS A 1 399 ? -16.479 14.840 -14.555 1.000 17.577 398 HIS A C 1
ATOM 3027 O O . HIS A 1 399 ? -16.280 15.807 -15.296 1.000 17.500 398 HIS A O 1
ATOM 3034 N N . ILE A 1 400 ? -15.639 14.465 -13.599 1.000 16.618 399 ILE A N 1
ATOM 3035 C CA . ILE A 1 400 ? -14.446 15.185 -13.185 1.000 18.322 399 ILE A CA 1
ATOM 3036 C C . ILE A 1 400 ? -13.244 14.252 -13.317 1.000 18.159 399 ILE A C 1
ATOM 3037 O O . ILE A 1 400 ? -13.306 13.080 -12.939 1.000 19.379 399 ILE A O 1
ATOM 3042 N N . GLU A 1 401 ? -12.110 14.822 -13.724 1.000 18.047 400 GLU A N 1
ATOM 3043 C CA . GLU A 1 401 ? -10.813 14.186 -13.620 1.000 17.587 400 GLU A CA 1
ATOM 3044 C C . GLU A 1 401 ? -9.892 15.092 -12.818 1.000 21.006 400 GLU A C 1
ATOM 3045 O O . GLU A 1 401 ? -9.941 16.305 -12.994 1.000 19.408 400 GLU A O 1
ATOM 3051 N N . LEU A 1 402 ? -9.146 14.477 -11.890 1.000 18.544 401 LEU A N 1
ATOM 3052 C CA . LEU A 1 402 ? -8.080 15.118 -11.139 1.000 18.321 401 LEU A CA 1
ATOM 3053 C C . LEU A 1 402 ? -6.779 14.491 -11.640 1.000 19.059 401 LEU A C 1
ATOM 3054 O O . LEU A 1 402 ? -6.593 13.270 -11.600 1.000 19.340 401 LEU A O 1
ATOM 3059 N N . ILE A 1 403 ? -5.903 15.319 -12.202 1.000 15.905 402 ILE A N 1
ATOM 3060 C CA . ILE A 1 403 ? -4.623 14.864 -12.714 1.000 17.311 402 ILE A CA 1
ATOM 3061 C C . ILE A 1 403 ? -3.521 15.304 -11.766 1.000 18.298 402 ILE A C 1
ATOM 3062 O O . ILE A 1 403 ? -3.422 16.485 -11.446 1.000 16.800 402 ILE A O 1
ATOM 3067 N N . LEU A 1 404 ? -2.698 14.346 -11.335 1.000 17.903 403 LEU A N 1
ATOM 3068 C CA . LEU A 1 404 ? -1.596 14.620 -10.428 1.000 19.433 403 LEU A CA 1
ATOM 3069 C C . LEU A 1 404 ? -0.338 14.774 -11.255 1.000 18.153 403 LEU A C 1
ATOM 3070 O O . LEU A 1 404 ? -0.011 13.908 -12.079 1.000 17.366 403 LEU A O 1
ATOM 3075 N N . SER A 1 405 ? 0.374 15.873 -11.001 1.000 16.692 404 SER A N 1
ATOM 3076 C CA . SER A 1 405 ? 1.625 16.175 -11.663 1.000 18.997 404 SER A CA 1
ATOM 3077 C C . SER A 1 405 ? 2.697 16.525 -10.637 1.000 18.496 404 SER A C 1
ATOM 3078 O O . SER A 1 405 ? 2.464 17.349 -9.743 1.000 17.596 404 SER A O 1
ATOM 3081 N N . ASN A 1 406 ? 3.895 15.969 -10.864 1.000 18.428 405 ASN A N 1
ATOM 3082 C CA . ASN A 1 406 ? 4.998 16.062 -9.930 1.000 18.068 405 ASN A CA 1
ATOM 3083 C C . ASN A 1 406 ? 5.813 17.328 -10.183 1.000 19.533 405 ASN A C 1
ATOM 3084 O O . ASN A 1 406 ? 7.048 17.275 -10.163 1.000 19.068 405 ASN A O 1
ATOM 3089 N N . GLN A 1 407 ? 5.116 18.436 -10.469 1.000 18.364 406 GLN A N 1
ATOM 3090 C CA . GLN A 1 407 ? 5.728 19.752 -10.640 1.000 19.825 406 GLN A CA 1
ATOM 3091 C C . GLN A 1 407 ? 4.599 20.780 -10.733 1.000 18.626 406 GLN A C 1
ATOM 3092 O O . GLN A 1 407 ? 3.418 20.413 -10.711 1.000 17.530 406 GLN A O 1
ATOM 3098 N N . TRP A 1 408 ? 4.979 22.072 -10.800 1.000 17.437 407 TRP A N 1
ATOM 3099 C CA . TRP A 1 408 ? 4.096 23.129 -11.246 1.000 18.142 407 TRP A CA 1
ATOM 3100 C C . TRP A 1 408 ? 3.941 23.005 -12.753 1.000 17.365 407 TRP A C 1
ATOM 3101 O O . TRP A 1 408 ? 4.861 23.352 -13.486 1.000 19.673 407 TRP A O 1
ATOM 3112 N N . THR A 1 409 ? 2.792 22.486 -13.205 1.000 17.146 408 THR A N 1
ATOM 3113 C CA . THR A 1 409 ? 2.569 22.368 -14.636 1.000 20.454 408 THR A CA 1
ATOM 3114 C C . THR A 1 409 ? 2.226 23.765 -15.147 1.000 20.241 408 THR A C 1
ATOM 3115 O O . THR A 1 409 ? 1.237 24.332 -14.701 1.000 21.376 408 THR A O 1
ATOM 3119 N N . PRO A 1 410 ? 2.970 24.336 -16.112 1.000 22.693 409 PRO A N 1
ATOM 3120 C CA . PRO A 1 410 ? 2.595 25.643 -16.652 1.000 22.892 409 PRO A CA 1
ATOM 3121 C C . PRO A 1 410 ? 1.261 25.540 -17.385 1.000 22.379 409 PRO A C 1
ATOM 3122 O O . PRO A 1 410 ? 1.034 24.602 -18.137 1.000 22.640 409 PRO A O 1
ATOM 3126 N N . GLU A 1 411 ? 0.366 26.489 -17.128 1.000 23.702 410 GLU A N 1
ATOM 3127 C CA . GLU A 1 411 ? -0.872 26.649 -17.871 1.000 23.906 410 GLU A CA 1
ATOM 3128 C C . GLU A 1 411 ? -1.038 28.147 -18.090 1.000 24.323 410 GLU A C 1
ATOM 3129 O O . GLU A 1 411 ? -0.305 28.729 -18.873 1.000 24.824 410 GLU A O 1
ATOM 3135 N N . VAL A 1 412 ? -1.852 28.781 -17.258 1.000 21.226 411 VAL A N 1
ATOM 3136 C CA . VAL A 1 412 ? -1.976 30.224 -17.279 1.000 23.511 411 VAL A CA 1
ATOM 3137 C C . VAL A 1 412 ? -0.734 30.808 -16.629 1.000 24.611 411 VAL A C 1
ATOM 3138 O O . VAL A 1 412 ? -0.187 31.771 -17.127 1.000 21.076 411 VAL A O 1
ATOM 3142 N N . GLN A 1 413 ? -0.339 30.222 -15.498 1.000 20.498 412 GLN A N 1
ATOM 3143 C CA . GLN A 1 413 ? 0.857 30.636 -14.796 1.000 20.853 412 GLN A CA 1
ATOM 3144 C C . GLN A 1 413 ? 1.988 29.628 -14.951 1.000 22.449 412 GLN A C 1
ATOM 3145 O O . GLN A 1 413 ? 1.759 28.412 -15.022 1.000 20.504 412 GLN A O 1
ATOM 3151 N N . ILE A 1 414 ? 3.213 30.149 -14.892 1.000 20.078 413 ILE A N 1
ATOM 3152 C CA . ILE A 1 414 ? 4.409 29.322 -14.880 1.000 21.660 413 ILE A CA 1
ATOM 3153 C C . ILE A 1 414 ? 4.956 29.297 -13.462 1.000 19.932 413 ILE A C 1
ATOM 3154 O O . ILE A 1 414 ? 4.582 30.113 -12.612 1.000 18.340 413 ILE A O 1
ATOM 3159 N N . PRO A 1 415 ? 5.826 28.310 -13.160 1.000 21.771 414 PRO A N 1
ATOM 3160 C CA . PRO A 1 415 ? 6.372 28.154 -11.814 1.000 22.756 414 PRO A CA 1
ATOM 3161 C C . PRO A 1 415 ? 7.148 29.386 -11.371 1.000 23.003 414 PRO A C 1
ATOM 3162 O O . PRO A 1 415 ? 7.882 30.002 -12.140 1.000 20.634 414 PRO A O 1
ATOM 3166 N N . PRO A 1 416 ? 7.029 29.728 -10.088 1.000 22.656 415 PRO A N 1
ATOM 3167 C CA . PRO A 1 416 ? 7.970 30.636 -9.431 1.000 24.177 415 PRO A CA 1
ATOM 3168 C C . PRO A 1 416 ? 9.403 30.110 -9.493 1.000 21.266 415 PRO A C 1
ATOM 3169 O O . PRO A 1 416 ? 9.612 28.905 -9.620 1.000 21.222 415 PRO A O 1
ATOM 3173 N N . ALA A 1 417 ? 10.392 31.002 -9.348 1.000 24.187 416 ALA A N 1
ATOM 3174 C CA . ALA A 1 417 ? 11.792 30.634 -9.536 1.000 22.170 416 ALA A CA 1
ATOM 3175 C C . ALA A 1 417 ? 12.255 29.692 -8.436 1.000 21.865 416 ALA A C 1
ATOM 3176 O O . ALA A 1 417 ? 13.248 28.985 -8.634 1.000 21.889 416 ALA A O 1
ATOM 3178 N N . THR A 1 418 ? 11.615 29.802 -7.274 1.000 22.458 417 THR A N 1
ATOM 3179 C CA . THR A 1 418 ? 11.986 29.048 -6.087 1.000 24.095 417 THR A CA 1
ATOM 3180 C C . THR A 1 418 ? 10.798 28.194 -5.637 1.000 21.629 417 THR A C 1
ATOM 3181 O O . THR A 1 418 ? 9.658 28.618 -5.737 1.000 23.830 417 THR A O 1
ATOM 3185 N N . GLY A 1 419 ? 11.099 27.030 -5.042 1.000 22.578 418 GLY A N 1
ATOM 3186 C CA . GLY A 1 419 ? 10.097 26.170 -4.444 1.000 21.608 418 GLY A CA 1
ATOM 3187 C C . GLY A 1 419 ? 9.828 24.930 -5.290 1.000 21.719 418 GLY A C 1
ATOM 3188 O O . GLY A 1 419 ? 10.200 24.851 -6.472 1.000 21.564 418 GLY A O 1
ATOM 3189 N N . SER A 1 420 ? 9.118 23.990 -4.647 1.000 21.397 419 SER A N 1
ATOM 3190 C CA . SER A 1 420 ? 8.761 22.694 -5.193 1.000 19.887 419 SER A CA 1
ATOM 3191 C C . SER A 1 420 ? 7.256 22.553 -5.117 1.000 18.823 419 SER A C 1
ATOM 3192 O O . SER A 1 420 ? 6.653 23.032 -4.163 1.000 20.068 419 SER A O 1
ATOM 3195 N N . PHE A 1 421 ? 6.664 21.952 -6.157 1.000 17.332 420 PHE A N 1
ATOM 3196 C CA . PHE A 1 421 ? 5.219 22.001 -6.318 1.000 17.100 420 PHE A CA 1
ATOM 3197 C C . PHE A 1 421 ? 4.652 20.670 -6.791 1.000 17.476 420 PHE A C 1
ATOM 3198 O O . PHE A 1 421 ? 5.312 19.878 -7.462 1.000 17.802 420 PHE A O 1
ATOM 3206 N N . LEU A 1 422 ? 3.370 20.500 -6.440 1.000 18.918 421 LEU A N 1
ATOM 3207 C CA . LEU A 1 422 ? 2.465 19.492 -6.953 1.000 18.648 421 LEU A CA 1
ATOM 3208 C C . LEU A 1 422 ? 1.374 20.235 -7.692 1.000 17.849 421 LEU A C 1
ATOM 3209 O O . LEU A 1 422 ? 0.902 21.235 -7.194 1.000 18.062 421 LEU A O 1
ATOM 3214 N N . THR A 1 423 ? 0.907 19.714 -8.823 1.000 16.461 422 THR A N 1
ATOM 3215 C CA . THR A 1 423 ? -0.286 20.270 -9.417 1.000 15.860 422 THR A CA 1
ATOM 3216 C C . THR A 1 423 ? -1.358 19.189 -9.362 1.000 17.352 422 THR A C 1
ATOM 3217 O O . THR A 1 423 ? -1.089 18.058 -9.749 1.000 17.689 422 THR A O 1
ATOM 3221 N N . VAL A 1 424 ? -2.565 19.561 -8.910 1.000 17.408 423 VAL A N 1
ATOM 3222 C CA . VAL A 1 424 ? -3.734 18.735 -9.126 1.000 18.441 423 VAL A CA 1
ATOM 3223 C C . VAL A 1 424 ? -4.635 19.476 -10.105 1.000 16.609 423 VAL A C 1
ATOM 3224 O O . VAL A 1 424 ? -5.208 20.516 -9.787 1.000 18.128 423 VAL A O 1
ATOM 3228 N N . HIS A 1 425 ? -4.670 19.006 -11.356 1.000 16.630 424 HIS A N 1
ATOM 3229 C CA . HIS A 1 425 ? -5.476 19.661 -12.374 1.000 16.289 424 HIS A CA 1
ATOM 3230 C C . HIS A 1 425 ? -6.921 19.217 -12.208 1.000 17.940 424 HIS A C 1
ATOM 3231 O O . HIS A 1 425 ? -7.168 18.030 -12.072 1.000 19.310 424 HIS A O 1
ATOM 3238 N N . ALA A 1 426 ? -7.850 20.173 -12.228 1.000 17.311 425 ALA A N 1
ATOM 3239 C CA . ALA A 1 426 ? -9.288 19.922 -12.231 1.000 16.445 425 ALA A CA 1
ATOM 3240 C C . ALA A 1 426 ? -9.791 19.971 -13.676 1.000 18.222 425 ALA A C 1
ATOM 3241 O O . ALA A 1 426 ? -9.614 20.985 -14.330 1.000 17.682 425 ALA A O 1
ATOM 3243 N N . VAL A 1 427 ? -10.383 18.877 -14.175 1.000 18.578 426 VAL A N 1
ATOM 3244 C CA . VAL A 1 427 ? -10.815 18.809 -15.556 1.000 16.924 426 VAL A CA 1
ATOM 3245 C C . VAL A 1 427 ? -12.301 18.454 -15.532 1.000 17.265 426 VAL A C 1
ATOM 3246 O O . VAL A 1 427 ? -12.707 17.540 -14.819 1.000 16.271 426 VAL A O 1
ATOM 3250 N N . VAL A 1 428 ? -13.110 19.152 -16.336 1.000 16.888 427 VAL A N 1
ATOM 3251 C CA . VAL A 1 428 ? -14.460 18.662 -16.551 1.000 16.207 427 VAL A CA 1
ATOM 3252 C C . VAL A 1 428 ? -14.424 17.741 -17.759 1.000 16.722 427 VAL A C 1
ATOM 3253 O O . VAL A 1 428 ? -14.370 18.192 -18.909 1.000 16.875 427 VAL A O 1
ATOM 3257 N N . VAL A 1 429 ? -14.437 16.440 -17.513 1.000 17.135 428 VAL A N 1
ATOM 3258 C CA . VAL A 1 429 ? -14.321 15.504 -18.627 1.000 17.619 428 VAL A CA 1
ATOM 3259 C C . VAL A 1 429 ? -15.665 15.199 -19.308 1.000 20.066 428 VAL A C 1
ATOM 3260 O O . VAL A 1 429 ? -15.675 14.629 -20.400 1.000 20.426 428 VAL A O 1
ATOM 3264 N N A SER A 1 430 ? -16.786 15.582 -18.686 0.500 20.249 429 SER A N 1
ATOM 3265 N N B SER A 1 430 ? -16.787 15.573 -18.698 0.500 20.998 429 SER A N 1
ATOM 3266 C CA A SER A 1 430 ? -18.103 15.434 -19.305 0.500 20.866 429 SER A CA 1
ATOM 3267 C CA B SER A 1 430 ? -18.072 15.425 -19.372 0.500 22.181 429 SER A CA 1
ATOM 3268 C C A SER A 1 430 ? -18.762 16.800 -19.423 0.500 21.104 429 SER A C 1
ATOM 3269 C C B SER A 1 430 ? -18.754 16.785 -19.431 0.500 21.850 429 SER A C 1
ATOM 3270 O O A SER A 1 430 ? -19.761 17.060 -18.749 0.500 20.084 429 SER A O 1
ATOM 3271 O O B SER A 1 430 ? -19.734 17.021 -18.722 0.500 20.889 429 SER A O 1
ATOM 3276 N N . PRO A 1 431 ? -18.221 17.727 -20.252 1.000 21.691 430 PRO A N 1
ATOM 3277 C CA . PRO A 1 431 ? -18.781 19.074 -20.331 1.000 20.573 430 PRO A CA 1
ATOM 3278 C C . PRO A 1 431 ? -20.096 19.097 -21.100 1.000 22.394 430 PRO A C 1
ATOM 3279 O O . PRO A 1 431 ? -20.268 18.339 -22.050 1.000 21.271 430 PRO A O 1
ATOM 3283 N N . ALA A 1 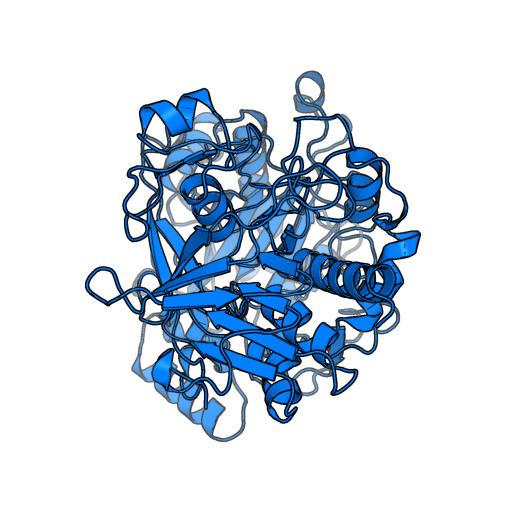432 ? -20.936 20.069 -20.748 1.000 21.348 431 ALA A N 1
ATOM 3284 C CA . ALA A 1 432 ? -22.189 20.310 -21.424 1.000 23.248 431 ALA A CA 1
ATOM 3285 C C . ALA A 1 432 ? -22.013 21.420 -22.459 1.000 24.148 431 ALA A C 1
ATOM 3286 O O . ALA A 1 432 ? -22.843 21.528 -23.342 1.000 24.603 431 ALA A O 1
ATOM 3288 N N . SER A 1 433 ? -20.963 22.260 -22.344 1.000 20.223 432 SER A N 1
ATOM 3289 C CA . SER A 1 433 ? -20.784 23.384 -23.252 1.000 19.183 432 SER A CA 1
ATOM 3290 C C . SER A 1 433 ? -20.479 22.866 -24.658 1.000 17.970 432 SER A C 1
ATOM 3291 O O . SER A 1 433 ? -19.877 21.822 -24.804 1.000 20.259 432 SER A O 1
ATOM 3294 N N . GLU A 1 434 ? -20.848 23.637 -25.676 1.000 19.168 433 GLU A N 1
ATOM 3295 C CA . GLU A 1 434 ? -20.661 23.257 -27.070 1.000 22.460 433 GLU A CA 1
ATOM 3296 C C . GLU A 1 434 ? -20.403 24.540 -27.826 1.000 22.328 433 GLU A C 1
ATOM 3297 O O . GLU A 1 434 ? -21.029 25.550 -27.506 1.000 22.312 433 GLU A O 1
ATOM 3303 N N . GLY A 1 435 ? -19.572 24.482 -28.864 1.000 20.524 434 GLY A N 1
ATOM 3304 C CA . GLY A 1 435 ? -19.242 25.655 -29.639 1.000 19.952 434 GLY A CA 1
ATOM 3305 C C . GLY A 1 435 ? -19.119 25.341 -31.125 1.000 19.511 434 GLY A C 1
ATOM 3306 O O . GLY A 1 435 ? -19.776 24.431 -31.595 1.000 20.823 434 GLY A O 1
ATOM 3307 N N . THR A 1 436 ? -18.271 26.119 -31.820 1.000 19.591 435 THR A N 1
ATOM 3308 C CA . THR A 1 436 ? -18.137 26.040 -33.270 1.000 20.702 435 THR A CA 1
ATOM 3309 C C . THR A 1 436 ? -16.695 26.263 -33.739 1.000 20.442 435 THR A C 1
ATOM 3310 O O . THR A 1 436 ? -15.918 26.975 -33.116 1.000 20.609 435 THR A O 1
ATOM 3314 N N . VAL A 1 437 ? -16.426 25.726 -34.950 1.000 18.985 436 VAL A N 1
ATOM 3315 C CA . VAL A 1 437 ? -15.318 26.061 -35.810 1.000 19.664 436 VAL A CA 1
ATOM 3316 C C . VAL A 1 437 ? -15.914 26.624 -37.102 1.000 20.833 436 VAL A C 1
ATOM 3317 O O . VAL A 1 437 ? -16.755 25.969 -37.713 1.000 20.442 436 VAL A O 1
ATOM 3321 N N . ARG A 1 438 ? -15.536 27.865 -37.438 1.000 20.702 437 ARG A N 1
ATOM 3322 C CA . ARG A 1 438 ? -16.055 28.568 -38.610 1.000 21.736 437 ARG A CA 1
ATOM 3323 C C . ARG A 1 438 ? -14.905 29.128 -39.427 1.000 21.972 437 ARG A C 1
ATOM 3324 O O . ARG A 1 438 ? -13.759 29.189 -38.965 1.000 21.875 437 ARG A O 1
ATOM 3332 N N . LEU A 1 439 ? -15.180 29.413 -40.713 1.000 23.437 438 LEU A N 1
ATOM 3333 C CA . LEU A 1 439 ? -14.223 30.085 -41.564 1.000 23.299 438 LEU A CA 1
ATOM 3334 C C . LEU A 1 439 ? -14.229 31.582 -41.268 1.000 23.931 438 LEU A C 1
ATOM 3335 O O . LEU A 1 439 ? -15.277 32.169 -40.984 1.000 22.562 438 LEU A O 1
ATOM 3340 N N . ASN A 1 440 ? -13.058 32.191 -41.409 1.000 22.136 439 ASN A N 1
ATOM 3341 C CA . ASN A 1 440 ? -12.929 33.635 -41.407 1.000 25.170 439 ASN A CA 1
ATOM 3342 C C . ASN A 1 440 ? -12.983 34.132 -42.848 1.000 27.827 439 ASN A C 1
ATOM 3343 O O . ASN A 1 440 ? -13.326 35.288 -43.105 1.000 29.704 439 ASN A O 1
ATOM 3348 N N . SER A 1 441 ? -12.610 33.254 -43.784 1.000 24.231 440 SER A N 1
ATOM 3349 C CA . SER A 1 441 ? -12.207 33.660 -45.121 1.000 26.405 440 SER A CA 1
ATOM 3350 C C . SER A 1 441 ? -12.296 32.457 -46.054 1.000 26.091 440 SER A C 1
ATOM 3351 O O . SER A 1 441 ? -12.284 31.336 -45.564 1.000 24.485 440 SER A O 1
ATOM 3354 N N . THR A 1 442 ? -12.283 32.695 -47.383 1.000 25.869 441 THR A N 1
ATOM 3355 C CA . THR A 1 442 ? -12.183 31.615 -48.353 1.000 26.617 441 THR A CA 1
ATOM 3356 C C . THR A 1 442 ? -10.721 31.274 -48.596 1.000 29.597 441 THR A C 1
ATOM 3357 O O . THR A 1 442 ? -10.433 30.319 -49.324 1.000 30.103 441 THR A O 1
ATOM 3361 N N . ASN A 1 443 ? -9.799 32.072 -48.044 1.000 26.315 442 ASN A N 1
ATOM 3362 C CA . ASN A 1 443 ? -8.393 31.737 -48.130 1.000 25.029 442 ASN A CA 1
ATOM 3363 C C . ASN A 1 443 ? -8.134 30.469 -47.323 1.000 27.434 442 ASN A C 1
ATOM 3364 O O . ASN A 1 443 ? -8.211 30.457 -46.082 1.000 24.958 442 ASN A O 1
ATOM 3369 N N . PRO A 1 444 ? -7.699 29.378 -47.984 1.000 28.161 443 PRO A N 1
ATOM 3370 C CA . PRO A 1 444 ? -7.458 28.142 -47.256 1.000 26.660 443 PRO A CA 1
ATOM 3371 C C . PRO A 1 444 ? -6.344 28.239 -46.216 1.000 26.318 443 PRO A C 1
ATOM 3372 O O . PRO A 1 444 ? -6.289 27.407 -45.316 1.000 27.922 443 PRO A O 1
ATOM 3376 N N . PHE A 1 445 ? -5.431 29.226 -46.323 1.000 24.345 444 PHE A N 1
ATOM 3377 C CA . PHE A 1 445 ? -4.335 29.348 -45.364 1.000 23.186 444 PHE A CA 1
ATOM 3378 C C . PHE A 1 445 ? -4.683 30.325 -44.235 1.000 24.082 444 PHE A C 1
ATOM 3379 O O . PHE A 1 445 ? -3.835 30.623 -43.405 1.000 24.833 444 PHE A O 1
ATOM 3387 N N . GLU A 1 446 ? -5.915 30.837 -44.202 1.000 24.218 445 GLU A N 1
ATOM 3388 C CA . GLU A 1 446 ? -6.308 31.748 -43.143 1.000 24.972 445 GLU A CA 1
ATOM 3389 C C . GLU A 1 446 ? -6.682 30.890 -41.946 1.000 25.725 445 GLU A C 1
ATOM 3390 O O . GLU A 1 446 ? -7.220 29.798 -42.117 1.000 26.484 445 GLU A O 1
ATOM 3396 N N . PHE A 1 447 ? -6.399 31.430 -40.758 1.000 29.003 446 PHE A N 1
ATOM 3397 C CA . PHE A 1 447 ? -6.757 30.797 -39.506 1.000 27.921 446 PHE A CA 1
ATOM 3398 C C . PHE A 1 447 ? -8.271 30.620 -39.459 1.000 25.005 446 PHE A C 1
ATOM 3399 O O . PHE A 1 447 ? -9.025 31.485 -39.887 1.000 23.651 446 PHE A O 1
ATOM 3407 N N . PRO A 1 448 ? -8.769 29.514 -38.886 1.000 23.511 447 PRO A N 1
ATOM 3408 C CA . PRO A 1 448 ? -10.205 29.379 -38.626 1.000 24.567 447 PRO A CA 1
ATOM 3409 C C . PRO A 1 448 ? -10.635 30.175 -37.409 1.000 24.928 447 PRO A C 1
ATOM 3410 O O . PRO A 1 448 ? -9.817 30.615 -36.607 1.000 27.276 447 PRO A O 1
ATOM 3414 N N . LEU A 1 449 ? -11.950 30.335 -37.249 1.000 21.867 448 LEU A N 1
ATOM 3415 C CA . LEU A 1 449 ? -12.483 30.981 -36.056 1.000 23.598 448 LEU A CA 1
ATOM 3416 C C . LEU A 1 449 ? -12.913 29.904 -35.058 1.000 24.708 448 LEU A C 1
ATOM 3417 O O . LEU A 1 449 ? -13.774 29.065 -35.364 1.000 25.973 448 LEU A O 1
ATOM 3422 N N . LEU A 1 450 ? -12.278 29.893 -33.870 1.000 21.478 449 LEU A N 1
ATOM 3423 C CA . LEU A 1 450 ? -12.434 28.812 -32.916 1.000 21.886 449 LEU A CA 1
ATOM 3424 C C . LEU A 1 450 ? -13.188 29.338 -31.713 1.000 23.159 449 LEU A C 1
ATOM 3425 O O . LEU A 1 450 ? -12.705 30.283 -31.080 1.000 22.857 449 LEU A O 1
ATOM 3430 N N . ASP A 1 451 ? -14.345 28.738 -31.411 1.000 23.776 450 ASP A N 1
ATOM 3431 C CA . ASP A 1 451 ? -15.138 29.198 -30.289 1.000 24.909 450 ASP A CA 1
ATOM 3432 C C . ASP A 1 451 ? -15.680 28.001 -29.524 1.000 23.675 450 ASP A C 1
ATOM 3433 O O . ASP A 1 451 ? -16.835 27.622 -29.729 1.000 24.205 450 ASP A O 1
ATOM 3438 N N . PRO A 1 452 ? -14.888 27.386 -28.610 1.000 22.180 451 PRO A N 1
ATOM 3439 C CA . PRO A 1 452 ? -15.378 26.258 -27.820 1.000 22.583 451 PRO A CA 1
ATOM 3440 C C . PRO A 1 452 ? -16.484 26.564 -26.800 1.000 21.880 451 PRO A C 1
ATOM 3441 O O . PRO A 1 452 ? -17.105 25.650 -26.272 1.000 22.442 451 PRO A O 1
ATOM 3445 N N . GLN A 1 453 ? -16.707 27.847 -26.520 1.000 23.380 452 GLN A N 1
ATOM 3446 C CA . GLN A 1 453 ? -17.625 28.286 -25.474 1.000 25.538 452 GLN A CA 1
ATOM 3447 C C . GLN A 1 453 ? -17.260 27.652 -24.129 1.000 22.086 452 GLN A C 1
ATOM 3448 O O . GLN A 1 453 ? -18.105 27.167 -23.376 1.000 21.128 452 GLN A O 1
ATOM 3454 N N . LEU A 1 454 ? -15.973 27.690 -23.788 1.000 20.776 453 LEU A N 1
ATOM 3455 C CA . LEU A 1 454 ? -15.507 27.045 -22.573 1.000 21.121 453 LEU A CA 1
ATOM 3456 C C . LEU A 1 454 ? -16.182 27.625 -21.326 1.000 21.083 453 LEU A C 1
ATOM 3457 O O . LEU A 1 454 ? -16.300 28.840 -21.200 1.000 21.573 453 LEU A O 1
ATOM 3462 N N . LEU A 1 455 ? -16.623 26.733 -20.436 1.000 19.145 454 LEU A N 1
ATOM 3463 C CA . LEU A 1 455 ? -17.309 27.051 -19.190 1.000 22.403 454 LEU A CA 1
ATOM 3464 C C . LEU A 1 455 ? -18.570 27.888 -19.409 1.000 23.424 454 LEU A C 1
ATOM 3465 O O . LEU A 1 455 ? -19.051 28.509 -18.455 1.000 22.159 454 LEU A O 1
ATOM 3470 N N . SER A 1 456 ? -19.169 27.852 -20.611 1.000 22.368 455 SER A N 1
ATOM 3471 C CA . SER A 1 456 ? -20.400 28.610 -20.816 1.000 24.624 455 SER A CA 1
ATOM 3472 C C . SER A 1 456 ? -21.570 27.954 -20.093 1.000 23.659 455 SER A C 1
ATOM 3473 O O . SER A 1 456 ? -22.435 28.632 -19.565 1.000 23.976 455 SER A O 1
ATOM 3476 N N . SER A 1 457 ? -21.584 26.630 -20.011 1.000 21.109 456 SER A N 1
ATOM 3477 C CA . SER A 1 457 ? -22.645 25.928 -19.327 1.000 23.251 456 SER A CA 1
ATOM 3478 C C . SER A 1 457 ? -22.457 26.069 -17.821 1.000 24.436 456 SER A C 1
ATOM 3479 O O . SER A 1 457 ? -21.340 25.913 -17.315 1.000 21.349 456 SER A O 1
ATOM 3482 N N . GLU A 1 458 ? -23.569 26.350 -17.119 1.000 23.232 457 GLU A N 1
ATOM 3483 C CA . GLU A 1 458 ? -23.559 26.333 -15.658 1.000 26.816 457 GLU A CA 1
ATOM 3484 C C . GLU A 1 458 ? -23.147 24.963 -15.113 1.000 22.794 457 GLU A C 1
ATOM 3485 O O . GLU A 1 458 ? -22.588 24.881 -14.020 1.000 20.558 457 GLU A O 1
ATOM 3491 N N . PHE A 1 459 ? -23.402 23.886 -15.866 1.000 20.831 458 PHE A N 1
ATOM 3492 C CA . PHE A 1 459 ? -23.019 22.551 -15.439 1.000 18.935 458 PHE A CA 1
ATOM 3493 C C . PHE A 1 459 ? -21.491 22.527 -15.315 1.000 18.958 458 PHE A C 1
ATOM 3494 O O . PHE A 1 459 ? -20.963 22.048 -14.321 1.000 21.188 458 PHE A O 1
ATOM 3502 N N . ASP A 1 460 ? -20.799 23.115 -16.296 1.000 17.850 459 ASP A N 1
ATOM 3503 C CA . ASP A 1 460 ? -19.340 23.041 -16.360 1.000 17.977 459 ASP A CA 1
ATOM 3504 C C . ASP A 1 460 ? -18.735 23.941 -15.282 1.000 19.566 459 ASP A C 1
ATOM 3505 O O . ASP A 1 460 ? -17.750 23.582 -14.679 1.000 19.421 459 ASP A O 1
ATOM 3510 N N . GLN A 1 461 ? -19.347 25.104 -15.045 1.000 19.242 460 GLN A N 1
ATOM 3511 C CA . GLN A 1 461 ? -18.900 26.014 -14.003 1.000 20.609 460 GLN A CA 1
ATOM 3512 C C . GLN A 1 461 ? -18.990 25.336 -12.643 1.000 21.558 460 GLN A C 1
ATOM 3513 O O . GLN A 1 461 ? -18.044 25.346 -11.877 1.000 21.035 460 GLN A O 1
ATOM 3519 N N . HIS A 1 462 ? -20.157 24.760 -12.341 1.000 21.600 461 HIS A N 1
ATOM 3520 C CA . HIS A 1 462 ? -20.373 24.080 -11.080 1.000 23.719 461 HIS A CA 1
ATOM 3521 C C . HIS A 1 462 ? -19.348 22.955 -10.906 1.000 21.490 461 HIS A C 1
ATOM 3522 O O . HIS A 1 462 ? -18.803 22.764 -9.826 1.000 22.028 461 HIS A O 1
ATOM 3529 N N . THR A 1 463 ? -19.135 22.169 -11.962 1.000 19.501 462 THR A N 1
ATOM 3530 C CA . THR A 1 463 ? -18.374 20.948 -11.862 1.000 18.924 462 THR A CA 1
ATOM 3531 C C . THR A 1 463 ? -16.894 21.276 -11.702 1.000 19.196 462 THR A C 1
ATOM 3532 O O . THR A 1 463 ? -16.223 20.574 -10.961 1.000 19.232 462 THR A O 1
ATOM 3536 N N . ILE A 1 464 ? -16.391 22.343 -12.354 1.000 18.462 463 ILE A N 1
ATOM 3537 C CA . ILE A 1 464 ? -14.958 22.589 -12.264 1.000 18.484 463 ILE A CA 1
ATOM 3538 C C . ILE A 1 464 ? -14.642 23.158 -10.875 1.000 19.238 463 ILE A C 1
ATOM 3539 O O . ILE A 1 464 ? -13.610 22.801 -10.287 1.000 19.216 463 ILE A O 1
ATOM 3544 N N . ILE A 1 465 ? -15.599 23.889 -10.296 1.000 19.070 464 ILE A N 1
ATOM 3545 C CA . ILE A 1 465 ? -15.397 24.424 -8.951 1.000 20.338 464 ILE A CA 1
ATOM 3546 C C . ILE A 1 465 ? -15.454 23.275 -7.951 1.000 19.906 464 ILE A C 1
ATOM 3547 O O . ILE A 1 465 ? -14.640 23.219 -7.039 1.000 21.712 464 ILE A O 1
ATOM 3552 N N . HIS A 1 466 ? -16.428 22.373 -8.121 1.000 21.771 465 HIS A N 1
ATOM 3553 C CA . HIS A 1 466 ? -16.507 21.199 -7.279 1.000 20.711 465 HIS A CA 1
ATOM 3554 C C . HIS A 1 466 ? -15.192 20.418 -7.368 1.000 21.295 465 HIS A C 1
ATOM 3555 O O . HIS A 1 466 ? -14.680 19.905 -6.387 1.000 19.228 465 HIS A O 1
ATOM 3562 N N . ALA A 1 467 ? -14.633 20.319 -8.566 1.000 18.566 466 ALA A N 1
ATOM 3563 C CA . ALA A 1 467 ? -13.407 19.564 -8.762 1.000 17.842 466 ALA A CA 1
ATOM 3564 C C . ALA A 1 467 ? -12.229 20.216 -8.012 1.000 17.991 466 ALA A C 1
ATOM 3565 O O . ALA A 1 467 ? -11.384 19.531 -7.448 1.000 19.702 466 ALA A O 1
ATOM 3567 N N . ALA A 1 468 ? -12.180 21.542 -7.957 1.000 19.143 467 ALA A N 1
ATOM 3568 C CA . ALA A 1 468 ? -11.150 22.216 -7.172 1.000 20.264 467 ALA A CA 1
ATOM 3569 C C . ALA A 1 468 ? -11.267 21.875 -5.679 1.000 18.705 467 ALA A C 1
ATOM 3570 O O . ALA A 1 468 ? -10.263 21.622 -5.008 1.000 18.762 467 ALA A O 1
ATOM 3572 N N . ARG A 1 469 ? -12.495 21.779 -5.177 1.000 19.338 468 ARG A N 1
ATOM 3573 C CA . ARG A 1 469 ? -12.714 21.405 -3.780 1.000 18.530 468 ARG A CA 1
ATOM 3574 C C . ARG A 1 469 ? -12.282 19.961 -3.558 1.000 18.731 468 ARG A C 1
ATOM 3575 O O . ARG A 1 469 ? -11.667 19.608 -2.557 1.000 21.539 468 ARG A O 1
ATOM 3583 N N . LEU A 1 470 ? -12.537 19.105 -4.524 1.000 18.533 469 LEU A N 1
ATOM 3584 C CA . LEU A 1 470 ? -12.133 17.717 -4.397 1.000 18.967 469 LEU A CA 1
ATOM 3585 C C . LEU A 1 470 ? -10.607 17.604 -4.367 1.000 20.021 469 LEU A C 1
ATOM 3586 O O . LEU A 1 470 ? -10.057 16.778 -3.648 1.000 18.886 469 LEU A O 1
ATOM 3591 N N . ALA A 1 471 ? -9.928 18.398 -5.195 1.000 18.253 470 ALA A N 1
ATOM 3592 C CA . ALA A 1 471 ? -8.479 18.395 -5.199 1.000 20.435 470 ALA A CA 1
ATOM 3593 C C . ALA A 1 471 ? -7.959 18.742 -3.806 1.000 21.024 470 ALA A C 1
ATOM 3594 O O . ALA A 1 471 ? -6.994 18.135 -3.344 1.000 23.134 470 ALA A O 1
ATOM 3596 N N . ARG A 1 472 ? -8.529 19.787 -3.203 1.000 19.743 471 ARG A N 1
ATOM 3597 C CA . ARG A 1 472 ? -8.085 20.218 -1.884 1.000 20.032 471 ARG A CA 1
ATOM 3598 C C . ARG A 1 472 ? -8.400 19.133 -0.854 1.000 20.003 471 ARG A C 1
ATOM 3599 O O . ARG A 1 472 ? -7.577 18.870 -0.005 1.000 20.533 471 ARG A O 1
ATOM 3607 N N . GLN A 1 473 ? -9.577 18.485 -0.943 1.000 22.245 472 GLN A N 1
ATOM 3608 C CA . GLN A 1 473 ? -9.902 17.387 -0.025 1.000 21.013 472 GLN A CA 1
ATOM 3609 C C . GLN A 1 473 ? -8.961 16.197 -0.232 1.000 19.982 472 GLN A C 1
ATOM 3610 O O . GLN A 1 473 ? -8.584 15.514 0.710 1.000 19.660 472 GLN A O 1
ATOM 3616 N N . PHE A 1 474 ? -8.643 15.863 -1.484 1.000 17.683 473 PHE A N 1
ATOM 3617 C CA . PHE A 1 474 ? -7.786 14.721 -1.753 1.000 19.219 473 PHE A CA 1
ATOM 3618 C C . PHE A 1 474 ? -6.455 14.851 -1.013 1.000 20.285 473 PHE A C 1
ATOM 3619 O O . PHE A 1 474 ? -5.962 13.891 -0.432 1.000 22.019 473 PHE A O 1
ATOM 3627 N N . VAL A 1 475 ? -5.854 16.044 -1.018 1.000 18.649 474 VAL A N 1
ATOM 3628 C CA . VAL A 1 475 ? -4.535 16.166 -0.447 1.000 19.881 474 VAL A CA 1
ATOM 3629 C C . VAL A 1 475 ? -4.605 16.498 1.050 1.000 20.370 474 VAL A C 1
ATOM 3630 O O . VAL A 1 475 ? -3.594 16.918 1.601 1.000 21.516 474 VAL A O 1
ATOM 3634 N N . SER A 1 476 ? -5.775 16.369 1.671 1.000 22.700 475 SER A N 1
ATOM 3635 C CA . SER A 1 476 ? -5.903 16.675 3.099 1.000 25.894 475 SER A CA 1
ATOM 3636 C C . SER A 1 476 ? -5.781 15.409 3.944 1.000 26.007 475 SER A C 1
ATOM 3637 O O . SER A 1 476 ? -5.789 15.492 5.167 1.000 24.588 475 SER A O 1
ATOM 3640 N N . SER A 1 477 ? -5.693 14.227 3.332 1.000 24.908 476 SER A N 1
ATOM 3641 C CA . SER A 1 477 ? -5.595 13.001 4.111 1.000 26.307 476 SER A CA 1
ATOM 3642 C C . SER A 1 477 ? -4.168 12.819 4.615 1.000 24.648 476 SER A C 1
ATOM 3643 O O . SER A 1 477 ? -3.219 13.478 4.175 1.000 21.396 476 SER A O 1
ATOM 3646 N N . SER A 1 478 ? -4.003 11.922 5.592 1.000 26.035 477 SER A N 1
ATOM 3647 C CA . SER A 1 478 ? -2.740 11.850 6.309 1.000 28.865 477 SER A CA 1
ATOM 3648 C C . SER A 1 478 ? -1.551 11.462 5.418 1.000 25.082 477 SER A C 1
ATOM 3649 O O . SER A 1 478 ? -0.459 11.989 5.619 1.000 24.266 477 SER A O 1
ATOM 3652 N N . PRO A 1 479 ? -1.637 10.613 4.366 1.000 25.892 478 PRO A N 1
ATOM 3653 C CA . PRO A 1 479 ? -0.466 10.375 3.523 1.000 23.154 478 PRO A CA 1
ATOM 3654 C C . PRO A 1 479 ? 0.066 11.625 2.824 1.000 23.601 478 PRO A C 1
ATOM 3655 O O . PRO A 1 479 ? 1.239 11.685 2.434 1.000 25.41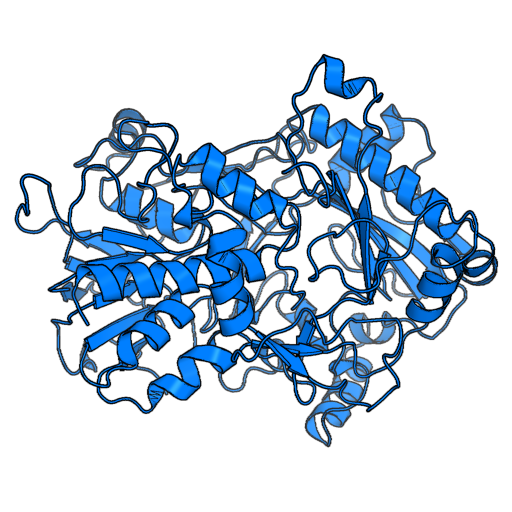8 478 PRO A O 1
ATOM 3659 N N . TRP A 1 480 ? -0.794 12.644 2.677 1.000 20.658 479 TRP A N 1
ATOM 3660 C CA . TRP A 1 480 ? -0.378 13.896 2.064 1.000 22.934 479 TRP A CA 1
ATOM 3661 C C . TRP A 1 480 ? 0.046 14.939 3.103 1.000 27.588 479 TRP A C 1
ATOM 3662 O O . TRP A 1 480 ? 0.572 15.974 2.723 1.000 29.531 479 TRP A O 1
ATOM 3673 N N . ALA A 1 481 ? -0.106 14.648 4.404 1.000 29.128 480 ALA A N 1
ATOM 3674 C CA . ALA A 1 481 ? -0.028 15.689 5.432 1.000 34.061 480 ALA A CA 1
ATOM 3675 C C . ALA A 1 481 ? 1.384 16.256 5.563 1.000 34.992 480 ALA A C 1
ATOM 3676 O O . ALA A 1 481 ? 1.543 17.451 5.807 1.000 38.573 480 ALA A O 1
ATOM 3678 N N . ASP A 1 482 ? 2.407 15.413 5.426 1.000 32.681 481 ASP A N 1
ATOM 3679 C CA . ASP A 1 482 ? 3.769 15.900 5.571 1.000 35.937 481 ASP A CA 1
ATOM 3680 C C . ASP A 1 482 ? 4.285 16.490 4.260 1.000 36.754 481 ASP A C 1
ATOM 3681 O O . ASP A 1 482 ? 5.280 17.197 4.297 1.000 37.905 481 ASP A O 1
ATOM 3686 N N . PHE A 1 483 ? 3.586 16.251 3.134 1.000 27.336 482 PHE A N 1
ATOM 3687 C CA . PHE A 1 483 ? 4.105 16.585 1.812 1.000 23.612 482 PHE A CA 1
ATOM 3688 C C . PHE A 1 483 ? 3.576 17.936 1.344 1.000 24.687 482 PHE A C 1
ATOM 3689 O O . PHE A 1 483 ? 4.336 18.783 0.881 1.000 23.340 482 PHE A O 1
ATOM 3697 N N . VAL A 1 484 ? 2.250 18.106 1.393 1.000 23.220 483 VAL A N 1
ATOM 3698 C CA . VAL A 1 484 ? 1.632 19.344 0.988 1.000 25.978 483 VAL A CA 1
ATOM 3699 C C . VAL A 1 484 ? 1.762 20.343 2.121 1.000 27.688 483 VAL A C 1
ATOM 3700 O O . VAL A 1 484 ? 1.332 20.057 3.238 1.000 30.280 483 VAL A O 1
ATOM 3704 N N . GLU A 1 485 ? 2.286 21.518 1.793 1.000 27.210 484 GLU A N 1
ATOM 3705 C CA . GLU A 1 485 ? 2.514 22.576 2.771 1.000 30.984 484 GLU A CA 1
ATOM 3706 C C . GLU A 1 485 ? 1.504 23.704 2.669 1.000 32.664 484 GLU A C 1
ATOM 3707 O O . GLU A 1 485 ? 1.119 24.266 3.684 1.000 36.103 484 GLU A O 1
ATOM 3713 N N . SER A 1 486 ? 1.140 24.115 1.457 1.000 27.166 485 SER A N 1
ATOM 3714 C CA . SER A 1 486 ? 0.162 25.182 1.308 1.000 27.933 485 SER A CA 1
ATOM 3715 C C . SER A 1 486 ? -0.291 25.245 -0.144 1.000 26.053 485 SER A C 1
ATOM 3716 O O . SER A 1 486 ? 0.329 24.637 -1.007 1.000 24.816 485 SER A O 1
ATOM 3719 N N . ARG A 1 487 ? -1.362 25.995 -0.369 1.000 25.063 486 ARG A N 1
ATOM 3720 C CA . ARG A 1 487 ? -1.898 26.242 -1.697 1.000 24.743 486 ARG A CA 1
ATOM 3721 C C . ARG A 1 487 ? -1.296 27.528 -2.225 1.000 25.510 486 ARG A C 1
ATOM 3722 O O . ARG A 1 487 ? -0.935 28.408 -1.445 1.000 22.920 486 ARG A O 1
ATOM 3730 N N . THR A 1 488 ? -1.218 27.652 -3.545 1.000 22.791 487 THR A N 1
ATOM 3731 C CA . THR A 1 488 ? -0.727 28.880 -4.136 1.000 23.866 487 THR A CA 1
ATOM 3732 C C . THR A 1 488 ? -1.236 28.956 -5.579 1.000 22.720 487 THR A C 1
ATOM 3733 O O . THR A 1 488 ? -1.899 28.042 -6.037 1.000 22.986 487 THR A O 1
ATOM 3737 N N . GLY A 1 489 ? -0.959 30.055 -6.285 1.000 22.128 488 GLY A N 1
ATOM 3738 C CA . GLY A 1 489 ? -1.482 30.250 -7.632 1.000 21.037 488 GLY A CA 1
ATOM 3739 C C . GLY A 1 489 ? -2.908 30.784 -7.583 1.000 19.218 488 GLY A C 1
ATOM 3740 O O . GLY A 1 489 ? -3.485 30.954 -6.530 1.000 19.697 488 GLY A O 1
ATOM 3741 N N . ILE A 1 490 ? -3.470 31.055 -8.751 1.000 19.903 489 ILE A N 1
ATOM 3742 C CA . ILE A 1 490 ? -4.754 31.723 -8.852 1.000 20.694 489 ILE A CA 1
ATOM 3743 C C . ILE A 1 490 ? -5.825 31.008 -8.020 1.000 20.758 489 ILE A C 1
ATOM 3744 O O . ILE A 1 490 ? -6.509 31.630 -7.196 1.000 21.224 489 ILE A O 1
ATOM 3749 N N . ILE A 1 491 ? -6.039 29.717 -8.289 1.000 19.175 490 ILE A N 1
ATOM 3750 C CA . ILE A 1 491 ? -7.100 29.004 -7.596 1.000 18.908 490 ILE A CA 1
ATOM 3751 C C . ILE A 1 491 ? -6.697 28.803 -6.139 1.000 19.996 490 ILE A C 1
ATOM 3752 O O . ILE A 1 491 ? -7.470 29.086 -5.220 1.000 20.279 490 ILE A O 1
ATOM 3757 N N . GLY A 1 492 ? -5.485 28.287 -5.928 1.000 22.691 491 GLY A N 1
ATOM 3758 C CA . GLY A 1 492 ? -5.050 27.949 -4.584 1.000 21.339 491 GLY A CA 1
ATOM 3759 C C . GLY A 1 492 ? -5.097 29.136 -3.624 1.000 23.093 491 GLY A C 1
ATOM 3760 O O . GLY A 1 492 ? -5.353 28.957 -2.424 1.000 23.802 491 GLY A O 1
ATOM 3761 N N . ASP A 1 493 ? -4.792 30.350 -4.108 1.000 22.055 492 ASP A N 1
ATOM 3762 C CA . ASP A 1 493 ? -4.842 31.522 -3.226 1.000 21.801 492 ASP A CA 1
ATOM 3763 C C . ASP A 1 493 ? -6.278 31.924 -2.883 1.000 23.345 492 ASP A C 1
ATOM 3764 O O . ASP A 1 493 ? -6.498 32.827 -2.088 1.000 23.239 492 ASP A O 1
ATOM 3769 N N . THR A 1 494 ? -7.263 31.348 -3.547 1.000 22.216 493 THR A N 1
ATOM 3770 C CA . THR A 1 494 ? -8.654 31.752 -3.374 1.000 22.377 493 THR A CA 1
ATOM 3771 C C . THR A 1 494 ? -9.258 30.953 -2.223 1.000 23.224 493 THR A C 1
ATOM 3772 O O . THR A 1 494 ? -9.027 29.751 -2.097 1.000 22.074 493 THR A O 1
ATOM 3776 N N . ASP A 1 495 ? -10.079 31.610 -1.406 1.000 25.030 494 ASP A N 1
ATOM 3777 C CA . ASP A 1 495 ? -10.778 30.916 -0.331 1.000 27.284 494 ASP A CA 1
ATOM 3778 C C . ASP A 1 495 ? -11.862 30.013 -0.925 1.000 26.790 494 ASP A C 1
ATOM 3779 O O . ASP A 1 495 ? -12.026 29.928 -2.131 1.000 27.693 494 ASP A O 1
ATOM 3784 N N . ASP A 1 496 ? -12.628 29.337 -0.072 1.000 25.732 495 ASP A N 1
ATOM 3785 C CA . ASP A 1 496 ? -13.498 28.257 -0.488 1.000 26.819 495 ASP A CA 1
ATOM 3786 C C . ASP A 1 496 ? -14.857 28.744 -1.005 1.000 26.843 495 ASP A C 1
ATOM 3787 O O . ASP A 1 496 ? -15.682 27.941 -1.430 1.000 27.664 495 ASP A O 1
ATOM 3792 N N . ASP A 1 497 ? -15.134 30.039 -0.922 1.000 24.329 496 ASP A N 1
ATOM 3793 C CA . ASP A 1 497 ? -16.456 30.537 -1.253 1.000 25.963 496 ASP A CA 1
ATOM 3794 C C . ASP A 1 497 ? -16.714 30.366 -2.753 1.000 26.521 496 ASP A C 1
ATOM 3795 O O . ASP A 1 497 ? -15.852 30.683 -3.543 1.000 25.385 496 ASP A O 1
ATOM 3800 N N . GLU A 1 498 ? -17.902 29.858 -3.115 1.000 23.986 497 GLU A N 1
ATOM 3801 C CA . GLU A 1 498 ? -18.297 29.585 -4.492 1.000 24.226 497 GLU A CA 1
ATOM 3802 C C . GLU A 1 498 ? -18.077 30.777 -5.434 1.000 26.187 497 GLU A C 1
ATOM 3803 O O . GLU A 1 498 ? -17.555 30.578 -6.526 1.000 26.720 497 GLU A O 1
ATOM 3809 N N . ALA A 1 499 ? -18.551 31.996 -5.089 1.000 26.243 498 ALA A N 1
ATOM 3810 C CA . ALA A 1 499 ? -18.410 33.133 -6.000 1.000 27.901 498 ALA A CA 1
ATOM 3811 C C . ALA A 1 499 ? -16.927 33.467 -6.195 1.000 27.255 498 ALA A C 1
ATOM 3812 O O . ALA A 1 499 ? -16.494 33.808 -7.295 1.000 25.344 498 ALA A O 1
ATOM 3814 N N . ASP A 1 500 ? -16.150 33.385 -5.112 1.000 25.756 499 ASP A N 1
ATOM 3815 C CA . ASP A 1 500 ? -14.713 33.636 -5.163 1.000 23.958 499 ASP A CA 1
ATOM 3816 C C . ASP A 1 500 ? -14.043 32.621 -6.093 1.000 24.190 499 ASP A C 1
ATOM 3817 O O . ASP A 1 500 ? -13.228 32.991 -6.935 1.000 24.777 499 ASP A O 1
ATOM 3822 N N . LEU A 1 501 ? -14.416 31.340 -5.966 1.000 22.296 500 LEU A N 1
ATOM 3823 C CA . LEU A 1 501 ? -13.782 30.315 -6.768 1.000 20.295 500 LEU A CA 1
ATOM 3824 C C . LEU A 1 501 ? -14.189 30.457 -8.231 1.000 21.305 500 LEU A C 1
ATOM 3825 O O . LEU A 1 501 ? -13.392 30.145 -9.112 1.000 21.241 500 LEU A O 1
ATOM 3830 N N . LEU A 1 502 ? -15.436 30.862 -8.489 1.000 20.839 501 LEU A N 1
ATOM 3831 C CA . LEU A 1 502 ? -15.903 31.028 -9.854 1.000 20.986 501 LEU A CA 1
ATOM 3832 C C . LEU A 1 502 ? -15.116 32.155 -10.506 1.000 21.420 501 LEU A C 1
ATOM 3833 O O . LEU A 1 502 ? -14.682 32.037 -11.646 1.000 21.500 501 LEU A O 1
ATOM 3838 N N . ALA A 1 503 ? -14.955 33.265 -9.788 1.000 20.393 502 ALA A N 1
ATOM 3839 C CA . ALA A 1 503 ? -14.233 34.411 -10.315 1.000 21.871 502 ALA A CA 1
ATOM 3840 C C . ALA A 1 503 ? -12.787 34.001 -10.616 1.000 20.757 502 ALA A C 1
ATOM 3841 O O . ALA A 1 503 ? -12.247 34.378 -11.654 1.000 21.843 502 ALA A O 1
ATOM 3843 N N . ALA A 1 504 ? -12.190 33.173 -9.752 1.000 20.592 503 ALA A N 1
ATOM 3844 C CA . ALA A 1 504 ? -10.842 32.662 -9.989 1.000 20.678 503 ALA A CA 1
ATOM 3845 C C . ALA A 1 504 ? -10.824 31.689 -11.184 1.000 20.825 503 ALA A C 1
ATOM 3846 O O . ALA A 1 504 ? -9.945 31.788 -12.031 1.000 22.277 503 ALA A O 1
ATOM 3848 N N . ALA A 1 505 ? -11.841 30.825 -11.302 1.000 21.342 504 ALA A N 1
ATOM 3849 C CA . ALA A 1 505 ? -11.935 29.867 -12.398 1.000 18.448 504 ALA A CA 1
ATOM 3850 C C . ALA A 1 505 ? -12.016 30.589 -13.739 1.000 17.855 504 ALA A C 1
ATOM 3851 O O . ALA A 1 505 ? -11.442 30.131 -14.754 1.000 19.087 504 ALA A O 1
ATOM 3853 N N . ARG A 1 506 ? -12.692 31.739 -13.780 1.000 17.611 505 ARG A N 1
ATOM 3854 C CA . ARG A 1 506 ? -12.783 32.481 -15.043 1.000 18.079 505 ARG A CA 1
ATOM 3855 C C . ARG A 1 506 ? -11.402 32.958 -15.511 1.000 19.640 505 ARG A C 1
ATOM 3856 O O . ARG A 1 506 ? -11.208 33.206 -16.709 1.000 21.428 505 ARG A O 1
ATOM 3864 N N . GLN A 1 507 ? -10.444 33.100 -14.578 1.000 19.074 506 GLN A N 1
ATOM 3865 C CA . GLN A 1 507 ? -9.085 33.540 -14.883 1.000 18.800 506 GLN A CA 1
ATOM 3866 C C . GLN A 1 507 ? -8.103 32.381 -15.044 1.000 20.812 506 GLN A C 1
ATOM 3867 O O . GLN A 1 507 ? -7.110 32.533 -15.731 1.000 21.001 506 GLN A O 1
ATOM 3873 N N . ALA A 1 508 ? -8.315 31.258 -14.344 1.000 21.493 507 ALA A N 1
ATOM 3874 C CA . ALA A 1 508 ? -7.353 30.167 -14.348 1.000 20.726 507 ALA A CA 1
ATOM 3875 C C . ALA A 1 508 ? -7.681 29.104 -15.401 1.000 20.454 507 ALA A C 1
ATOM 3876 O O . ALA A 1 508 ? -6.805 28.310 -15.741 1.000 19.470 507 ALA A O 1
ATOM 3878 N N . THR A 1 509 ? -8.925 29.051 -15.905 1.000 16.262 508 THR A N 1
ATOM 3879 C CA . THR A 1 509 ? -9.310 27.934 -16.764 1.000 17.161 508 THR A CA 1
ATOM 3880 C C . THR A 1 509 ? -8.778 28.120 -18.193 1.000 16.608 508 THR A C 1
ATOM 3881 O O . THR A 1 509 ? -8.857 29.207 -18.779 1.000 17.648 508 THR A O 1
ATOM 3885 N N . VAL A 1 510 ? -8.333 27.031 -18.793 1.000 17.332 509 VAL A N 1
ATOM 3886 C CA . VAL A 1 510 ? -7.919 27.015 -20.193 1.000 18.472 509 VAL A CA 1
ATOM 3887 C C . VAL A 1 510 ? -8.531 25.766 -20.838 1.000 20.838 509 VAL A C 1
ATOM 3888 O O . VAL A 1 510 ? -9.266 25.000 -20.193 1.000 21.105 509 VAL A O 1
ATOM 3892 N N . THR A 1 511 ? -8.214 25.562 -22.122 1.000 22.458 510 THR A N 1
ATOM 3893 C CA . THR A 1 511 ? -8.559 24.319 -22.793 1.000 21.627 510 THR A CA 1
ATOM 3894 C C . THR A 1 511 ? -7.373 23.382 -22.655 1.000 21.769 510 THR A C 1
ATOM 3895 O O . THR A 1 511 ? -6.209 23.799 -22.768 1.000 23.564 510 THR A O 1
ATOM 3899 N N . ILE A 1 512 ? -7.715 22.103 -22.517 1.000 20.475 511 ILE A N 1
ATOM 3900 C CA . ILE A 1 512 ? -6.749 21.030 -22.469 1.000 20.716 511 ILE A CA 1
ATOM 3901 C C . ILE A 1 512 ? -6.329 20.654 -23.893 1.000 18.626 511 ILE A C 1
ATOM 3902 O O . ILE A 1 512 ? -5.437 19.838 -24.069 1.000 22.875 511 ILE A O 1
ATOM 3907 N N . TRP A 1 513 ? -6.999 21.214 -24.905 1.000 19.087 512 TRP A N 1
ATOM 3908 C CA . TRP A 1 513 ? -6.718 20.924 -26.310 1.000 21.075 512 TRP A CA 1
ATOM 3909 C C . TRP A 1 513 ? -7.184 19.523 -26.749 1.000 20.769 512 TRP A C 1
ATOM 3910 O O . TRP A 1 513 ? -6.445 18.788 -27.393 1.000 19.004 512 TRP A O 1
ATOM 3921 N N . HIS A 1 514 ? -8.450 19.203 -26.456 1.000 18.976 513 HIS A N 1
ATOM 3922 C CA . HIS A 1 514 ? -9.128 18.001 -26.915 1.000 17.429 513 HIS A CA 1
ATOM 3923 C C . HIS A 1 514 ? -10.340 18.405 -27.746 1.000 18.071 513 HIS A C 1
ATOM 3924 O O . HIS A 1 514 ? -11.440 17.903 -27.528 1.000 18.323 513 HIS A O 1
ATOM 3931 N N . PRO A 1 515 ? -10.182 19.274 -28.778 1.000 19.032 514 PRO A N 1
ATOM 3932 C CA . PRO A 1 515 ? -11.325 19.647 -29.604 1.000 18.998 514 PRO A CA 1
ATOM 3933 C C . PRO A 1 515 ? -11.872 18.378 -30.285 1.000 19.170 514 PRO A C 1
ATOM 3934 O O . PRO A 1 515 ? -11.109 17.548 -30.756 1.000 19.718 514 PRO A O 1
ATOM 3938 N N . MET A 1 516 ? -13.194 18.275 -30.371 1.000 18.314 515 MET A N 1
ATOM 3939 C CA . MET A 1 516 ? -13.845 17.046 -30.797 1.000 18.928 515 MET A CA 1
ATOM 3940 C C . MET A 1 516 ? -15.224 17.343 -31.380 1.000 17.009 515 MET A C 1
ATOM 3941 O O . MET A 1 516 ? -15.819 18.382 -31.064 1.000 15.666 515 MET A O 1
ATOM 3946 N N . CYS A 1 517 ? -15.679 16.466 -32.299 1.000 17.480 516 CYS A N 1
ATOM 3947 C CA . CYS A 1 517 ? -17.091 16.289 -32.663 1.000 18.371 516 CYS A CA 1
ATOM 3948 C C . CYS A 1 517 ? -17.596 17.279 -33.716 1.000 17.940 516 CYS A C 1
ATOM 3949 O O . CYS A 1 517 ? -18.811 17.431 -33.845 1.000 18.979 516 CYS A O 1
ATOM 3952 N N . THR A 1 518 ? -16.685 17.902 -34.474 1.000 18.352 517 THR A N 1
ATOM 3953 C CA . THR A 1 518 ? -17.005 18.928 -35.454 1.000 18.466 517 THR A CA 1
ATOM 3954 C C . THR A 1 518 ? -17.428 18.387 -36.824 1.000 19.257 517 THR A C 1
ATOM 3955 O O . THR A 1 518 ? -17.752 19.181 -37.697 1.000 21.331 517 THR A O 1
ATOM 3959 N N . ALA A 1 519 ? -17.382 17.070 -37.051 1.000 17.954 518 ALA A N 1
ATOM 3960 C CA . ALA A 1 519 ? -18.030 16.488 -38.221 1.000 19.674 518 ALA A CA 1
ATOM 3961 C C . ALA A 1 519 ? -18.561 15.121 -37.826 1.000 18.257 518 ALA A C 1
ATOM 3962 O O . ALA A 1 519 ? -18.161 14.106 -38.393 1.000 20.492 518 ALA A O 1
ATOM 3964 N N . ARG A 1 520 ? -19.448 15.120 -36.829 1.000 19.208 519 ARG A N 1
ATOM 3965 C CA . ARG A 1 520 ? -19.670 13.944 -36.005 1.000 18.740 519 ARG A CA 1
ATOM 3966 C C . ARG A 1 520 ? -20.650 12.948 -36.640 1.000 20.799 519 ARG A C 1
ATOM 3967 O O . ARG A 1 520 ? -21.517 13.322 -37.436 1.000 19.273 519 ARG A O 1
ATOM 3975 N N . MET A 1 521 ? -20.528 11.675 -36.239 1.000 18.877 520 MET A N 1
ATOM 3976 C CA . MET A 1 521 ? -21.470 10.643 -36.659 1.000 22.506 520 MET A CA 1
ATOM 3977 C C . MET A 1 521 ? -22.879 10.911 -36.114 1.000 24.010 520 MET A C 1
ATOM 3978 O O . MET A 1 521 ? -23.078 11.328 -34.977 1.000 20.347 520 MET A O 1
ATOM 3983 N N . ALA A 1 522 ? -23.860 10.661 -36.971 1.000 20.535 521 ALA A N 1
ATOM 3984 C CA . ALA A 1 522 ? -25.255 10.650 -36.581 1.000 23.529 521 ALA A CA 1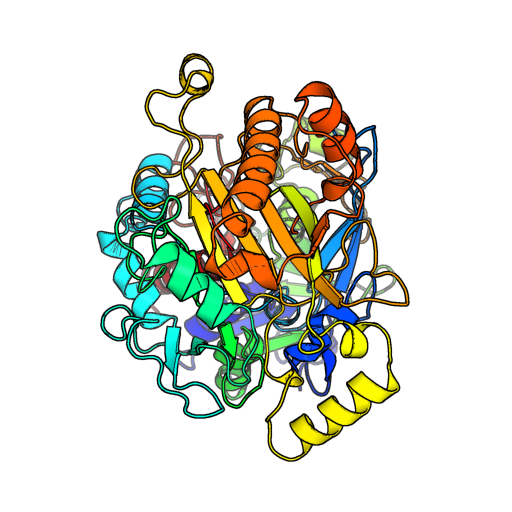
ATOM 3985 C C . ALA A 1 522 ? -26.016 9.639 -37.441 1.000 24.494 521 ALA A C 1
ATOM 3986 O O . ALA A 1 522 ? -25.580 9.301 -38.550 1.000 24.223 521 ALA A O 1
ATOM 3988 N N . PRO A 1 523 ? -27.205 9.173 -36.993 1.000 24.890 522 PRO A N 1
ATOM 3989 C CA . PRO A 1 523 ? -28.032 8.263 -37.805 1.000 25.166 522 PRO A CA 1
ATOM 3990 C C . PRO A 1 523 ? -28.327 8.771 -39.217 1.000 24.976 522 PRO A C 1
ATOM 3991 O O . PRO A 1 523 ? -28.437 9.965 -39.428 1.000 25.253 522 PRO A O 1
ATOM 3995 N N . LYS A 1 524 ? -28.461 7.865 -40.194 1.000 27.399 523 LYS A N 1
ATOM 3996 C CA . LYS A 1 524 ? -28.956 8.255 -41.506 1.000 31.199 523 LYS A CA 1
ATOM 3997 C C . LYS A 1 524 ? -30.253 9.044 -41.328 1.000 30.238 523 LYS A C 1
ATOM 3998 O O . LYS A 1 524 ? -31.089 8.656 -40.528 1.000 29.065 523 LYS A O 1
ATOM 4004 N N . GLY A 1 525 ? -30.365 10.189 -42.020 1.000 32.766 524 GLY A N 1
ATOM 4005 C CA . GLY A 1 525 ? -31.572 10.994 -41.994 1.000 33.890 524 GLY A CA 1
ATOM 4006 C C . GLY A 1 525 ? -31.537 12.076 -40.922 1.000 37.852 524 GLY A C 1
ATOM 4007 O O . GLY A 1 525 ? -32.405 12.938 -40.903 1.000 38.941 524 GLY A O 1
ATOM 4008 N N . SER A 1 526 ? -30.559 12.023 -40.007 1.000 35.463 525 SER A N 1
ATOM 4009 C CA . SER A 1 526 ? -30.423 13.056 -38.998 1.000 31.322 525 SER A CA 1
ATOM 4010 C C . SER A 1 526 ? -29.457 14.126 -39.504 1.000 34.404 525 SER A C 1
ATOM 4011 O O . SER A 1 526 ? -28.459 13.788 -40.137 1.000 33.349 525 SER A O 1
ATOM 4014 N N . THR A 1 527 ? -29.725 15.407 -39.198 1.000 29.595 526 THR A N 1
ATOM 4015 C CA . THR A 1 527 ? -28.744 16.450 -39.479 1.000 32.285 526 THR A CA 1
ATOM 4016 C C . THR A 1 527 ? -28.004 16.848 -38.196 1.000 30.294 526 THR A C 1
ATOM 4017 O O . THR A 1 527 ? -27.275 17.831 -38.197 1.000 30.890 526 THR A O 1
ATOM 4021 N N . ASP A 1 528 ? -28.121 16.033 -37.139 1.000 26.895 527 ASP A N 1
ATOM 4022 C CA . ASP A 1 528 ? -27.419 16.272 -35.890 1.000 29.646 527 ASP A CA 1
ATOM 4023 C C . ASP A 1 528 ? -25.915 16.020 -36.034 1.000 26.516 527 ASP A C 1
ATOM 4024 O O . ASP A 1 528 ? -25.141 16.390 -35.151 1.000 27.813 527 ASP A O 1
ATOM 4029 N N . GLY A 1 529 ? -25.495 15.417 -37.146 1.000 22.592 528 GLY A N 1
ATOM 4030 C CA . GLY A 1 529 ? -24.084 15.176 -37.394 1.000 22.507 528 GLY A CA 1
ATOM 4031 C C . GLY A 1 529 ? -23.792 15.299 -38.884 1.000 23.432 528 GLY A C 1
ATOM 4032 O O . GLY A 1 529 ? -24.717 15.528 -39.669 1.000 22.167 528 GLY A O 1
ATOM 4033 N N . ALA A 1 530 ? -22.506 15.269 -39.245 1.000 20.243 529 ALA A N 1
ATOM 4034 C CA . ALA A 1 530 ? -22.117 15.524 -40.623 1.000 20.526 529 ALA A CA 1
ATOM 4035 C C . ALA A 1 530 ? -21.904 14.233 -41.414 1.000 19.497 529 ALA A C 1
ATOM 4036 O O . ALA A 1 530 ? -21.810 14.266 -42.658 1.000 20.382 529 ALA A O 1
ATOM 4038 N N . ILE A 1 531 ? -21.717 13.138 -40.687 1.000 19.079 530 ILE A N 1
ATOM 4039 C CA . ILE A 1 531 ? -21.373 11.867 -41.299 1.000 20.594 530 ILE A CA 1
ATOM 4040 C C . ILE A 1 531 ? -22.286 10.770 -40.759 1.000 19.885 530 ILE A C 1
ATOM 4041 O O . ILE A 1 531 ? -22.802 10.859 -39.655 1.000 21.062 530 ILE A O 1
ATOM 4046 N N . ASP A 1 532 ? -22.433 9.698 -41.530 1.000 19.591 531 ASP A N 1
ATOM 4047 C CA . ASP A 1 532 ? -23.241 8.567 -41.146 1.000 21.919 531 ASP A CA 1
ATOM 4048 C C . ASP A 1 532 ? -22.466 7.665 -40.186 1.000 22.674 531 ASP A C 1
ATOM 4049 O O . ASP A 1 532 ? -21.276 7.852 -39.955 1.000 20.479 531 ASP A O 1
ATOM 4054 N N . PRO A 1 533 ? -23.127 6.656 -39.591 1.000 22.157 532 PRO A N 1
ATOM 4055 C CA . PRO A 1 533 ? -22.450 5.754 -38.656 1.000 20.739 532 PRO A CA 1
ATOM 4056 C C . PRO A 1 533 ? -21.326 4.918 -39.246 1.000 20.659 532 PRO A C 1
ATOM 4057 O O . PRO A 1 533 ? -20.598 4.268 -38.505 1.000 20.939 532 PRO A O 1
ATOM 4061 N N . ASP A 1 534 ? -21.225 4.901 -40.580 1.000 20.733 533 ASP A N 1
ATOM 4062 C CA . ASP A 1 534 ? -20.114 4.253 -41.252 1.000 22.610 533 ASP A CA 1
ATOM 4063 C C . ASP A 1 534 ? -18.973 5.231 -41.563 1.000 20.532 533 ASP A C 1
ATOM 4064 O O . ASP A 1 534 ? -18.020 4.829 -42.239 1.000 22.410 533 ASP A O 1
ATOM 4069 N N . LEU A 1 535 ? -19.087 6.482 -41.086 1.000 19.966 534 LEU A N 1
ATOM 4070 C CA . LEU A 1 535 ? -18.094 7.553 -41.180 1.000 17.387 534 LEU A CA 1
ATOM 4071 C C . LEU A 1 535 ? -18.116 8.264 -42.530 1.000 17.197 534 LEU A C 1
ATOM 4072 O O . LEU A 1 535 ? -17.276 9.140 -42.773 1.000 16.640 534 LEU A O 1
ATOM 4077 N N . LEU A 1 536 ? -19.033 7.873 -43.419 1.000 18.030 535 LEU A N 1
ATOM 4078 C CA . LEU A 1 536 ? -19.111 8.522 -44.716 1.000 19.782 535 LEU A CA 1
ATOM 4079 C C . LEU A 1 536 ? -19.929 9.814 -44.619 1.000 19.726 535 LEU A C 1
ATOM 4080 O O . LEU A 1 536 ? -21.012 9.854 -44.034 1.000 20.915 535 LEU A O 1
ATOM 4085 N N . VAL A 1 537 ? -19.398 10.867 -45.251 1.000 20.762 536 VAL A N 1
ATOM 4086 C CA . VAL A 1 537 ? -20.009 12.182 -45.202 1.000 20.993 536 VAL A CA 1
ATOM 4087 C C . VAL A 1 537 ? -21.412 12.128 -45.819 1.000 22.145 536 VAL A C 1
ATOM 4088 O O . VAL A 1 537 ? -21.605 11.577 -46.897 1.000 21.763 536 VAL A O 1
ATOM 4092 N N . LYS A 1 538 ? -22.352 12.791 -45.145 1.000 19.521 537 LYS A N 1
ATOM 4093 C CA . LYS A 1 538 ? -23.735 12.849 -45.584 1.000 22.382 537 LYS A CA 1
ATOM 4094 C C . LYS A 1 538 ? -23.844 13.715 -46.825 1.000 23.372 537 LYS A C 1
ATOM 4095 O O . LYS A 1 538 ? -23.224 14.763 -46.891 1.000 23.536 537 LYS A O 1
ATOM 4101 N N . GLY A 1 539 ? -24.533 13.178 -47.840 1.000 26.442 538 GLY A N 1
ATOM 4102 C CA . GLY A 1 539 ? -24.787 13.927 -49.061 1.000 27.463 538 GLY A CA 1
ATOM 4103 C C . GLY A 1 539 ? -23.707 13.752 -50.119 1.000 25.261 538 GLY A C 1
ATOM 4104 O O . GLY A 1 539 ? -23.836 14.340 -51.194 1.000 26.761 538 GLY A O 1
ATOM 4105 N N . VAL A 1 540 ? -22.681 12.938 -49.830 1.000 25.230 539 VAL A N 1
ATOM 4106 C CA . VAL A 1 540 ? -21.499 12.785 -50.660 1.000 25.102 539 VAL A CA 1
ATOM 4107 C C . VAL A 1 540 ? -21.200 11.296 -50.865 1.000 25.236 539 VAL A C 1
ATOM 4108 O O . VAL A 1 540 ? -21.431 10.468 -49.995 1.000 25.859 539 VAL A O 1
ATOM 4112 N N . SER A 1 541 ? -20.675 10.954 -52.033 1.000 23.988 540 SER A N 1
ATOM 4113 C CA . SER A 1 541 ? -20.141 9.624 -52.271 1.000 24.561 540 SER A CA 1
ATOM 4114 C C . SER A 1 541 ? -18.602 9.664 -52.243 1.000 21.210 540 SER A C 1
ATOM 4115 O O . SER A 1 541 ? -17.987 10.576 -52.787 1.000 24.685 540 SER A O 1
ATOM 4118 N N . GLY A 1 542 ? -17.962 8.674 -51.599 1.000 21.095 541 GLY A N 1
ATOM 4119 C CA . GLY A 1 542 ? -16.512 8.500 -51.703 1.000 22.721 541 GLY A CA 1
ATOM 4120 C C . GLY A 1 542 ? -15.675 9.328 -50.715 1.000 21.544 541 GLY A C 1
ATOM 4121 O O . GLY A 1 542 ? -14.459 9.439 -50.892 1.000 23.372 541 GLY A O 1
ATOM 4122 N N . LEU A 1 543 ? -16.290 9.864 -49.658 1.000 20.784 542 LEU A N 1
ATOM 4123 C CA . LEU A 1 543 ? -15.595 10.733 -48.723 1.000 19.798 542 LEU A CA 1
ATOM 4124 C C . LEU A 1 543 ? -15.886 10.279 -47.301 1.000 17.752 542 LEU A C 1
ATOM 4125 O O . LEU A 1 543 ? -17.031 10.218 -46.894 1.000 18.957 542 LEU A O 1
ATOM 4130 N N . ARG A 1 544 ? -14.849 9.996 -46.549 1.000 18.612 543 ARG A N 1
ATOM 4131 C CA . ARG A 1 544 ? -15.013 9.446 -45.210 1.000 19.622 543 ARG A CA 1
ATOM 4132 C C . ARG A 1 544 ? -14.196 10.320 -44.264 1.000 19.189 543 ARG A C 1
ATOM 4133 O O . ARG A 1 544 ? -13.197 10.908 -44.665 1.000 19.981 543 ARG A O 1
ATOM 4141 N N . VAL A 1 545 ? -14.652 10.446 -43.015 1.000 18.721 544 VAL A N 1
ATOM 4142 C CA . VAL A 1 545 ? -13.975 11.235 -42.014 1.000 19.091 544 VAL A CA 1
ATOM 4143 C C . VAL A 1 545 ? -13.573 10.266 -40.901 1.000 16.585 544 VAL A C 1
ATOM 4144 O O . VAL A 1 545 ? -14.431 9.619 -40.315 1.000 18.379 544 VAL A O 1
ATOM 4148 N N . ILE A 1 546 ? -12.274 10.157 -40.663 1.000 17.529 545 ILE A N 1
ATOM 4149 C CA . ILE A 1 546 ? -11.758 9.326 -39.594 1.000 18.428 545 ILE A CA 1
ATOM 4150 C C . ILE A 1 546 ? -10.741 10.138 -38.786 1.000 18.975 545 ILE A C 1
ATOM 4151 O O . ILE A 1 546 ? -9.563 10.200 -39.131 1.000 18.544 545 ILE A O 1
ATOM 4156 N N . ASP A 1 547 ? -11.199 10.666 -37.646 1.000 19.924 546 ASP A N 1
ATOM 4157 C CA . ASP A 1 547 ? -10.392 11.495 -36.760 1.000 17.899 546 ASP A CA 1
ATOM 4158 C C . ASP A 1 547 ? -11.322 11.950 -35.642 1.000 17.851 546 ASP A C 1
ATOM 4159 O O . ASP A 1 547 ? -12.490 11.505 -35.572 1.000 15.775 546 ASP A O 1
ATOM 4164 N N . GLY A 1 548 ? -10.802 12.847 -34.808 1.000 17.263 547 GLY A N 1
ATOM 4165 C CA . GLY A 1 548 ? -11.545 13.402 -33.688 1.000 19.393 547 GLY A CA 1
ATOM 4166 C C . GLY A 1 548 ? -12.851 14.087 -34.073 1.000 17.846 547 GLY A C 1
ATOM 4167 O O . GLY A 1 548 ? -13.762 14.159 -33.249 1.000 17.768 547 GLY A O 1
ATOM 4168 N N . ALA A 1 549 ? -12.954 14.568 -35.327 1.000 17.113 548 ALA A N 1
ATOM 4169 C CA . ALA A 1 549 ? -14.176 15.231 -35.786 1.000 16.963 548 ALA A CA 1
ATOM 4170 C C . ALA A 1 549 ? -15.378 14.292 -35.813 1.000 18.693 548 ALA A C 1
ATOM 4171 O O . ALA A 1 549 ? -16.518 14.743 -35.603 1.000 19.805 548 ALA A O 1
ATOM 4173 N N . ALA A 1 550 ? -15.116 12.996 -35.993 1.000 19.342 549 ALA A N 1
ATOM 4174 C CA . ALA A 1 550 ? -16.153 11.981 -36.156 1.000 20.076 549 ALA A CA 1
ATOM 4175 C C . ALA A 1 550 ? -16.848 11.566 -34.873 1.000 20.492 549 ALA A C 1
ATOM 4176 O O . ALA A 1 550 ? -17.968 11.046 -34.945 1.000 20.313 549 ALA A O 1
ATOM 4178 N N . LEU A 1 551 ? -16.202 11.722 -33.711 1.000 19.527 550 LEU A N 1
ATOM 4179 C CA . LEU A 1 551 ? -16.789 11.178 -32.500 1.000 19.547 550 LEU A CA 1
ATOM 4180 C C . LEU A 1 551 ? -18.099 11.913 -32.201 1.000 18.834 550 LEU A C 1
ATOM 4181 O O . LEU A 1 551 ? -18.151 13.144 -32.295 1.000 17.855 550 LEU A O 1
ATOM 4186 N N . PRO A 1 552 ? -19.181 11.193 -31.847 1.000 19.500 551 PRO A N 1
ATOM 4187 C CA . PRO A 1 552 ? -20.484 11.828 -31.575 1.000 18.079 551 PRO A CA 1
ATOM 4188 C C . PRO A 1 552 ? -20.634 12.492 -30.202 1.000 20.304 551 PRO A C 1
ATOM 4189 O O . PRO A 1 552 ? -21.606 13.196 -29.952 1.000 21.965 551 PRO A O 1
ATOM 4193 N N . ALA A 1 553 ? -19.709 12.191 -29.299 1.000 19.349 552 ALA A N 1
ATOM 4194 C CA . ALA A 1 553 ? -19.638 12.771 -27.972 1.000 18.661 552 ALA A CA 1
ATOM 4195 C C . ALA A 1 553 ? -18.156 12.900 -27.638 1.000 19.646 552 ALA A C 1
ATOM 4196 O O . ALA A 1 553 ? -17.333 12.183 -28.191 1.000 20.377 552 ALA A O 1
ATOM 4198 N N . ILE A 1 554 ? -17.776 13.850 -26.784 1.000 19.981 553 ILE A N 1
ATOM 4199 C CA . ILE A 1 554 ? -16.375 13.915 -26.405 1.000 19.331 553 ILE A CA 1
ATOM 4200 C C . ILE A 1 554 ? -16.108 12.814 -25.379 1.000 17.666 553 ILE A C 1
ATOM 4201 O O . ILE A 1 554 ? -16.883 12.598 -24.449 1.000 18.300 553 ILE A O 1
ATOM 4206 N N . PRO A 1 555 ? -15.001 12.046 -25.500 1.000 18.285 554 PRO A N 1
ATOM 4207 C CA . PRO A 1 555 ? -14.689 11.052 -24.468 1.000 16.907 554 PRO A CA 1
ATOM 4208 C C . PRO A 1 555 ? -14.633 11.678 -23.077 1.000 15.989 554 PRO A C 1
ATOM 4209 O O . PRO A 1 555 ? -14.213 12.837 -22.923 1.000 16.941 554 PRO A O 1
ATOM 4213 N N . ALA A 1 556 ? -15.014 10.891 -22.053 1.000 18.417 555 ALA A N 1
ATOM 4214 C CA . ALA A 1 556 ? -14.937 11.377 -20.679 1.000 19.138 555 ALA A CA 1
ATOM 4215 C C . ALA A 1 556 ? -13.537 11.164 -20.108 1.000 19.620 555 ALA A C 1
ATOM 4216 O O . ALA A 1 556 ? -13.356 10.837 -18.934 1.000 19.008 555 ALA A O 1
ATOM 4218 N N . THR A 1 557 ? -12.531 11.455 -20.926 1.000 18.852 556 THR A N 1
ATOM 4219 C CA . THR A 1 557 ? -11.138 11.177 -20.619 1.000 17.724 556 THR A CA 1
ATOM 4220 C C . THR A 1 557 ? -10.275 11.640 -21.796 1.000 18.983 556 THR A C 1
ATOM 4221 O O . THR A 1 557 ? -10.763 12.131 -22.806 1.000 17.991 556 THR A O 1
ATOM 4225 N N . HIS A 1 558 ? -8.961 11.494 -21.622 1.000 18.503 557 HIS A N 1
ATOM 4226 C CA . HIS A 1 558 ? -7.971 11.735 -22.651 1.000 17.309 557 HIS A CA 1
ATOM 4227 C C . HIS A 1 558 ? -8.375 10.997 -23.922 1.000 16.838 557 HIS A C 1
ATOM 4228 O O . HIS A 1 558 ? -8.598 9.801 -23.862 1.000 16.645 557 HIS A O 1
ATOM 4235 N N . PRO A 1 559 ? -8.571 11.698 -25.058 1.000 16.398 558 PRO A N 1
ATOM 4236 C CA . PRO A 1 559 ? -9.203 11.095 -26.243 1.000 16.133 558 PRO A CA 1
ATOM 4237 C C . PRO A 1 559 ? -8.381 10.313 -27.268 1.000 16.523 558 PRO A C 1
ATOM 4238 O O . PRO A 1 559 ? -8.974 9.754 -28.192 1.000 15.595 558 PRO A O 1
ATOM 4242 N N . MET A 1 560 ? -7.042 10.351 -27.163 1.000 15.504 559 MET A N 1
ATOM 4243 C CA . MET A 1 560 ? -6.176 9.711 -28.128 1.000 15.666 559 MET A CA 1
ATOM 4244 C C . MET A 1 560 ? -6.585 8.252 -28.328 1.000 15.956 559 MET A C 1
ATOM 4245 O O . MET A 1 560 ? -6.667 7.782 -29.466 1.000 14.244 559 MET A O 1
ATOM 4250 N N . ALA A 1 561 ? -6.868 7.532 -27.237 1.000 14.999 560 ALA A N 1
ATOM 4251 C CA . ALA A 1 561 ? -7.189 6.111 -27.370 1.000 17.241 560 ALA A CA 1
ATOM 4252 C C . ALA A 1 561 ? -8.513 5.878 -28.119 1.000 16.126 560 ALA A C 1
ATOM 4253 O O . ALA A 1 561 ? -8.611 4.981 -28.990 1.000 16.884 560 ALA A O 1
ATOM 4255 N N . ALA A 1 562 ? -9.546 6.669 -27.795 1.000 15.096 561 ALA A N 1
ATOM 4256 C CA . ALA A 1 562 ? -10.832 6.494 -28.461 1.000 15.746 561 ALA A CA 1
ATOM 4257 C C . ALA A 1 562 ? -10.672 6.835 -29.949 1.000 16.908 561 ALA A C 1
ATOM 4258 O O . ALA A 1 562 ? -11.253 6.185 -30.821 1.000 16.030 561 ALA A O 1
ATOM 4260 N N . ILE A 1 563 ? -9.827 7.828 -30.251 1.000 15.978 562 ILE A N 1
ATOM 4261 C CA . ILE A 1 563 ? -9.583 8.153 -31.659 1.000 17.618 562 ILE A CA 1
ATOM 4262 C C . ILE A 1 563 ? -8.863 6.999 -32.364 1.000 17.255 562 ILE A C 1
ATOM 4263 O O . ILE A 1 563 ? -9.186 6.629 -33.514 1.000 18.090 562 ILE A O 1
ATOM 4268 N N . TYR A 1 564 ? -7.852 6.431 -31.694 1.000 17.487 563 TYR A N 1
ATOM 4269 C CA . TYR A 1 564 ? -7.196 5.252 -32.234 1.000 17.239 563 TYR A CA 1
ATOM 4270 C C . TYR A 1 564 ? -8.235 4.173 -32.559 1.000 16.243 563 TYR A C 1
ATOM 4271 O O . TYR A 1 564 ? -8.143 3.539 -33.605 1.000 16.958 563 TYR A O 1
ATOM 4280 N N . LEU A 1 565 ? -9.123 3.863 -31.614 1.000 17.078 564 LEU A N 1
ATOM 4281 C CA . LEU A 1 565 ? -10.095 2.775 -31.803 1.000 17.882 564 LEU A CA 1
ATOM 4282 C C . LEU A 1 565 ? -11.090 3.081 -32.927 1.000 18.536 564 LEU A C 1
ATOM 4283 O O . LEU A 1 565 ? -11.436 2.184 -33.714 1.000 17.724 564 LEU A O 1
ATOM 4288 N N . LEU A 1 566 ? -11.548 4.330 -32.994 1.000 17.509 565 LEU A N 1
ATOM 4289 C CA . LEU A 1 566 ? -12.372 4.749 -34.107 1.000 16.824 565 LEU A CA 1
ATOM 4290 C C . LEU A 1 566 ? -11.648 4.529 -35.425 1.000 17.445 565 LEU A C 1
ATOM 4291 O O . LEU A 1 566 ? -12.275 4.011 -36.367 1.000 21.166 565 LEU A O 1
ATOM 4296 N N . ALA A 1 567 ? -10.347 4.870 -35.495 1.000 17.132 566 ALA A N 1
ATOM 4297 C CA . ALA A 1 567 ? -9.579 4.678 -36.720 1.000 17.669 566 ALA A CA 1
ATOM 4298 C C . ALA A 1 567 ? -9.387 3.192 -37.005 1.000 17.064 566 ALA A C 1
ATOM 4299 O O . ALA A 1 567 ? -9.410 2.763 -38.153 1.000 16.680 566 ALA A O 1
ATOM 4301 N N . GLU A 1 568 ? -9.177 2.375 -35.975 1.000 16.053 567 GLU A N 1
ATOM 4302 C CA . GLU A 1 568 ? -9.051 0.932 -36.190 1.000 17.315 567 GLU A CA 1
ATOM 4303 C C . GLU A 1 568 ? -10.308 0.351 -36.827 1.000 16.407 567 GLU A C 1
ATOM 4304 O O . GLU A 1 568 ? -10.221 -0.457 -37.751 1.000 19.312 567 GLU A O 1
ATOM 4310 N N . ARG A 1 569 ? -11.488 0.732 -36.319 1.000 17.706 568 ARG A N 1
ATOM 4311 C CA . ARG A 1 569 ? -12.709 0.188 -36.886 1.000 17.478 568 ARG A CA 1
ATOM 4312 C C . ARG A 1 569 ? -12.981 0.780 -38.261 1.000 18.482 568 ARG A C 1
ATOM 4313 O O . ARG A 1 569 ? -13.399 0.046 -39.165 1.000 19.637 568 ARG A O 1
ATOM 4321 N N . GLY A 1 570 ? -12.748 2.094 -38.405 1.000 17.499 569 GLY A N 1
ATOM 4322 C CA . GLY A 1 570 ? -12.948 2.759 -39.686 1.000 16.616 569 GLY A CA 1
ATOM 4323 C C . GLY A 1 570 ? -12.133 2.105 -40.791 1.000 17.085 569 GLY A C 1
ATOM 4324 O O . GLY A 1 570 ? -12.601 1.963 -41.938 1.000 18.507 569 GLY A O 1
ATOM 4325 N N . SER A 1 571 ? -10.889 1.742 -40.458 1.000 17.317 570 SER A N 1
ATOM 4326 C CA . SER A 1 571 ? -10.035 1.042 -41.387 1.000 18.653 570 SER A CA 1
ATOM 4327 C C . SER A 1 571 ? -10.684 -0.265 -41.848 1.000 18.622 570 SER A C 1
ATOM 4328 O O . SER A 1 571 ? -10.681 -0.596 -43.043 1.000 16.455 570 SER A O 1
ATOM 4331 N N . ASP A 1 572 ? -11.236 -1.027 -40.911 1.000 17.070 571 ASP A N 1
ATOM 4332 C CA . ASP A 1 572 ? -11.914 -2.263 -41.255 1.000 19.546 571 ASP A CA 1
ATOM 4333 C C . ASP A 1 572 ? -13.183 -2.040 -42.078 1.000 20.540 571 ASP A C 1
ATOM 4334 O O . ASP A 1 572 ? -13.550 -2.889 -42.912 1.000 19.025 571 ASP A O 1
ATOM 4339 N N . LEU A 1 573 ? -13.907 -0.943 -41.816 1.000 19.151 572 LEU A N 1
ATOM 4340 C CA . LEU A 1 573 ? -15.113 -0.615 -42.564 1.000 18.029 572 LEU A CA 1
ATOM 4341 C C . LEU A 1 573 ? -14.764 -0.340 -44.029 1.000 18.799 572 LEU A C 1
ATOM 4342 O O . LEU A 1 573 ? -15.498 -0.802 -44.897 1.000 18.957 572 LEU A O 1
ATOM 4347 N N . ILE A 1 574 ? -13.628 0.321 -44.275 1.000 17.101 573 ILE A N 1
ATOM 4348 C CA . ILE A 1 574 ? -13.151 0.567 -45.623 1.000 17.531 573 ILE A CA 1
ATOM 4349 C C . ILE A 1 574 ? -12.789 -0.766 -46.260 1.000 18.169 573 ILE A C 1
ATOM 4350 O O . ILE A 1 574 ? -13.171 -1.014 -47.399 1.000 17.828 573 ILE A O 1
ATOM 4355 N N . LYS A 1 575 ? -12.027 -1.607 -45.536 1.000 17.078 574 LYS A N 1
ATOM 4356 C CA . LYS A 1 575 ? -11.633 -2.899 -46.090 1.000 19.317 574 LYS A CA 1
ATOM 4357 C C . LYS A 1 575 ? -12.851 -3.760 -46.450 1.000 20.139 574 LYS A C 1
ATOM 4358 O O . LYS A 1 575 ? -12.840 -4.465 -47.477 1.000 21.522 574 LYS A O 1
ATOM 4364 N N . GLN A 1 576 ? -13.892 -3.706 -45.617 1.000 19.060 575 GLN A N 1
ATOM 4365 C CA . GLN A 1 576 ? -15.101 -4.483 -45.849 1.000 22.012 575 GLN A CA 1
ATOM 4366 C C . GLN A 1 576 ? -15.868 -3.980 -47.066 1.000 22.103 575 GLN A C 1
ATOM 4367 O O . GLN A 1 576 ? -16.375 -4.768 -47.864 1.000 20.428 575 GLN A O 1
ATOM 4373 N N . LYS A 1 577 ? -16.011 -2.661 -47.180 1.000 22.089 576 LYS A N 1
ATOM 4374 C CA . LYS A 1 577 ? -16.781 -2.099 -48.270 1.000 23.615 576 LYS A CA 1
ATOM 4375 C C . LYS A 1 577 ? -16.140 -2.440 -49.601 1.000 21.464 576 LYS A C 1
ATOM 4376 O O . LYS A 1 577 ? -16.848 -2.791 -50.545 1.000 22.094 576 LYS A O 1
ATOM 4382 N N . TRP A 1 578 ? -14.805 -2.298 -49.679 1.000 17.625 577 TRP A N 1
ATOM 4383 C CA . TRP A 1 578 ? -14.112 -2.410 -50.945 1.000 18.316 577 TRP A CA 1
ATOM 4384 C C . TRP A 1 578 ? -13.563 -3.821 -51.178 1.000 19.634 577 TRP A C 1
ATOM 4385 O O . TRP A 1 578 ? -12.889 -4.072 -52.184 1.000 19.899 577 TRP A O 1
ATOM 4396 N N . LYS A 1 579 ? -13.796 -4.719 -50.206 1.000 20.145 578 LYS A N 1
ATOM 4397 C CA . LYS A 1 579 ? -13.429 -6.127 -50.287 1.000 20.992 578 LYS A CA 1
ATOM 4398 C C . LYS A 1 579 ? -11.934 -6.250 -50.518 1.000 21.224 578 LYS A C 1
ATOM 4399 O O . LYS A 1 579 ? -11.466 -6.946 -51.421 1.000 21.985 578 LYS A O 1
ATOM 4405 N N . LEU A 1 580 ? -11.166 -5.535 -49.701 1.000 20.335 579 LEU A N 1
ATOM 4406 C CA . LEU A 1 580 ? -9.720 -5.527 -49.821 1.000 22.454 579 LEU A CA 1
ATOM 4407 C C . LEU A 1 580 ? -9.103 -6.836 -49.241 1.000 27.369 579 LEU A C 1
ATOM 4408 O O . LEU A 1 580 ? -7.929 -7.101 -49.576 1.000 30.960 579 LEU A O 1
#

Sequence (578 aa):
TFFTDASQLPATVYDFIVVGAGNAGNVVAARLTEDWKTTVLLIEAGISHEGIDSVAVPGLVLDNLPFSPVMWNYTTVPQAALDNRPIPYAKGRVVGGSSSVNFMEYTRSSNTEYDRWANLTGDAGWSWKNMEQYYLKNSRLVPPQDGHNTTGDVDPSVHGYGPVPLSLVGTPNPLDARMRAATQAPGAEFPFQLDMNGGDMIGFGIVQSTILNGERMHSGKAFLEPAMSRPNLHVLIENTVTRLIQTKTTNGLPSFMKVEFARDALSARSVVTATKEVVLSAGSIGTPQILMLSGIGDREELTAIGVNVTVDNPAVGKHLKDHPIMANYFQVNSNETYDDIFRDRDVSNTFLAQWKQNRTGPMVASPSTGLGFFRLPDNDTIFERFADPSPGEGAGHIELILSNQWTPEVQIPPATGSFLTVHAVVVSSPASEGTVRLNSTNPFEFPLLDPQLLSSEFDQHTIIHAARLARQFVSSSPWADFVESRTGIIGDTDDDEADLLAAARQATVTIWHPMCTARMA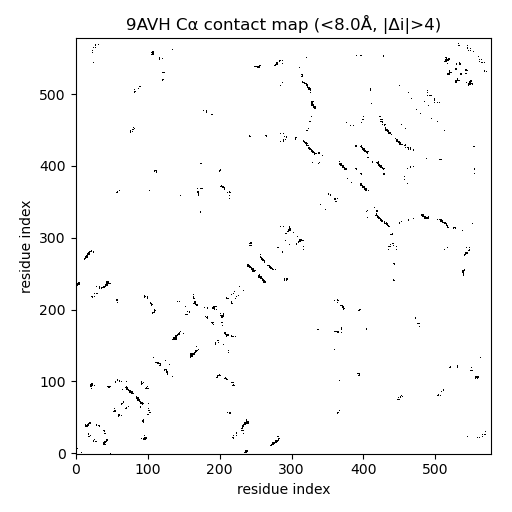PKGSTDGAIDPDLLVKGVSGLRVIDGAALPAIPATHPMAAIYLLAERGSDLIKQKWKL

Solvent-accessible surface area: 20529 Å² total; per-residue (Å²): 162,28,62,45,55,26,103,93,22,87,41,89,78,5,29,0,0,0,7,9,0,9,20,3,0,0,0,0,0,5,28,2,0,69,62,149,160,2,44,0,0,0,2,14,32,0,52,28,9,98,81,41,51,20,2,27,0,0,27,11,4,27,62,2,36,103,153,18,108,2,11,42,59,60,62,5,38,79,1,91,12,0,74,91,41,81,0,68,4,8,48,12,81,0,0,0,7,50,2,0,8,37,68,0,10,1,1,6,0,0,50,32,0,0,54,40,0,12,125,80,4,68,42,75,14,0,18,26,193,47,0,76,92,12,4,53,43,0,0,76,46,16,108,14,58,72,59,65,120,29,121,34,4,13,38,94,96,40,19,20,156,3,43,0,1,0,7,4,27,8,11,114,23,9,0,14,64,73,0,64,51,10,5,94,45,141,84,29,114,12,61,42,24,76,8,2,0,36,11,69,0,44,0,0,1,5,3,2,7,2,12,58,85,1,37,0,33,4,0,0,45,10,7,0,55,77,0,54,91,42,87,7,11,34,5,0,5,49,4,28,12,2,98,4,40,92,28,173,93,63,145,66,71,31,1,3,24,74,0,15,1,2,94,70,53,178,34,95,91,37,58,3,29,2,80,50,0,0,0,0,7,24,24,7,5,14,0,0,24,11,0,8,21,11,0,0,0,27,110,147,63,6,82,93,62,53,14,143,25,46,13,81,4,51,3,3,0,31,41,1,21,6,0,2,10,0,6,2,9,5,66,6,91,21,149,116,20,33,0,81,26,74,70,60,131,106,45,4,72,93,59,25,62,69,8,104,151,88,70,46,10,28,1,2,8,11,15,10,8,0,0,0,0,17,70,2,69,129,144,30,100,27,52,156,168,27,92,61,29,8,18,17,151,6,0,0,0,0,2,0,13,0,1,4,15,6,7,29,51,64,62,118,12,58,93,114,18,16,4,0,0,0,7,0,0,0,1,2,5,37,10,71,5,17,1,90,9,64,36,66,62,31,55,67,97,4,62,2,34,3,74,5,1,50,18,110,0,1,25,60,0,0,2,49,0,0,47,19,0,29,73,3,10,87,41,94,41,0,66,120,4,29,103,55,99,34,5,49,1,4,108,21,82,82,77,73,67,62,0,40,58,11,0,61,78,7,0,14,2,28,76,26,18,3,0,0,0,40,3,3,50,153,86,28,94,90,1,0,0,24,12,42,0,25,4,31,34,8,18,9,0,3,0,0,4,5,0,0,0,7,14,6,0,0,0,18,13,11,0,0,18,0,0,0,0,0,25,0,0,29,27,0,45,114,111,83,183,80